Protein AF-A0A6A6JF93-F1 (afdb_monomer)

Foldseek 3Di:
DDDDDDDDDDDDDDPPPPDQQAFDDAQDLAQECPRNLHRLRQLLLLLQQADDAPPDQADLLLHFHDQLSCQQRWDYDPYPDTPPTGSHLLNLQVDVFVAHHACLLLLAPLFDDPDPPFPDDNVRSLVSSQSSLVLLLVLLVQLLVLLQQCADPQLHGPCQLQACVVPHADRHDPPPDDSVPHRSLSRNSNSLSSSLNNLLSLLFFKLACAADDDPAFLLTAGHPNDPDAQLSNLSLAADRCSVSDDSRIGGAQAQARNQFASAFAARDPPHHNHHGQHRHNHSLSRGFHSFDARSHNRDTDGTTPSRVRNVPPCSNVRSSVNSSVVSSVSSVSSLVSSCVVSNLQSSLLSSSSSRDNRSNPQVFWAWEWEKEQDPPPPIWIKTFQPPPLVVVVCLVVLHWDPADPVPDPDPRGHIHIDDGSCVVCVRADDDVPFDDPRDPDDIPLVVVLCVLPVPCPPPHLQRYEYEYEYQDLAPVLLVCLVSLLVSLVRQYAYAYEHAHHGPPPDDDPDDPVRVVVSLVSVQSSCVSNVSSLYWYKYFQHPVCPSVSSSFCSQSPVGSSRNSLDLETEDDARMKTKDKAAQPHFWRKYKYKDFPFKKKKKKKFFSDAQWKKWKWKAFSHNSHTPDTDIRGGPDMDIDIDDDDPVCPPVRMTMMMMTIHTDDDDSHDRMGMMMMHMHIDGDPPPPDDDPPDDDDDDDDDDDDDDD

Solvent-accessible surface area (backbone atoms only — not comparable to full-atom values): 37541 Å² total; per-residue (Å²): 136,91,83,82,91,82,85,88,79,84,82,78,81,81,80,79,78,80,74,84,74,61,49,60,70,63,54,16,58,48,34,25,61,89,65,53,34,18,56,19,39,50,29,22,39,42,30,32,42,25,50,48,57,92,95,47,91,68,49,39,62,79,20,24,26,73,68,31,33,35,43,30,23,21,40,80,28,62,85,79,37,77,91,44,63,44,40,23,13,33,25,34,48,73,38,82,43,91,59,48,58,46,41,41,51,42,37,27,52,14,24,44,58,103,45,97,82,44,86,46,50,68,67,60,14,48,50,37,40,44,49,10,44,50,49,34,24,50,29,38,48,49,10,45,61,21,37,57,55,26,28,52,96,71,47,41,72,36,62,85,20,55,65,50,84,87,50,78,71,84,68,75,35,86,93,74,59,57,59,81,82,52,39,14,41,46,30,18,38,32,16,44,14,41,24,45,33,22,54,39,20,35,30,28,24,18,28,49,33,20,70,60,71,82,79,68,41,52,73,39,57,63,36,62,58,45,86,74,78,67,69,64,70,47,58,75,36,75,58,84,45,75,93,63,59,59,89,75,55,25,18,8,20,44,6,24,52,91,28,36,30,70,62,34,28,68,28,42,94,88,39,83,63,29,36,71,14,62,76,40,32,15,26,35,34,34,20,35,30,33,30,46,56,39,41,75,76,47,51,64,80,44,62,16,76,94,15,70,36,20,72,38,89,61,23,29,50,36,17,49,52,47,26,24,55,48,48,46,51,48,55,51,52,51,51,51,48,31,21,68,76,59,35,49,71,42,17,51,51,39,46,35,37,54,19,35,59,54,33,88,65,68,71,46,62,39,35,40,28,47,41,51,75,41,68,84,92,66,65,40,46,34,37,39,30,54,57,54,65,65,51,55,53,38,51,75,72,43,46,81,71,82,64,30,87,83,45,33,105,44,91,66,47,39,27,42,53,52,83,58,40,57,62,73,47,69,79,52,78,79,56,98,76,78,66,81,81,86,64,95,45,68,74,65,56,60,62,43,49,50,62,61,53,77,59,36,90,83,55,56,43,35,37,17,24,35,46,36,43,33,57,77,82,56,73,67,58,46,72,43,33,67,44,40,42,51,31,28,79,58,34,25,10,34,31,40,40,36,43,54,66,62,91,80,70,70,84,68,90,70,54,71,68,58,52,53,56,39,51,53,36,50,52,51,34,43,52,28,24,44,71,22,45,29,46,32,33,43,29,73,39,81,85,24,53,65,48,51,49,54,30,40,51,46,36,24,63,20,47,51,44,22,38,82,60,48,54,32,54,53,51,62,34,32,30,38,54,50,76,43,31,76,88,51,80,53,38,33,34,38,38,73,19,33,79,63,30,32,30,38,41,35,43,33,62,66,33,79,37,20,32,35,37,37,37,32,29,33,44,43,67,68,38,77,78,44,76,47,77,42,44,72,86,46,70,51,73,50,76,48,68,49,52,81,82,35,62,89,72,56,47,30,51,35,38,38,38,46,30,51,45,88,57,91,87,39,38,80,49,36,39,32,38,45,33,31,38,73,45,75,66,74,91,77,87,81,76,80,87,75,86,77,81,95,79,84,85,81,88,78,88,85,84,90,134

Secondary structure (DSSP, 8-state):
------PPPP---------------SS-SSEETTTT-EE-HHHHHHHHHHBPPTT--S--SSSB-HHHHHHHH-EEPSTT-TT-EE-TTTTSTT--SS----HHHHT-S----S-TT-SS-HHHHHHHHHHHHHHHHHHHHHHHHHHGGGB-TTS-B-HHHH--SSS------TTT--TTSS-HHHHHHHHHHHHHHHHHHHHHHBSSS----SSPBTTBPPP----S--GGG-TT--S--TTTS-TT--B-B---TTT-SSS--PPPTTSTT----TTSPBHHHH---S-EE-TTT--EEEPPTT-TTTTSTTHHHHHHHHHHHHHHHHHHHHHHHHHHHH-HHHHHHHHHHHH-SSHHHHS--EEEEEEES-STT--EEEEEPSPHHHHHHHHHHTPPP---TT-SSSTTS--EEES-HHHHHHTS---SS------SS---HHHHHHHHHHTTTTS-GGGEEEEEEE---SGGGGGGHHHHHHHHHTT-EEEEEEPPPPTT-------HHHHHHHHHHHHHHHHHHHHTT--EEEESSGGGHHHHHHHHHHT-SSTTTTTT--EEE--TTEEEEEEE-TTSPPEEEEEEEETTEEEEEEEEE-STT--EEEEEEETTTTEEEEEEEE-TT--EEEEE---GGGTTTSEEEEEEEEEE---TTS-SSEEEEEEEEEEE-------------------------

Radius of gyration: 30.89 Å; Cα contacts (8 Å, |Δi|>4): 1513; chains: 1; bounding box: 71×68×154 Å

Nearest PDB structures (foldseek):
  4y6x-assembly1_A-2  TM=3.312E-01  e=1.546E-01  Tobacco streak virus
  4y6x-assembly3_C-4  TM=3.460E-01  e=3.315E-01  Tobacco streak virus
  4y6t-assembly2_B  TM=3.319E-01  e=2.098E-01  Tobacco streak virus
  4y6t-assembly1_F  TM=3.319E-01  e=3.315E-01  Tobacco streak virus
  4y6x-assembly2_B-3  TM=2.760E-01  e=1.261E-01  Tobacco streak virus

Structure (mmCIF, N/CA/C/O backbone):
data_AF-A0A6A6JF93-F1
#
_entry.id   AF-A0A6A6JF93-F1
#
loop_
_atom_site.group_PDB
_atom_site.id
_atom_site.type_symbol
_atom_site.label_atom_id
_atom_site.label_alt_id
_atom_site.label_comp_id
_atom_site.label_asym_id
_atom_site.label_entity_id
_atom_site.label_seq_id
_atom_site.pdbx_PDB_ins_code
_atom_site.Cartn_x
_atom_site.Cartn_y
_atom_site.Cartn_z
_atom_site.occupancy
_atom_site.B_iso_or_equiv
_atom_site.auth_seq_id
_atom_site.auth_comp_id
_atom_site.auth_asym_id
_atom_site.auth_atom_id
_atom_site.pdbx_PDB_model_num
ATOM 1 N N . MET A 1 1 ? -4.396 -6.041 -95.841 1.00 38.00 1 MET A N 1
ATOM 2 C CA . MET A 1 1 ? -4.503 -5.165 -94.655 1.00 38.00 1 MET A CA 1
ATOM 3 C C . MET A 1 1 ? -3.822 -5.871 -93.496 1.00 38.00 1 MET A C 1
ATOM 5 O O . MET A 1 1 ? -4.121 -7.031 -93.252 1.00 38.00 1 MET A O 1
ATOM 9 N N . ARG A 1 2 ? -2.808 -5.225 -92.912 1.00 38.09 2 ARG A N 1
ATOM 10 C CA . ARG A 1 2 ? -1.950 -5.751 -91.841 1.00 38.09 2 ARG A CA 1
ATOM 11 C C . ARG A 1 2 ? -2.703 -5.720 -90.507 1.00 38.09 2 ARG A C 1
ATOM 13 O O . ARG A 1 2 ? -3.278 -4.687 -90.190 1.00 38.09 2 ARG A O 1
ATOM 20 N N . ALA A 1 3 ? -2.610 -6.783 -89.713 1.00 30.94 3 ALA A N 1
ATOM 21 C CA . ALA A 1 3 ? -2.835 -6.728 -88.271 1.00 30.94 3 ALA A CA 1
ATOM 22 C C . ALA A 1 3 ? -1.778 -7.600 -87.582 1.00 30.94 3 ALA A C 1
ATOM 24 O O . ALA A 1 3 ? -1.445 -8.687 -88.053 1.00 30.94 3 ALA A O 1
ATOM 25 N N . ALA A 1 4 ? -1.165 -7.018 -86.560 1.00 32.56 4 ALA A N 1
ATOM 26 C CA . ALA A 1 4 ? 0.153 -7.337 -86.039 1.00 32.56 4 ALA A CA 1
ATOM 27 C C . ALA A 1 4 ? 0.133 -8.397 -84.927 1.00 32.56 4 ALA A C 1
ATOM 29 O O . ALA A 1 4 ? -0.852 -8.557 -84.213 1.00 32.56 4 ALA A O 1
ATOM 30 N N . ARG A 1 5 ? 1.277 -9.075 -84.767 1.00 35.22 5 ARG A N 1
ATOM 31 C CA . ARG A 1 5 ? 1.641 -9.869 -83.586 1.00 35.22 5 ARG A CA 1
ATOM 32 C C . ARG A 1 5 ? 1.968 -8.935 -82.414 1.00 35.22 5 ARG A C 1
ATOM 34 O O . ARG A 1 5 ? 2.716 -7.980 -82.606 1.00 35.22 5 ARG A O 1
ATOM 41 N N . ILE A 1 6 ? 1.499 -9.277 -81.215 1.00 34.25 6 ILE A N 1
ATOM 42 C CA . ILE A 1 6 ? 2.004 -8.774 -79.927 1.00 34.25 6 ILE A CA 1
ATOM 43 C C . ILE A 1 6 ? 2.545 -9.992 -79.153 1.00 34.25 6 ILE A C 1
ATOM 45 O O . ILE A 1 6 ? 1.849 -11.010 -79.118 1.00 34.25 6 ILE A O 1
ATOM 49 N N . PRO A 1 7 ? 3.766 -9.951 -78.583 1.00 34.50 7 PRO A N 1
ATOM 50 C CA . PRO A 1 7 ? 4.313 -11.041 -77.787 1.00 34.50 7 PRO A CA 1
ATOM 51 C C . PRO A 1 7 ? 3.901 -10.949 -76.311 1.00 34.50 7 PRO A C 1
ATOM 53 O O . PRO A 1 7 ? 3.733 -9.871 -75.746 1.00 34.50 7 PRO A O 1
ATOM 56 N N . THR A 1 8 ? 3.782 -12.125 -75.705 1.00 34.34 8 THR A N 1
ATOM 57 C CA . THR A 1 8 ? 3.578 -12.406 -74.281 1.00 34.34 8 THR A CA 1
ATOM 58 C C . THR A 1 8 ? 4.715 -11.846 -73.419 1.00 34.34 8 THR A C 1
ATOM 60 O O . THR A 1 8 ? 5.870 -12.225 -73.616 1.00 34.34 8 THR A O 1
ATOM 63 N N . GLN A 1 9 ? 4.394 -10.992 -72.443 1.00 34.03 9 GLN A N 1
ATOM 64 C CA . GLN A 1 9 ? 5.295 -10.632 -71.344 1.00 34.03 9 GLN A CA 1
ATOM 65 C C . GLN A 1 9 ? 5.083 -11.585 -70.162 1.00 34.03 9 GLN A C 1
ATOM 67 O O . GLN A 1 9 ? 3.959 -11.776 -69.698 1.00 34.03 9 GLN A O 1
ATOM 72 N N . SER A 1 10 ? 6.181 -12.179 -69.691 1.00 32.88 10 SER A N 1
ATOM 73 C CA . SER A 1 10 ? 6.270 -12.890 -68.416 1.00 32.88 10 SER A CA 1
ATOM 74 C C . SER A 1 10 ? 6.019 -11.928 -67.256 1.00 32.88 10 SER A C 1
ATOM 76 O O . SER A 1 10 ? 6.720 -10.927 -67.125 1.00 32.88 10 SER A O 1
ATOM 78 N N . TYR A 1 11 ? 5.072 -12.266 -66.383 1.00 31.25 11 TYR A N 1
ATOM 79 C CA . TYR A 1 11 ? 4.968 -11.665 -65.058 1.00 31.25 11 TYR A CA 1
ATOM 80 C C . TYR A 1 11 ? 6.002 -12.324 -64.140 1.00 31.25 11 TYR A C 1
ATOM 82 O O . TYR A 1 11 ? 5.835 -13.466 -63.715 1.00 31.25 11 TYR A O 1
ATOM 90 N N . SER A 1 12 ? 7.083 -11.602 -63.849 1.00 32.28 12 SER A N 1
ATOM 91 C CA . SER A 1 12 ? 7.937 -11.883 -62.697 1.00 32.28 12 SER A CA 1
ATOM 92 C C . SER A 1 12 ? 7.143 -11.563 -61.432 1.00 32.28 12 SER A C 1
ATOM 94 O O . SER A 1 12 ? 6.773 -10.412 -61.205 1.00 32.28 12 SER A O 1
ATOM 96 N N . GLY A 1 13 ? 6.842 -12.590 -60.636 1.00 30.92 13 GLY A N 1
ATOM 97 C CA . GLY A 1 13 ? 6.197 -12.440 -59.337 1.00 30.92 13 GLY A CA 1
ATOM 98 C C . GLY A 1 13 ? 7.100 -11.676 -58.373 1.00 30.92 13 GLY A C 1
ATOM 99 O O . GLY A 1 13 ? 8.187 -12.140 -58.036 1.00 30.92 13 GLY A O 1
ATOM 100 N N . LEU A 1 14 ? 6.637 -10.508 -57.931 1.00 31.12 14 LEU A N 1
ATOM 101 C CA . LEU A 1 14 ? 7.189 -9.810 -56.780 1.00 31.12 14 LEU A CA 1
ATOM 102 C C . LEU A 1 14 ? 6.625 -10.502 -55.529 1.00 31.12 14 LEU A C 1
ATOM 104 O O . LEU A 1 14 ? 5.471 -10.294 -55.160 1.00 31.12 14 LEU A O 1
ATOM 108 N N . PHE A 1 15 ? 7.415 -11.378 -54.913 1.00 32.22 15 PHE A N 1
ATOM 109 C CA . PHE A 1 15 ? 7.147 -11.869 -53.563 1.00 32.22 15 PHE A CA 1
ATOM 110 C C . PHE A 1 15 ? 7.394 -10.698 -52.602 1.00 32.22 15 PHE A C 1
ATOM 112 O O . PHE A 1 15 ? 8.544 -10.377 -52.301 1.00 32.22 15 PHE A O 1
ATOM 119 N N . LEU A 1 16 ? 6.327 -10.025 -52.159 1.00 29.72 16 LEU A N 1
ATOM 120 C CA . LEU A 1 16 ? 6.401 -9.150 -50.992 1.00 29.72 16 LEU A CA 1
ATOM 121 C C . LEU A 1 16 ? 6.654 -10.041 -49.772 1.00 29.72 16 LEU A C 1
ATOM 123 O O . LEU A 1 16 ? 5.763 -10.747 -49.306 1.00 29.72 16 LEU A O 1
ATOM 127 N N . TRP A 1 17 ? 7.885 -10.012 -49.275 1.00 27.42 17 TRP A N 1
ATOM 128 C CA . TRP A 1 17 ? 8.182 -10.425 -47.914 1.00 27.42 17 TRP A CA 1
ATOM 129 C C . TRP A 1 17 ? 7.566 -9.387 -46.974 1.00 27.42 17 TRP A C 1
ATOM 131 O O . TRP A 1 17 ? 8.091 -8.286 -46.827 1.00 27.42 17 TRP A O 1
ATOM 141 N N . LEU A 1 18 ? 6.428 -9.727 -46.372 1.00 28.25 18 LEU A N 1
ATOM 142 C CA . LEU A 1 18 ? 5.965 -9.081 -45.149 1.00 28.25 18 LEU A CA 1
ATOM 143 C C . LEU A 1 18 ? 6.931 -9.511 -44.041 1.00 28.25 18 LEU A C 1
ATOM 145 O O . LEU A 1 18 ? 6.848 -10.624 -43.529 1.00 28.25 18 LEU A O 1
ATOM 149 N N . LEU A 1 19 ? 7.907 -8.655 -43.749 1.00 28.91 19 LEU A N 1
ATOM 150 C CA . LEU A 1 19 ? 8.691 -8.738 -42.525 1.00 28.91 19 LEU A CA 1
ATOM 151 C C . LEU A 1 19 ? 7.744 -8.424 -41.365 1.00 28.91 19 LEU A C 1
ATOM 153 O O . LEU A 1 19 ? 7.232 -7.310 -41.274 1.00 28.91 19 LEU A O 1
ATOM 157 N N . SER A 1 20 ? 7.488 -9.415 -40.514 1.00 28.58 20 SER A N 1
ATOM 158 C CA . SER A 1 20 ? 6.844 -9.215 -39.219 1.00 28.58 20 SER A CA 1
ATOM 159 C C . SER A 1 20 ? 7.746 -8.311 -38.378 1.00 28.58 20 SER A C 1
ATOM 161 O O . SER A 1 20 ? 8.849 -8.706 -38.006 1.00 28.58 20 SER A O 1
ATOM 163 N N . LEU A 1 21 ? 7.305 -7.077 -38.155 1.00 32.31 21 LEU A N 1
ATOM 164 C CA . LEU A 1 21 ? 7.932 -6.128 -37.243 1.00 32.31 21 LEU A CA 1
ATOM 165 C C . LEU A 1 21 ? 7.320 -6.369 -35.861 1.00 32.31 21 LEU A C 1
ATOM 167 O O . LEU A 1 21 ? 6.142 -6.084 -35.661 1.00 32.31 21 LEU A O 1
ATOM 171 N N . SER A 1 22 ? 8.103 -6.918 -34.939 1.00 34.28 22 SER A N 1
ATOM 172 C CA . SER A 1 22 ? 7.765 -6.967 -33.516 1.00 34.28 22 SER A CA 1
ATOM 173 C C . SER A 1 22 ? 8.617 -5.901 -32.833 1.00 34.28 22 SER A C 1
ATOM 175 O O . SER A 1 22 ? 9.839 -6.030 -32.818 1.00 34.28 22 SER A O 1
ATOM 177 N N . GLY A 1 23 ? 7.984 -4.819 -32.377 1.00 38.25 23 GLY A N 1
ATOM 178 C CA . GLY A 1 23 ? 8.624 -3.831 -31.508 1.00 38.25 23 GLY A CA 1
ATOM 179 C C . GLY A 1 23 ? 8.651 -4.351 -30.074 1.00 38.25 23 GLY A C 1
ATOM 180 O O . GLY A 1 23 ? 7.731 -5.062 -29.667 1.00 38.25 23 GLY A O 1
ATOM 181 N N . THR A 1 24 ? 9.711 -4.037 -29.339 1.00 42.09 24 THR A N 1
ATOM 182 C CA . THR A 1 24 ? 9.807 -4.278 -27.899 1.00 42.09 24 THR A CA 1
ATOM 183 C C . THR A 1 24 ? 9.327 -3.024 -27.177 1.00 42.09 24 THR A C 1
ATOM 185 O O . THR A 1 24 ? 9.911 -1.951 -27.286 1.00 42.09 24 THR A O 1
ATOM 188 N N . SER A 1 25 ? 8.198 -3.161 -26.501 1.00 45.81 25 SER A N 1
ATOM 189 C CA . SER A 1 25 ? 7.670 -2.244 -25.488 1.00 45.81 25 SER A CA 1
ATOM 190 C C . SER A 1 25 ? 7.663 -3.009 -24.163 1.00 45.81 25 SER A C 1
ATOM 192 O O . SER A 1 25 ? 7.783 -4.236 -24.217 1.00 45.81 25 SER A O 1
ATOM 194 N N . GLY A 1 26 ? 7.581 -2.306 -23.028 1.00 46.00 26 GLY A N 1
ATOM 195 C CA . GLY A 1 26 ? 7.696 -2.879 -21.683 1.00 46.00 26 GLY A CA 1
ATOM 196 C C . GLY A 1 26 ? 6.659 -3.941 -21.321 1.00 46.00 26 GLY A C 1
ATOM 197 O O . GLY A 1 26 ? 6.093 -4.588 -22.218 1.00 46.00 26 GLY A O 1
ATOM 198 N N . PHE A 1 27 ? 6.358 -4.133 -20.026 1.00 52.56 27 PHE A N 1
ATOM 199 C CA . PHE A 1 27 ? 5.221 -4.989 -19.684 1.00 52.56 27 PHE A CA 1
ATOM 200 C C . PHE A 1 27 ? 4.029 -4.507 -20.509 1.00 52.56 27 PHE A C 1
ATOM 202 O O . PHE A 1 27 ? 3.719 -3.327 -20.593 1.00 52.56 27 PHE A O 1
ATOM 209 N N . GLY A 1 28 ? 3.417 -5.409 -21.264 1.00 58.34 28 GLY A N 1
ATOM 210 C CA . GLY A 1 28 ? 2.527 -4.964 -22.310 1.00 58.34 28 GLY A CA 1
ATOM 211 C C . GLY A 1 28 ? 1.248 -4.387 -21.744 1.00 58.34 28 GLY A C 1
ATOM 212 O O . GLY A 1 28 ? 0.674 -4.917 -20.792 1.00 58.34 28 GLY A O 1
ATOM 213 N N . THR A 1 29 ? 0.748 -3.337 -22.380 1.00 61.03 29 THR A N 1
ATOM 214 C CA . THR A 1 29 ? -0.631 -2.864 -22.207 1.00 61.03 29 THR A CA 1
ATOM 215 C C . THR A 1 29 ? -1.572 -3.419 -23.268 1.00 61.03 29 THR A C 1
ATOM 217 O O . THR A 1 29 ? -2.788 -3.379 -23.085 1.00 61.03 29 THR A O 1
ATOM 220 N N . ILE A 1 30 ? -1.039 -3.995 -24.351 1.00 60.03 30 ILE A N 1
ATOM 221 C CA . ILE A 1 30 ? -1.811 -4.483 -25.496 1.00 60.03 30 ILE A CA 1
ATOM 222 C C . ILE A 1 30 ? -1.882 -6.017 -25.482 1.00 60.03 30 ILE A C 1
ATOM 224 O O . ILE A 1 30 ? -0.871 -6.701 -25.359 1.00 60.03 30 ILE A O 1
ATOM 228 N N . ASN A 1 31 ? -3.080 -6.582 -25.669 1.00 61.06 31 ASN A N 1
ATOM 229 C CA . ASN A 1 31 ? -3.274 -8.031 -25.795 1.00 61.06 31 ASN A CA 1
ATOM 230 C C . ASN A 1 31 ? -3.144 -8.448 -27.267 1.00 61.06 31 ASN A C 1
ATOM 232 O O . ASN A 1 31 ? -4.151 -8.716 -27.930 1.00 61.06 31 ASN A O 1
ATOM 236 N N . GLU A 1 32 ? -1.917 -8.466 -27.794 1.00 62.84 32 GLU A N 1
ATOM 237 C CA . GLU A 1 32 ? -1.650 -8.931 -29.160 1.00 62.84 32 GLU A CA 1
ATOM 238 C C . GLU A 1 32 ? -0.523 -9.964 -29.264 1.00 62.84 32 GLU A C 1
ATOM 240 O O . GLU A 1 32 ? 0.564 -9.696 -29.800 1.00 62.84 32 GLU A O 1
ATOM 245 N N . PRO A 1 33 ? -0.785 -11.198 -28.809 1.00 57.59 33 PRO A N 1
ATOM 246 C CA . PRO A 1 33 ? 0.240 -12.228 -28.757 1.00 57.59 33 PRO A CA 1
ATOM 247 C C . PRO A 1 33 ? 0.688 -12.708 -30.138 1.00 57.59 33 PRO A C 1
ATOM 249 O O . PRO A 1 33 ? 1.774 -13.268 -30.277 1.00 57.59 33 PRO A O 1
ATOM 252 N N . ASN A 1 34 ? -0.133 -12.493 -31.170 1.00 51.00 34 ASN A N 1
ATOM 253 C CA . ASN A 1 34 ? 0.137 -12.994 -32.514 1.00 51.00 34 ASN A CA 1
ATOM 254 C C . ASN A 1 34 ? 0.927 -11.999 -33.375 1.00 51.00 34 ASN A C 1
ATOM 256 O O . ASN A 1 34 ? 1.530 -12.415 -34.367 1.00 51.00 34 ASN A O 1
ATOM 260 N N . ILE A 1 35 ? 0.923 -10.708 -33.022 1.00 53.53 35 ILE A N 1
ATOM 261 C CA . ILE A 1 35 ? 1.533 -9.641 -33.832 1.00 53.53 35 ILE A CA 1
ATOM 262 C C . ILE A 1 35 ? 2.742 -9.020 -33.125 1.00 53.53 35 ILE A C 1
ATOM 264 O O . ILE A 1 35 ? 3.830 -8.982 -33.702 1.00 53.53 35 ILE A O 1
ATOM 268 N N . ILE A 1 36 ? 2.568 -8.560 -31.883 1.00 58.28 36 ILE A N 1
ATOM 269 C CA . ILE A 1 36 ? 3.622 -7.872 -31.114 1.00 58.28 36 ILE A CA 1
ATOM 270 C C . ILE A 1 36 ? 4.100 -8.671 -29.895 1.00 58.28 36 ILE A C 1
ATOM 272 O O . ILE A 1 36 ? 5.098 -8.305 -29.294 1.00 58.28 36 ILE A O 1
ATOM 276 N N . GLY A 1 37 ? 3.447 -9.791 -29.568 1.00 53.88 37 GLY A N 1
ATOM 277 C CA . GLY A 1 37 ? 3.871 -10.711 -28.507 1.00 53.88 37 GLY A CA 1
ATOM 278 C C . GLY A 1 37 ? 3.414 -10.322 -27.100 1.00 53.88 37 GLY A C 1
ATOM 279 O O . GLY A 1 37 ? 3.567 -11.132 -26.194 1.00 53.88 37 GLY A O 1
ATOM 280 N N . GLN A 1 38 ? 2.815 -9.143 -26.924 1.00 68.50 38 GLN A N 1
ATOM 281 C CA . GLN A 1 38 ? 2.346 -8.660 -25.627 1.00 68.50 38 GLN A CA 1
ATOM 282 C C . GLN A 1 38 ? 1.067 -9.363 -25.161 1.00 68.50 38 GLN A C 1
ATOM 284 O O . GLN A 1 38 ? 0.189 -9.704 -25.964 1.00 68.50 38 GLN A O 1
ATOM 289 N N . HIS A 1 39 ? 0.951 -9.546 -23.843 1.00 76.12 39 HIS A N 1
ATOM 290 C CA . HIS A 1 39 ? -0.147 -10.273 -23.205 1.00 76.12 39 HIS A CA 1
ATOM 291 C C . HIS A 1 39 ? -0.895 -9.451 -22.140 1.00 76.12 39 HIS A C 1
ATOM 293 O O . HIS A 1 39 ? -1.570 -10.044 -21.292 1.00 76.12 39 HIS A O 1
ATOM 299 N N . CYS A 1 40 ? -0.829 -8.116 -22.179 1.00 83.75 40 CYS A N 1
ATOM 300 C CA . CYS A 1 40 ? -1.370 -7.232 -21.134 1.00 83.75 40 CYS A CA 1
ATOM 301 C C . CYS A 1 40 ? -0.776 -7.521 -19.739 1.00 83.75 40 CYS A C 1
ATOM 303 O O . CYS A 1 40 ? -1.501 -7.703 -18.756 1.00 83.75 40 CYS A O 1
ATOM 305 N N . GLU A 1 41 ? 0.544 -7.633 -19.641 1.00 89.62 41 GLU A N 1
ATOM 306 C CA . GLU A 1 41 ? 1.267 -7.952 -18.414 1.00 89.62 41 GLU A CA 1
ATOM 307 C C . GLU A 1 41 ? 0.952 -6.966 -17.282 1.00 89.62 41 GLU A C 1
ATOM 309 O O . GLU A 1 41 ? 0.660 -7.424 -16.175 1.00 89.62 41 GLU A O 1
ATOM 314 N N . HIS A 1 42 ? 0.889 -5.654 -17.555 1.00 93.06 42 HIS A N 1
ATOM 315 C CA . HIS A 1 42 ? 0.513 -4.655 -16.545 1.00 93.06 42 HIS A CA 1
ATOM 316 C C . HIS A 1 42 ? -0.877 -4.907 -15.963 1.00 93.06 42 HIS A C 1
ATOM 318 O O . HIS A 1 42 ? -1.064 -4.887 -14.744 1.00 93.06 42 HIS A O 1
ATOM 324 N N . GLU A 1 43 ? -1.863 -5.203 -16.813 1.00 93.19 43 GLU A N 1
ATOM 325 C CA . GLU A 1 43 ? -3.207 -5.552 -16.353 1.00 93.19 43 GLU A CA 1
ATOM 326 C C . GLU A 1 43 ? -3.159 -6.799 -15.466 1.00 93.19 43 GLU A C 1
ATOM 328 O O . GLU A 1 43 ? -3.738 -6.818 -14.380 1.00 93.19 43 GLU A O 1
ATOM 333 N N . ARG A 1 44 ? -2.466 -7.851 -15.911 1.00 94.38 44 ARG A N 1
ATOM 334 C CA . ARG A 1 44 ? -2.424 -9.144 -15.214 1.00 94.38 44 ARG A CA 1
ATOM 335 C C . ARG A 1 44 ? -1.709 -9.046 -13.871 1.00 94.38 44 ARG A C 1
ATOM 337 O O . ARG A 1 44 ? -2.209 -9.601 -12.896 1.00 94.38 44 ARG A O 1
ATOM 344 N N . ILE A 1 45 ? -0.592 -8.322 -13.802 1.00 96.81 45 ILE A N 1
ATOM 345 C CA . ILE A 1 45 ? 0.139 -8.040 -12.559 1.00 96.81 45 ILE A CA 1
ATOM 346 C C . ILE A 1 45 ? -0.741 -7.231 -11.611 1.00 96.81 45 ILE A C 1
ATOM 348 O O . ILE A 1 45 ? -0.895 -7.602 -10.448 1.00 96.81 45 ILE A O 1
ATOM 352 N N . THR A 1 46 ? -1.379 -6.173 -12.113 1.00 97.62 46 THR A N 1
ATOM 353 C CA . THR A 1 46 ? -2.249 -5.299 -11.317 1.00 97.62 46 THR A CA 1
ATOM 354 C C . THR A 1 46 ? -3.464 -6.058 -10.779 1.00 97.62 46 THR A C 1
ATOM 356 O O . THR A 1 46 ? -3.805 -5.937 -9.602 1.00 97.62 46 THR A O 1
ATOM 359 N N . ARG A 1 47 ? -4.092 -6.919 -11.587 1.00 96.50 47 ARG A N 1
ATOM 360 C CA . ARG A 1 47 ? -5.182 -7.797 -11.136 1.00 96.50 47 ARG A CA 1
ATOM 361 C C . ARG A 1 47 ? -4.702 -8.831 -10.124 1.00 96.50 47 ARG A C 1
ATOM 363 O O . ARG A 1 47 ? -5.342 -8.982 -9.090 1.00 96.50 47 ARG A O 1
ATOM 370 N N . ALA A 1 48 ? -3.558 -9.475 -10.346 1.00 96.69 48 ALA A N 1
ATOM 371 C CA . ALA A 1 48 ? -3.008 -10.427 -9.382 1.00 96.69 48 ALA A CA 1
ATOM 372 C C . ALA A 1 48 ? -2.634 -9.741 -8.053 1.00 96.69 48 ALA A C 1
ATOM 374 O O . ALA A 1 48 ? -2.741 -10.339 -6.978 1.00 96.69 48 ALA A O 1
ATOM 375 N N . ALA A 1 49 ? -2.218 -8.474 -8.103 1.00 97.06 49 ALA A N 1
ATOM 376 C CA . ALA A 1 49 ? -1.919 -7.675 -6.925 1.00 97.06 49 ALA A CA 1
ATOM 377 C C . ALA A 1 49 ? -3.184 -7.290 -6.145 1.00 97.06 49 ALA A C 1
ATOM 379 O O . ALA A 1 49 ? -3.171 -7.409 -4.916 1.00 97.06 49 ALA A O 1
ATOM 380 N N . PHE A 1 50 ? -4.251 -6.875 -6.839 1.00 97.12 50 PHE A N 1
ATOM 381 C CA . PHE A 1 50 ? -5.352 -6.118 -6.236 1.00 97.12 50 PHE A CA 1
ATOM 382 C C . PHE A 1 50 ? -6.754 -6.701 -6.404 1.00 97.12 50 PHE A C 1
ATOM 384 O O . PHE A 1 50 ? -7.683 -6.153 -5.818 1.00 97.12 50 PHE A O 1
ATOM 391 N N . ALA A 1 51 ? -6.964 -7.777 -7.160 1.00 95.31 51 ALA A N 1
ATOM 392 C CA . ALA A 1 51 ? -8.285 -8.392 -7.249 1.00 95.31 51 ALA A CA 1
ATOM 393 C C . ALA A 1 51 ? -8.735 -8.923 -5.887 1.00 95.31 51 ALA A C 1
ATOM 395 O O . ALA A 1 51 ? -7.953 -9.500 -5.123 1.00 95.31 51 ALA A O 1
ATOM 396 N N . CYS A 1 52 ? -10.018 -8.744 -5.572 1.00 93.00 52 CYS A N 1
ATOM 397 C CA . CYS A 1 52 ? -10.561 -9.343 -4.364 1.00 93.00 52 CYS A CA 1
ATOM 398 C C . CYS A 1 52 ? -10.520 -10.879 -4.461 1.00 93.00 52 CYS A C 1
ATOM 400 O O . CYS A 1 52 ? -10.805 -11.432 -5.528 1.00 93.00 52 CYS A O 1
ATOM 402 N N . PRO A 1 53 ? -10.157 -11.589 -3.371 1.00 89.44 53 PRO A N 1
ATOM 403 C CA . PRO A 1 53 ? -10.048 -13.042 -3.402 1.00 89.44 53 PRO A CA 1
ATOM 404 C C . PRO A 1 53 ? -11.347 -13.719 -3.863 1.00 89.44 53 PRO A C 1
ATOM 406 O O . PRO A 1 53 ? -12.435 -13.209 -3.579 1.00 89.44 53 PRO A O 1
ATOM 409 N N . PRO A 1 54 ? -11.277 -14.905 -4.496 1.00 85.81 54 PRO A N 1
ATOM 410 C CA . PRO A 1 54 ? -12.468 -15.636 -4.913 1.00 85.81 54 PRO A CA 1
ATOM 411 C C . PRO A 1 54 ? -13.477 -15.810 -3.769 1.00 85.81 54 PRO A C 1
ATOM 413 O O . PRO A 1 54 ? -13.127 -16.233 -2.668 1.00 85.81 54 PRO A O 1
ATOM 416 N N . GLY A 1 55 ? -14.743 -15.483 -4.035 1.00 84.38 55 GLY A N 1
ATOM 417 C CA . GLY A 1 55 ? -15.820 -15.532 -3.040 1.00 84.38 55 GLY A CA 1
ATOM 418 C C . GLY A 1 55 ? -15.925 -14.298 -2.136 1.00 84.38 55 GLY A C 1
ATOM 419 O O . GLY A 1 55 ? -16.867 -14.216 -1.350 1.00 84.38 55 GLY A O 1
ATOM 420 N N . ILE A 1 56 ? -15.019 -13.324 -2.263 1.00 84.06 56 ILE A N 1
ATOM 421 C CA . ILE A 1 56 ? -15.090 -12.027 -1.584 1.00 84.06 56 ILE A CA 1
ATOM 422 C C . ILE A 1 56 ? -15.557 -10.974 -2.588 1.00 84.06 56 ILE A C 1
ATOM 424 O O . ILE A 1 56 ? -14.803 -10.541 -3.450 1.00 84.06 56 ILE A O 1
ATOM 428 N N . SER A 1 57 ? -16.818 -10.555 -2.475 1.00 79.00 57 SER A N 1
ATOM 429 C CA . SER A 1 57 ? -17.424 -9.547 -3.360 1.00 79.00 57 SER A CA 1
ATOM 430 C C . SER A 1 57 ? -17.379 -8.124 -2.798 1.00 79.00 57 SER A C 1
ATOM 432 O O . SER A 1 57 ? -17.965 -7.220 -3.379 1.00 79.00 57 SER A O 1
ATOM 434 N N . VAL A 1 58 ? -16.792 -7.952 -1.615 1.00 85.69 58 VAL A N 1
ATOM 435 C CA . VAL A 1 58 ? -16.808 -6.717 -0.830 1.00 85.69 58 VAL A CA 1
ATOM 436 C C . VAL A 1 58 ? -15.376 -6.457 -0.402 1.00 85.69 58 VAL A C 1
ATOM 438 O O . VAL A 1 58 ? -14.822 -7.242 0.369 1.00 85.69 58 VAL A O 1
ATOM 441 N N . SER A 1 59 ? -14.780 -5.377 -0.899 1.00 89.94 59 SER A N 1
ATOM 442 C CA . SER A 1 59 ? -13.383 -5.069 -0.592 1.00 89.94 59 SER A CA 1
ATOM 443 C C . SER A 1 59 ? -13.185 -4.712 0.882 1.00 89.94 59 SER A C 1
ATOM 445 O O . SER A 1 59 ? -13.896 -3.881 1.430 1.00 89.94 59 SER A O 1
ATOM 447 N N . ASP A 1 60 ? -12.170 -5.261 1.537 1.00 82.62 60 ASP A N 1
ATOM 448 C CA . ASP A 1 60 ? -11.784 -4.808 2.876 1.00 82.62 60 ASP A CA 1
ATOM 449 C C . ASP A 1 60 ? -10.918 -3.538 2.852 1.00 82.62 60 ASP A C 1
ATOM 451 O O . ASP A 1 60 ? -10.472 -3.134 3.910 1.00 82.62 60 ASP A O 1
ATOM 455 N N . GLY A 1 61 ? -10.691 -2.918 1.686 1.00 87.88 61 GLY A N 1
ATOM 456 C CA . GLY A 1 61 ? -9.797 -1.773 1.479 1.00 87.88 61 GLY A CA 1
ATOM 457 C C . GLY A 1 61 ? -8.398 -2.135 0.964 1.00 87.88 61 GLY A C 1
ATOM 458 O O . GLY A 1 61 ? -7.639 -1.243 0.583 1.00 87.88 61 GLY A O 1
ATOM 459 N N . ARG A 1 62 ? -8.053 -3.428 0.877 1.00 88.31 62 ARG A N 1
ATOM 460 C CA . ARG A 1 62 ? -6.766 -3.899 0.318 1.00 88.31 62 ARG A CA 1
ATOM 461 C C . ARG A 1 62 ? -6.862 -4.389 -1.126 1.00 88.31 62 ARG A C 1
ATOM 463 O O . ARG A 1 62 ? -5.864 -4.380 -1.836 1.00 88.31 62 ARG A O 1
ATOM 470 N N . CYS A 1 63 ? -8.048 -4.818 -1.545 1.00 93.69 63 CYS A N 1
ATOM 471 C CA . CYS A 1 63 ? -8.350 -5.202 -2.922 1.00 93.69 63 CYS A CA 1
ATOM 472 C C . CYS A 1 63 ? -9.294 -4.191 -3.576 1.00 93.69 63 CYS A C 1
ATOM 474 O O . CYS A 1 63 ? -9.954 -3.432 -2.877 1.00 93.69 63 CYS A O 1
ATOM 476 N N . PHE A 1 64 ? -9.397 -4.189 -4.896 1.00 96.00 64 PHE A N 1
ATOM 477 C CA . PHE A 1 64 ? -10.347 -3.381 -5.648 1.00 96.00 64 PHE A CA 1
ATOM 478 C C . PHE A 1 64 ? -11.502 -4.274 -6.104 1.00 96.00 64 PHE A C 1
ATOM 480 O O . PHE A 1 64 ? -11.288 -5.392 -6.578 1.00 96.00 64 PHE A O 1
ATOM 487 N N . GLU A 1 65 ? -12.730 -3.785 -5.940 1.00 95.50 65 GLU A N 1
ATOM 488 C CA . GLU A 1 65 ? -13.909 -4.407 -6.542 1.00 95.50 65 GLU A CA 1
ATOM 489 C C . GLU A 1 65 ? -13.846 -4.283 -8.070 1.00 95.50 65 GLU A C 1
ATOM 491 O O . GLU A 1 65 ? -13.092 -3.475 -8.609 1.00 95.50 65 GLU A O 1
ATOM 496 N N . GLU A 1 66 ? -14.594 -5.128 -8.773 1.00 92.88 66 GLU A N 1
ATOM 497 C CA . GLU A 1 66 ? -14.390 -5.406 -10.197 1.00 92.88 66 GLU A CA 1
ATOM 498 C C . GLU A 1 66 ? -14.396 -4.145 -11.078 1.00 92.88 66 GLU A C 1
ATOM 500 O O . GLU A 1 66 ? -13.493 -3.965 -11.897 1.00 92.88 66 GLU A O 1
ATOM 505 N N . LEU A 1 67 ? -15.373 -3.242 -10.921 1.00 93.44 67 LEU A N 1
ATOM 506 C CA . LEU A 1 67 ? -15.434 -2.034 -11.755 1.00 93.44 67 LEU A CA 1
ATOM 507 C C . LEU A 1 67 ? -14.302 -1.064 -11.430 1.00 93.44 67 LEU A C 1
ATOM 509 O O . LEU A 1 67 ? -13.752 -0.449 -12.341 1.00 93.44 67 LEU A O 1
ATOM 513 N N . SER A 1 68 ? -13.948 -0.934 -10.154 1.00 96.44 68 SER A N 1
ATOM 514 C CA . SER A 1 68 ? -12.848 -0.090 -9.685 1.00 96.44 68 SER A CA 1
ATOM 515 C C . SER A 1 68 ? -11.495 -0.642 -10.143 1.00 96.44 68 SER A C 1
ATOM 517 O O . SER A 1 68 ? -10.650 0.113 -10.625 1.00 96.44 68 SER A O 1
ATOM 519 N N . LEU A 1 69 ? -11.322 -1.965 -10.095 1.00 96.31 69 LEU A N 1
ATOM 520 C CA . LEU A 1 69 ? -10.151 -2.667 -10.608 1.00 96.31 69 LEU A CA 1
ATOM 521 C C . LEU A 1 69 ? -10.025 -2.501 -12.123 1.00 96.31 69 LEU A C 1
ATOM 523 O O . LEU A 1 69 ? -8.916 -2.333 -12.611 1.00 96.31 69 LEU A O 1
ATOM 527 N N . HIS A 1 70 ? -11.133 -2.482 -12.868 1.00 93.19 70 HIS A N 1
ATOM 528 C CA . HIS A 1 70 ? -11.113 -2.199 -14.307 1.00 93.19 70 HIS A CA 1
ATOM 529 C C . HIS A 1 70 ? -10.596 -0.811 -14.650 1.00 93.19 70 HIS A C 1
ATOM 531 O O . HIS A 1 70 ? -9.930 -0.655 -15.672 1.00 93.19 70 HIS A O 1
ATOM 537 N N . GLN A 1 71 ? -10.870 0.184 -13.806 1.00 94.31 71 GLN A N 1
ATOM 538 C CA . GLN A 1 71 ? -10.305 1.513 -14.016 1.00 94.31 71 GLN A CA 1
ATOM 539 C C . GLN A 1 71 ? -8.794 1.495 -13.769 1.00 94.31 71 GLN A C 1
ATOM 541 O O . GLN A 1 71 ? -8.046 2.090 -14.532 1.00 94.31 71 GLN A O 1
ATOM 546 N N . LEU A 1 72 ? -8.329 0.776 -12.746 1.00 96.38 72 LEU A N 1
ATOM 547 C CA . LEU A 1 72 ? -6.906 0.708 -12.423 1.00 96.38 72 LEU A CA 1
ATOM 548 C C . LEU A 1 72 ? -6.110 -0.146 -13.424 1.00 96.38 72 LEU A C 1
ATOM 550 O O . LEU A 1 72 ? -5.168 0.342 -14.037 1.00 96.38 72 LEU A O 1
ATOM 554 N N . ALA A 1 73 ? -6.497 -1.411 -13.585 1.00 94.50 73 ALA A N 1
ATOM 555 C CA . ALA A 1 73 ? -5.763 -2.426 -14.338 1.00 94.50 73 ALA A CA 1
ATOM 556 C C . ALA A 1 73 ? -6.069 -2.425 -15.839 1.00 94.50 73 ALA A C 1
ATOM 558 O O . ALA A 1 73 ? -5.276 -2.933 -16.622 1.00 94.50 73 ALA A O 1
ATOM 559 N N . GLY A 1 74 ? -7.233 -1.909 -16.236 1.00 89.62 74 GLY A N 1
ATOM 560 C CA . GLY A 1 74 ? -7.732 -2.056 -17.594 1.00 89.62 74 GLY A CA 1
ATOM 561 C C . GLY A 1 74 ? -8.515 -3.350 -17.821 1.00 89.62 74 GLY A C 1
ATOM 562 O O . GLY A 1 74 ? -8.904 -4.058 -16.890 1.00 89.62 74 GLY A O 1
ATOM 563 N N . ARG A 1 75 ? -8.817 -3.617 -19.091 1.00 85.19 75 ARG A N 1
ATOM 564 C CA . ARG A 1 75 ? -9.555 -4.776 -19.594 1.00 85.19 75 ARG A CA 1
ATOM 565 C C . ARG A 1 75 ? -8.944 -5.197 -20.916 1.00 85.19 75 ARG A C 1
ATOM 567 O O . ARG A 1 75 ? -9.104 -4.484 -21.906 1.00 85.19 75 ARG A O 1
ATOM 574 N N . SER A 1 76 ? -8.337 -6.371 -20.939 1.00 74.12 76 SER A N 1
ATOM 575 C CA . SER A 1 76 ? -7.872 -7.006 -22.163 1.00 74.12 76 SER A CA 1
ATOM 576 C C . SER A 1 76 ? -9.064 -7.264 -23.078 1.00 74.12 76 SER A C 1
ATOM 578 O O . SER A 1 76 ? -10.061 -7.873 -22.675 1.00 74.12 76 SER A O 1
ATOM 580 N N . GLY A 1 77 ? -8.958 -6.831 -24.331 1.00 66.25 77 GLY A N 1
ATOM 581 C CA . GLY A 1 77 ? -9.838 -7.300 -25.391 1.00 66.25 77 GLY A CA 1
ATOM 582 C C . GLY A 1 77 ? -9.669 -8.799 -25.664 1.00 66.25 77 GLY A C 1
ATOM 583 O O . GLY A 1 77 ? -8.717 -9.420 -25.173 1.00 66.25 77 GLY A O 1
ATOM 584 N N . PRO A 1 78 ? -10.570 -9.411 -26.454 1.00 66.50 78 PRO A N 1
ATOM 585 C CA . PRO A 1 78 ? -10.383 -10.782 -26.911 1.00 66.50 78 PRO A CA 1
ATOM 586 C C . PRO A 1 78 ? -9.048 -10.918 -27.657 1.00 66.50 78 PRO A C 1
ATOM 588 O O . PRO A 1 78 ? -8.618 -9.995 -28.347 1.00 66.50 78 PRO A O 1
ATOM 591 N N . GLU A 1 79 ? -8.405 -12.079 -27.538 1.00 61.44 79 GLU A N 1
ATOM 592 C CA . GLU A 1 79 ? -7.142 -12.365 -28.226 1.00 61.44 79 GLU A CA 1
ATOM 593 C C . GLU A 1 79 ? -7.248 -12.094 -29.739 1.00 61.44 79 GLU A C 1
ATOM 595 O O . GLU A 1 79 ? -8.203 -12.533 -30.386 1.00 61.44 79 GLU A O 1
ATOM 600 N N . GLY A 1 80 ? -6.272 -11.371 -30.302 1.00 56.09 80 GLY A N 1
ATOM 601 C CA . GLY A 1 80 ? -6.228 -11.021 -31.729 1.00 56.09 80 GLY A CA 1
ATOM 602 C C . GLY A 1 80 ? -7.084 -9.813 -32.131 1.00 56.09 80 GLY A C 1
ATOM 603 O O . GLY A 1 80 ? -7.289 -9.577 -33.323 1.00 56.09 80 GLY A O 1
ATOM 604 N N . TYR A 1 81 ? -7.616 -9.058 -31.162 1.00 54.25 81 TYR A N 1
ATOM 605 C CA . TYR A 1 81 ? -8.384 -7.834 -31.402 1.00 54.25 81 TYR A CA 1
ATOM 606 C C . TYR A 1 81 ? -7.683 -6.612 -30.793 1.00 54.25 81 TYR A C 1
ATOM 608 O O . TYR A 1 81 ? -8.079 -6.098 -29.742 1.00 54.25 81 TYR A O 1
ATOM 616 N N . VAL A 1 82 ? -6.649 -6.123 -31.487 1.00 55.31 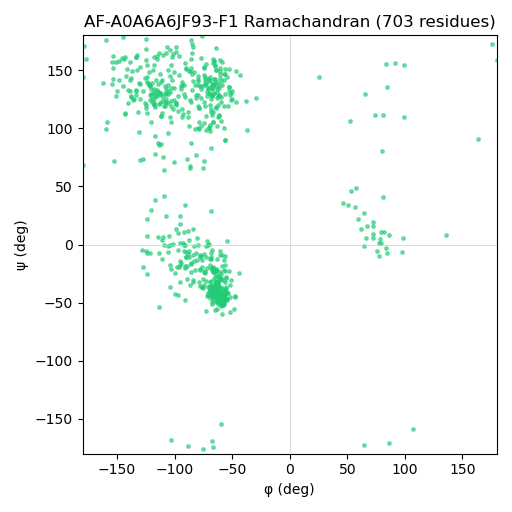82 VAL A N 1
ATOM 617 C CA . VAL A 1 82 ? -5.890 -4.913 -31.111 1.00 55.31 82 VAL A CA 1
ATOM 618 C C . VAL A 1 82 ? -6.826 -3.727 -30.899 1.00 55.31 82 VAL A C 1
ATOM 620 O O . VAL A 1 82 ? -7.721 -3.483 -31.711 1.00 55.31 82 VAL A O 1
ATOM 623 N N . GLY A 1 83 ? -6.607 -2.968 -29.826 1.00 54.75 83 GLY A N 1
ATOM 624 C CA . GLY A 1 83 ? -7.387 -1.764 -29.528 1.00 54.75 83 GLY A CA 1
ATOM 625 C C . GLY A 1 83 ? -8.815 -2.038 -29.051 1.00 54.75 83 GLY A C 1
ATOM 626 O O . GLY A 1 83 ? -9.609 -1.106 -28.932 1.00 54.75 83 GLY A O 1
ATOM 627 N N . THR A 1 84 ? -9.164 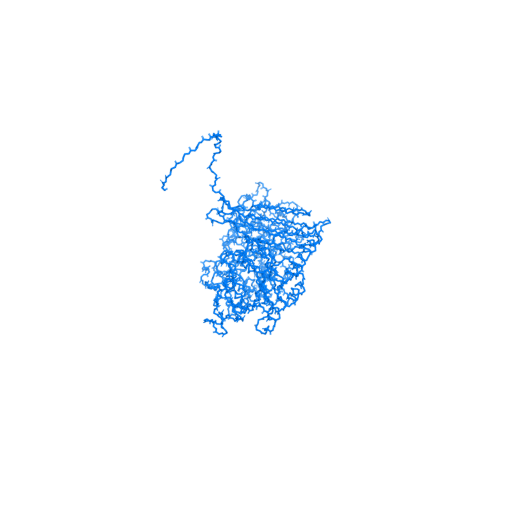-3.298 -28.773 1.00 58.03 84 THR A N 1
ATOM 628 C CA . THR A 1 84 ? -10.380 -3.623 -28.025 1.00 58.03 84 THR A CA 1
ATOM 629 C C . THR A 1 84 ? -10.043 -3.768 -26.546 1.00 58.03 84 THR A C 1
ATOM 631 O O . THR A 1 84 ? -9.027 -4.362 -26.195 1.00 58.03 84 THR A O 1
ATOM 634 N N . GLY A 1 85 ? -10.881 -3.198 -25.679 1.00 72.81 85 GLY A N 1
ATOM 635 C CA . GLY A 1 85 ? -10.614 -3.129 -24.243 1.00 72.81 85 GLY A CA 1
ATOM 636 C C . GLY A 1 85 ? -10.248 -1.724 -23.763 1.00 72.81 85 GLY A C 1
ATOM 637 O O . GLY A 1 85 ? -10.606 -0.731 -24.395 1.00 72.81 85 GLY A O 1
ATOM 638 N N . SER A 1 86 ? -9.582 -1.645 -22.615 1.00 79.31 86 SER A N 1
ATOM 639 C CA . SER A 1 86 ? -9.085 -0.397 -22.023 1.00 79.31 86 SER A CA 1
ATOM 640 C C . SER A 1 86 ? -7.756 -0.658 -21.330 1.00 79.31 86 SER A C 1
ATOM 642 O O . SER A 1 86 ? -7.678 -1.614 -20.571 1.00 79.31 86 SER A O 1
ATOM 644 N N . ASN A 1 87 ? -6.760 0.208 -21.490 1.00 80.06 87 ASN A N 1
ATOM 645 C CA . ASN A 1 87 ? -5.450 0.033 -20.845 1.00 80.06 87 ASN A CA 1
ATOM 646 C C . ASN A 1 87 ? -5.474 0.312 -19.326 1.00 80.06 87 ASN A C 1
ATOM 648 O O . ASN A 1 87 ? -4.516 0.015 -18.620 1.00 80.06 87 ASN A O 1
ATOM 652 N N . GLY A 1 88 ? -6.577 0.874 -18.816 1.00 89.25 88 GLY A N 1
ATOM 653 C CA . GLY A 1 88 ? -6.675 1.318 -17.427 1.00 89.25 88 GLY A CA 1
ATOM 654 C C . GLY A 1 88 ? -5.709 2.460 -17.120 1.00 89.25 88 GLY A C 1
ATOM 655 O O . GLY A 1 88 ? -5.070 3.013 -18.014 1.00 89.25 88 GLY A O 1
ATOM 656 N N . ALA A 1 89 ? -5.620 2.821 -15.847 1.00 92.19 89 ALA A N 1
ATOM 657 C CA . ALA A 1 89 ? -4.670 3.814 -15.371 1.00 92.19 89 ALA A CA 1
ATOM 658 C C . ALA A 1 89 ? -3.227 3.296 -15.409 1.00 92.19 89 ALA A C 1
ATOM 660 O O . ALA A 1 89 ? -2.322 4.054 -15.742 1.00 92.19 89 ALA A O 1
ATOM 661 N N . VAL A 1 90 ? -3.012 2.008 -15.111 1.00 94.00 90 VAL A N 1
ATOM 662 C CA . VAL A 1 90 ? -1.671 1.400 -15.145 1.00 94.00 90 VAL A CA 1
ATOM 663 C C . VAL A 1 90 ? -1.081 1.371 -16.548 1.00 94.00 90 VAL A C 1
ATOM 665 O O . VAL A 1 90 ? 0.126 1.427 -16.705 1.00 94.00 90 VAL A O 1
ATOM 668 N N . GLY A 1 91 ? -1.919 1.313 -17.581 1.00 88.81 91 GLY A N 1
ATOM 669 C CA . GLY A 1 91 ? -1.458 1.357 -18.958 1.00 88.81 91 GLY A CA 1
ATOM 670 C C . GLY A 1 91 ? -1.512 2.731 -19.610 1.00 88.81 91 GLY A C 1
ATOM 671 O O . GLY A 1 91 ? -1.385 2.821 -20.828 1.00 88.81 91 GLY A O 1
ATOM 672 N N . ALA A 1 92 ? -1.768 3.788 -18.835 1.00 86.00 92 ALA A N 1
ATOM 673 C CA . ALA A 1 92 ? -1.850 5.151 -19.345 1.00 86.00 92 ALA A CA 1
ATOM 674 C C . ALA A 1 92 ? -0.521 5.719 -19.872 1.00 86.00 92 ALA A C 1
ATOM 676 O O . ALA A 1 92 ? -0.584 6.436 -20.874 1.00 86.00 92 ALA A O 1
ATOM 677 N N . PRO A 1 93 ? 0.649 5.404 -19.282 1.00 87.12 93 PRO A N 1
ATOM 678 C CA . PRO A 1 93 ? 1.932 5.876 -19.811 1.00 87.12 93 PRO A CA 1
ATOM 679 C C . PRO A 1 93 ? 2.244 5.375 -21.231 1.00 87.12 93 PRO A C 1
ATOM 681 O O . PRO A 1 93 ? 2.786 6.126 -22.036 1.00 87.12 93 PRO A O 1
ATOM 684 N N . ASP A 1 94 ? 1.788 4.169 -21.584 1.00 81.00 94 ASP A N 1
ATOM 685 C CA . ASP A 1 94 ? 1.978 3.559 -22.912 1.00 81.00 94 ASP A CA 1
ATOM 686 C C . ASP A 1 94 ? 1.037 4.092 -24.005 1.00 81.00 94 ASP A C 1
ATOM 688 O O . ASP A 1 94 ? 1.165 3.734 -25.183 1.00 81.00 94 ASP A O 1
ATOM 692 N N . MET A 1 95 ? 0.009 4.869 -23.648 1.00 74.06 95 MET A N 1
ATOM 693 C CA . MET A 1 95 ? -1.030 5.224 -24.614 1.00 74.06 95 MET A CA 1
ATOM 694 C C . MET A 1 95 ? -0.520 6.223 -25.655 1.00 74.06 95 MET A C 1
ATOM 696 O O . MET A 1 95 ? -0.054 7.316 -25.346 1.00 74.06 95 MET A O 1
ATOM 700 N N . LEU A 1 96 ? -0.716 5.872 -26.928 1.00 65.50 96 LEU A N 1
ATOM 701 C CA . LEU A 1 96 ? -0.487 6.750 -28.075 1.00 65.50 96 LEU A CA 1
ATOM 702 C C . LEU A 1 96 ? -1.612 7.799 -28.189 1.00 65.50 96 LEU A C 1
ATOM 704 O O . LEU A 1 96 ? -2.454 7.695 -29.082 1.00 65.50 96 LEU A O 1
ATOM 708 N N . ASP A 1 97 ? -1.658 8.786 -27.286 1.00 59.50 97 ASP A N 1
ATOM 709 C CA . ASP A 1 97 ? -2.546 9.957 -27.421 1.00 59.50 97 ASP A CA 1
ATOM 710 C C . ASP A 1 97 ? -2.102 11.187 -26.575 1.00 59.50 97 ASP A C 1
ATOM 712 O O . ASP A 1 97 ? -2.405 11.248 -25.378 1.00 59.50 97 ASP A O 1
ATOM 716 N N . PRO A 1 98 ? -1.417 12.203 -27.154 1.00 58.41 98 PRO A N 1
ATOM 717 C CA . PRO A 1 98 ? -0.842 12.240 -28.502 1.00 58.41 98 PRO A CA 1
ATOM 718 C C . PRO A 1 98 ? 0.530 11.548 -28.592 1.00 58.41 98 PRO A C 1
ATOM 720 O O . PRO A 1 98 ? 0.928 11.152 -29.6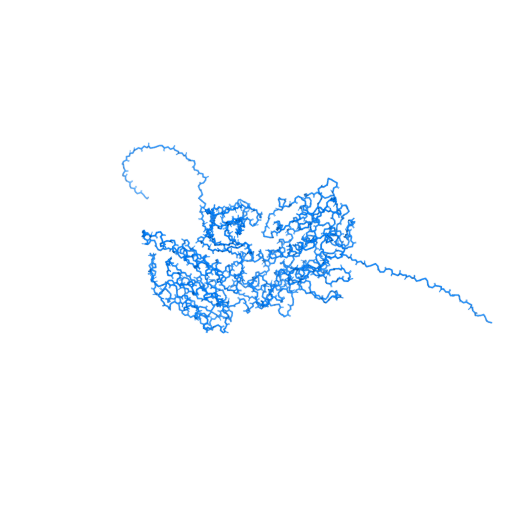88 1.00 58.41 98 PRO A O 1
ATOM 723 N N . VAL A 1 99 ? 1.241 11.397 -27.467 1.00 68.94 99 VAL A N 1
ATOM 724 C CA . VAL A 1 99 ? 2.535 10.705 -27.343 1.00 68.94 99 VAL A CA 1
ATOM 725 C C . VAL A 1 99 ? 2.592 9.926 -26.019 1.00 68.94 99 VAL A C 1
ATOM 727 O O . VAL A 1 99 ? 2.027 10.417 -25.039 1.00 68.94 99 VAL A O 1
ATOM 730 N N . PRO A 1 100 ? 3.250 8.750 -25.977 1.00 75.62 100 PRO A N 1
ATOM 731 C CA . PRO A 1 100 ? 3.532 8.039 -24.730 1.00 75.62 100 PRO A CA 1
ATOM 732 C C . PRO A 1 100 ? 4.401 8.883 -23.795 1.00 75.62 100 PRO A C 1
ATOM 734 O O . PRO A 1 100 ? 5.092 9.804 -24.249 1.00 75.62 100 PRO A O 1
ATOM 737 N N . GLU A 1 101 ? 4.374 8.559 -22.504 1.00 83.12 101 GLU A N 1
ATOM 738 C CA . GLU A 1 101 ? 5.300 9.165 -21.544 1.00 83.12 101 GLU A CA 1
ATOM 739 C C . GLU A 1 101 ? 6.749 8.742 -21.836 1.00 83.12 101 GLU A C 1
ATOM 741 O O . GLU A 1 101 ? 7.013 7.783 -22.564 1.00 83.12 101 GLU A O 1
ATOM 746 N N . GLY A 1 102 ? 7.707 9.537 -21.356 1.00 83.31 102 GLY A N 1
ATOM 747 C CA . GLY A 1 102 ? 9.117 9.307 -21.627 1.00 83.31 102 GLY A CA 1
ATOM 748 C C . GLY A 1 102 ? 9.710 8.154 -20.806 1.00 83.31 102 GLY A C 1
ATOM 749 O O . GLY A 1 102 ? 9.030 7.543 -19.979 1.00 83.31 102 GLY A O 1
ATOM 750 N N . PRO A 1 103 ? 11.010 7.859 -20.993 1.00 87.06 103 PRO A N 1
ATOM 751 C CA . PRO A 1 103 ? 11.715 6.781 -20.291 1.00 87.06 103 PRO A CA 1
ATOM 752 C C . PRO A 1 103 ? 11.664 6.898 -18.759 1.00 87.06 103 PRO A C 1
ATOM 754 O O . PRO A 1 103 ? 11.805 5.893 -18.063 1.00 87.06 103 PRO A O 1
ATOM 757 N N . GLU A 1 104 ? 11.431 8.096 -18.220 1.00 90.62 104 GLU A N 1
ATOM 758 C CA . GLU A 1 104 ? 11.199 8.333 -16.796 1.00 90.62 104 GLU A CA 1
ATOM 759 C C . GLU A 1 104 ? 9.958 7.610 -16.249 1.00 90.62 104 GLU A C 1
ATOM 761 O O . GLU A 1 104 ? 9.950 7.234 -15.081 1.00 90.62 104 GLU A O 1
ATOM 766 N N . ALA A 1 105 ? 8.936 7.352 -17.071 1.00 90.81 105 ALA A N 1
ATOM 767 C CA . ALA A 1 105 ? 7.760 6.586 -16.661 1.00 90.81 105 ALA A CA 1
ATOM 768 C C . ALA A 1 105 ? 8.021 5.069 -16.634 1.00 90.81 105 ALA A C 1
ATOM 770 O O . ALA A 1 105 ? 7.331 4.351 -15.916 1.00 90.81 105 ALA A O 1
ATOM 771 N N . HIS A 1 106 ? 9.046 4.602 -17.356 1.00 92.44 106 HIS A N 1
ATOM 772 C CA . HIS A 1 106 ? 9.415 3.187 -17.523 1.00 92.44 106 HIS A CA 1
ATOM 773 C C . HIS A 1 106 ? 10.673 2.793 -16.730 1.00 92.44 106 HIS A C 1
ATOM 775 O O . HIS A 1 106 ? 11.104 1.639 -16.755 1.00 92.44 106 HIS A O 1
ATOM 781 N N . CYS A 1 107 ? 11.286 3.749 -16.016 1.00 95.44 107 CYS A N 1
ATOM 782 C CA . CYS A 1 107 ? 12.564 3.566 -15.321 1.00 95.44 107 CYS A CA 1
ATOM 783 C C . CYS A 1 107 ? 13.719 3.110 -16.235 1.00 95.44 107 CYS A C 1
ATOM 785 O O . CYS A 1 107 ? 14.649 2.420 -15.802 1.00 95.44 107 CYS A O 1
ATOM 787 N N . ASP A 1 108 ? 13.696 3.542 -17.492 1.00 92.44 108 ASP A N 1
ATOM 788 C CA . ASP A 1 108 ? 14.718 3.223 -18.486 1.00 92.44 108 ASP A CA 1
ATOM 789 C C . ASP A 1 108 ? 15.917 4.185 -18.435 1.00 92.44 108 ASP A C 1
ATOM 791 O O . ASP A 1 108 ? 15.961 5.145 -17.669 1.00 92.44 108 ASP A O 1
ATOM 795 N N . ASN A 1 109 ? 16.927 3.911 -19.264 1.00 93.56 109 ASN A N 1
ATOM 796 C CA . ASN A 1 109 ? 18.147 4.704 -19.470 1.00 93.56 109 ASN A CA 1
ATOM 797 C C . ASN A 1 109 ? 19.116 4.793 -18.277 1.00 93.56 109 ASN A C 1
ATOM 799 O O . ASN A 1 109 ? 20.157 5.452 -18.379 1.00 93.56 109 ASN A O 1
ATOM 803 N N . ALA A 1 110 ? 18.864 4.066 -17.188 1.00 96.56 110 ALA A N 1
ATOM 804 C CA . ALA A 1 110 ? 19.785 3.912 -16.062 1.00 96.56 110 ALA A CA 1
ATOM 805 C C . ALA A 1 110 ? 20.716 2.688 -16.213 1.00 96.56 110 ALA A C 1
ATOM 807 O O . ALA A 1 110 ? 21.100 2.050 -15.223 1.00 96.56 110 ALA A O 1
ATOM 808 N N . ASP A 1 111 ? 21.110 2.350 -17.446 1.00 96.50 111 ASP A N 1
ATOM 809 C CA . ASP A 1 111 ? 22.041 1.256 -17.715 1.00 96.50 111 ASP A CA 1
ATOM 810 C C . ASP A 1 111 ? 23.442 1.536 -17.182 1.00 96.50 111 ASP A C 1
ATOM 812 O O . ASP A 1 111 ? 24.009 2.619 -17.316 1.00 96.50 111 ASP A O 1
ATOM 816 N N . PHE A 1 112 ? 24.041 0.511 -16.601 1.00 97.69 112 PHE A N 1
ATOM 817 C CA . PHE A 1 112 ? 25.401 0.561 -16.109 1.00 97.69 112 PHE A CA 1
ATOM 818 C C . PHE A 1 112 ? 26.061 -0.807 -16.224 1.00 97.69 112 PHE A C 1
ATOM 820 O O . PHE A 1 112 ? 25.450 -1.847 -15.963 1.00 97.69 112 PHE A O 1
ATOM 827 N N . LEU A 1 113 ? 27.340 -0.787 -16.579 1.00 97.44 113 LEU A N 1
ATOM 828 C CA . LEU A 1 113 ? 28.231 -1.929 -16.508 1.00 97.44 113 LEU A CA 1
ATOM 829 C C . LEU A 1 113 ? 29.536 -1.461 -15.870 1.00 97.44 113 LEU A C 1
ATOM 831 O O . LEU A 1 113 ? 30.084 -0.438 -16.275 1.00 97.44 113 LEU A O 1
ATOM 835 N N . ASP A 1 114 ? 30.037 -2.223 -14.898 1.00 96.38 114 ASP A N 1
ATOM 836 C CA . ASP A 1 114 ? 31.323 -1.960 -14.244 1.00 96.38 114 ASP A CA 1
ATOM 837 C C . ASP A 1 114 ? 32.494 -2.351 -15.161 1.00 96.38 114 ASP A C 1
ATOM 839 O O . ASP A 1 114 ? 33.219 -3.321 -14.939 1.00 96.38 114 ASP A O 1
ATOM 843 N N . ASP A 1 115 ? 32.614 -1.620 -16.265 1.00 94.69 115 ASP A N 1
ATOM 844 C CA . ASP A 1 115 ? 33.677 -1.730 -17.250 1.00 94.69 115 ASP A CA 1
ATOM 845 C C . ASP A 1 115 ? 34.143 -0.306 -17.605 1.00 94.69 115 ASP A C 1
ATOM 847 O O . ASP A 1 115 ? 33.324 0.518 -18.017 1.00 94.69 115 ASP A O 1
ATOM 851 N N . PRO A 1 116 ? 35.446 0.020 -17.487 1.00 93.19 116 PRO A N 1
ATOM 852 C CA . PRO A 1 116 ? 35.963 1.353 -17.809 1.00 93.19 116 PRO A CA 1
ATOM 853 C C . PRO A 1 116 ? 35.723 1.811 -19.255 1.00 93.19 116 PRO A C 1
ATOM 855 O O . PRO A 1 116 ? 35.870 2.995 -19.551 1.00 93.19 116 PRO A O 1
ATOM 858 N N . SER A 1 117 ? 35.431 0.883 -20.169 1.00 93.94 117 SER A N 1
ATOM 859 C CA . SER A 1 117 ? 35.095 1.165 -21.566 1.00 93.94 117 SER A CA 1
ATOM 860 C C . SER A 1 117 ? 33.598 1.369 -21.808 1.00 93.94 117 SER A C 1
ATOM 862 O O . SER A 1 117 ? 33.213 1.722 -22.926 1.00 93.94 117 SER A O 1
ATOM 864 N N . TYR A 1 118 ? 32.758 1.154 -20.791 1.00 96.12 118 TYR A N 1
ATOM 865 C CA . TYR A 1 118 ? 31.318 1.297 -20.921 1.00 96.12 118 TYR A CA 1
ATOM 866 C C . TYR A 1 118 ? 30.917 2.774 -21.112 1.00 96.12 118 TYR A C 1
ATOM 868 O O . TYR A 1 118 ? 31.450 3.636 -20.410 1.00 96.12 118 TYR A O 1
ATOM 876 N N . PRO A 1 119 ? 29.996 3.103 -22.045 1.00 94.25 119 PRO A N 1
ATOM 877 C CA . PRO A 1 119 ? 29.716 4.496 -22.409 1.00 94.25 119 PRO A CA 1
ATOM 878 C C . PRO A 1 119 ? 29.075 5.359 -21.316 1.00 94.25 119 PRO A C 1
ATOM 880 O O . PRO A 1 119 ? 29.192 6.579 -21.390 1.00 94.25 119 PRO A O 1
ATOM 883 N N . GLN A 1 120 ? 28.387 4.751 -20.345 1.00 95.12 120 GLN A N 1
ATOM 884 C CA . GLN A 1 120 ? 27.666 5.458 -19.284 1.00 95.12 120 GLN A CA 1
ATOM 885 C C . GLN A 1 120 ? 28.301 5.194 -17.914 1.00 95.12 120 GLN A C 1
ATOM 887 O O . GLN A 1 120 ? 28.513 4.051 -17.511 1.00 95.12 120 GLN A O 1
ATOM 892 N N . THR A 1 121 ? 28.588 6.253 -17.164 1.00 97.00 121 THR A N 1
ATOM 893 C CA . THR A 1 121 ? 29.134 6.142 -15.807 1.00 97.00 121 THR A CA 1
ATOM 894 C C . THR A 1 121 ? 28.057 5.766 -14.788 1.00 97.00 121 THR A C 1
ATOM 896 O O . THR A 1 121 ? 26.864 6.000 -14.992 1.00 97.00 121 THR A O 1
ATOM 899 N N . ARG A 1 122 ? 28.472 5.245 -13.622 1.00 97.25 122 ARG A N 1
ATOM 900 C CA . ARG A 1 122 ? 27.545 4.953 -12.514 1.00 97.25 122 ARG A CA 1
ATOM 901 C C . ARG A 1 122 ? 26.743 6.186 -12.096 1.00 97.25 122 ARG A C 1
ATOM 903 O O . ARG A 1 122 ? 25.550 6.068 -11.847 1.00 97.25 122 ARG A O 1
ATOM 910 N N . MET A 1 123 ? 27.400 7.343 -12.033 1.00 97.44 123 MET A N 1
ATOM 911 C CA . MET A 1 123 ? 26.795 8.613 -11.628 1.00 97.44 123 MET A CA 1
ATOM 912 C C . MET A 1 123 ? 25.708 9.066 -12.610 1.00 97.44 123 MET A C 1
ATOM 914 O O . MET A 1 123 ? 24.625 9.440 -12.175 1.00 97.44 123 MET A O 1
ATOM 918 N N . GLU A 1 124 ? 25.965 8.991 -13.919 1.00 97.50 124 GLU A N 1
ATOM 919 C CA . GLU A 1 124 ? 24.968 9.324 -14.949 1.00 97.50 124 GLU A CA 1
ATOM 920 C C . GLU A 1 124 ? 23.767 8.380 -14.885 1.00 97.50 124 GLU A C 1
ATOM 922 O O . GLU A 1 124 ? 22.626 8.831 -14.891 1.00 97.50 124 GLU A O 1
ATOM 927 N N . ALA A 1 125 ? 24.016 7.079 -14.738 1.00 97.94 125 ALA A N 1
ATOM 928 C CA . ALA A 1 125 ? 22.952 6.095 -14.614 1.00 97.94 125 ALA A CA 1
ATOM 929 C C . ALA A 1 125 ? 22.110 6.296 -13.338 1.00 97.94 125 ALA A C 1
ATOM 931 O O . ALA A 1 125 ? 20.892 6.159 -13.370 1.00 97.94 125 ALA A O 1
ATOM 932 N N . THR A 1 126 ? 22.735 6.650 -12.210 1.00 98.38 126 THR A N 1
ATOM 933 C CA . THR A 1 126 ? 22.019 7.002 -10.972 1.00 98.38 126 THR A CA 1
ATOM 934 C C . THR A 1 126 ? 21.172 8.264 -11.147 1.00 98.38 126 THR A C 1
ATOM 936 O O . THR A 1 126 ? 20.047 8.295 -10.660 1.00 98.38 126 THR A O 1
ATOM 939 N N . ALA A 1 127 ? 21.666 9.273 -11.873 1.00 97.88 127 ALA A N 1
ATOM 940 C CA . ALA A 1 127 ? 20.894 10.479 -12.172 1.00 97.88 127 ALA A CA 1
ATOM 941 C C . ALA A 1 127 ? 19.649 10.170 -13.026 1.00 97.88 127 ALA A C 1
ATOM 943 O O . ALA A 1 127 ? 18.565 10.637 -12.700 1.00 97.88 127 ALA A O 1
ATOM 944 N N . GLN A 1 128 ? 19.767 9.310 -14.045 1.00 96.81 128 GLN A N 1
ATOM 945 C CA . GLN A 1 128 ? 18.611 8.865 -14.842 1.00 96.81 128 GLN A CA 1
ATOM 946 C C . GLN A 1 128 ? 17.585 8.095 -13.996 1.00 96.81 128 GLN A C 1
ATOM 948 O O . GLN A 1 128 ? 16.380 8.312 -14.104 1.00 96.81 128 GLN A O 1
ATOM 953 N N . LEU A 1 129 ? 18.050 7.230 -13.088 1.00 98.12 129 LEU A N 1
ATOM 954 C CA . LEU A 1 129 ? 17.151 6.531 -12.169 1.00 98.12 129 LEU A CA 1
ATOM 955 C C . LEU A 1 129 ? 16.460 7.498 -11.193 1.00 98.12 129 LEU A C 1
ATOM 957 O O . LEU A 1 129 ? 15.298 7.293 -10.850 1.00 98.12 129 LEU A O 1
ATOM 961 N N . GLN A 1 130 ? 17.147 8.561 -10.763 1.00 98.12 130 GLN A N 1
ATOM 962 C CA . GLN A 1 130 ? 16.567 9.612 -9.927 1.00 98.12 130 GLN A CA 1
ATOM 963 C C . GLN A 1 130 ? 15.443 10.361 -10.652 1.00 98.12 130 GLN A C 1
ATOM 965 O O . GLN A 1 130 ? 14.434 10.676 -10.016 1.00 98.12 130 GLN A O 1
ATOM 970 N N . ASP A 1 131 ? 15.583 10.602 -11.958 1.00 97.25 131 ASP A N 1
ATOM 971 C CA . ASP A 1 131 ? 14.533 11.208 -12.781 1.00 97.25 131 ASP A CA 1
ATOM 972 C C . ASP A 1 131 ? 13.286 10.311 -12.835 1.00 97.25 131 ASP A C 1
ATOM 974 O O . ASP A 1 131 ? 12.185 10.802 -12.582 1.00 97.25 131 ASP A O 1
ATOM 978 N N . CYS A 1 132 ? 13.451 8.991 -13.018 1.00 97.56 132 CYS A N 1
ATOM 979 C CA . CYS A 1 132 ? 12.332 8.045 -12.895 1.00 97.56 132 CYS A CA 1
ATOM 980 C C . CYS A 1 132 ? 11.675 8.120 -11.511 1.00 97.56 132 CYS A C 1
ATOM 982 O O . CYS A 1 132 ? 10.467 8.307 -11.387 1.00 97.56 132 CYS A O 1
ATOM 984 N N . VAL A 1 133 ? 12.466 8.013 -10.439 1.00 98.31 133 VAL A N 1
ATOM 985 C CA . VAL A 1 133 ? 11.943 8.038 -9.065 1.00 98.31 133 VAL A CA 1
ATOM 986 C C . VAL A 1 133 ? 11.158 9.325 -8.795 1.00 98.31 133 VAL A C 1
ATOM 988 O O . VAL A 1 133 ? 10.088 9.272 -8.190 1.00 98.31 133 VAL A O 1
ATOM 991 N N . ASN A 1 134 ? 11.653 10.475 -9.257 1.00 97.88 134 ASN A N 1
ATOM 992 C CA . ASN A 1 134 ? 10.966 11.757 -9.109 1.00 97.88 134 ASN A CA 1
ATOM 993 C C . ASN A 1 134 ? 9.653 11.801 -9.894 1.00 97.88 134 ASN A C 1
ATOM 995 O O . ASN A 1 134 ? 8.645 12.232 -9.338 1.00 97.88 134 ASN A O 1
ATOM 999 N N . HIS A 1 135 ? 9.648 11.302 -11.130 1.00 96.19 135 HIS A N 1
ATOM 1000 C CA . HIS A 1 135 ? 8.436 11.193 -11.936 1.00 96.19 135 HIS A CA 1
ATOM 1001 C C . HIS A 1 135 ? 7.373 10.327 -11.240 1.00 96.19 135 HIS A C 1
ATOM 1003 O O . HIS A 1 135 ? 6.222 10.733 -11.087 1.00 96.19 135 HIS A O 1
ATOM 1009 N N . LEU A 1 136 ? 7.757 9.152 -10.731 1.00 97.88 136 LEU A N 1
ATOM 1010 C CA . LEU A 1 136 ? 6.823 8.267 -10.031 1.00 97.88 136 LEU A CA 1
ATOM 1011 C C . LEU A 1 136 ? 6.321 8.879 -8.714 1.00 97.88 136 LEU A C 1
ATOM 1013 O O . LEU A 1 136 ? 5.139 8.738 -8.394 1.00 97.88 136 LEU A O 1
ATOM 1017 N N . ARG A 1 137 ? 7.179 9.588 -7.964 1.00 97.88 137 ARG A N 1
ATOM 1018 C CA . ARG A 1 137 ? 6.783 10.357 -6.766 1.00 97.88 137 ARG A CA 1
ATOM 1019 C C . ARG A 1 137 ? 5.747 11.428 -7.107 1.00 97.88 137 ARG A C 1
ATOM 1021 O O . ARG A 1 137 ? 4.758 11.556 -6.390 1.00 97.88 137 ARG A O 1
ATOM 1028 N N . GLU A 1 138 ? 5.939 12.157 -8.203 1.00 96.06 138 GLU A N 1
ATOM 1029 C CA . GLU A 1 138 ? 4.983 13.157 -8.687 1.00 96.06 138 GLU A CA 1
ATOM 1030 C C . GLU A 1 138 ? 3.624 12.515 -8.995 1.00 96.06 138 GLU A C 1
ATOM 1032 O O . GLU A 1 138 ? 2.625 12.908 -8.397 1.00 96.06 138 GLU A O 1
ATOM 1037 N N . ARG A 1 139 ? 3.583 11.455 -9.815 1.00 95.25 139 ARG A N 1
ATOM 1038 C CA . ARG A 1 139 ? 2.334 10.735 -10.142 1.00 95.25 139 ARG A CA 1
ATOM 1039 C C . ARG A 1 139 ? 1.629 10.172 -8.911 1.00 95.25 139 ARG A C 1
ATOM 1041 O O . ARG A 1 139 ? 0.404 10.256 -8.786 1.00 95.25 139 ARG A O 1
ATOM 1048 N N . PHE A 1 140 ? 2.398 9.630 -7.972 1.00 97.81 140 PHE A N 1
ATOM 1049 C CA . PHE A 1 140 ? 1.880 9.144 -6.700 1.00 97.81 140 PHE A CA 1
ATOM 1050 C C . PHE A 1 140 ? 1.203 10.271 -5.905 1.00 97.81 140 PHE A C 1
ATOM 1052 O O . PHE A 1 140 ? 0.063 10.111 -5.468 1.00 97.81 140 PHE A O 1
ATOM 1059 N N . LEU A 1 141 ? 1.858 11.427 -5.760 1.00 96.50 141 LEU A N 1
ATOM 1060 C CA . LEU A 1 141 ? 1.313 12.573 -5.029 1.00 96.50 141 LEU A CA 1
ATOM 1061 C C . LEU A 1 141 ? 0.129 13.231 -5.747 1.00 96.50 141 LEU A C 1
ATOM 1063 O O . LEU A 1 141 ? -0.826 13.619 -5.078 1.00 96.50 141 LEU A O 1
ATOM 1067 N N . GLU A 1 142 ? 0.126 13.292 -7.080 1.00 94.12 142 GLU A N 1
ATOM 1068 C CA . GLU A 1 142 ? -1.038 13.730 -7.864 1.00 94.12 142 GLU A CA 1
ATOM 1069 C C . GLU A 1 142 ? -2.270 12.871 -7.555 1.00 94.12 142 GLU A C 1
ATOM 1071 O O . GLU A 1 142 ? -3.379 13.389 -7.394 1.00 94.12 142 GLU A O 1
ATOM 1076 N N . GLY A 1 143 ? -2.079 11.552 -7.431 1.00 95.56 143 GLY A N 1
ATOM 1077 C CA . GLY A 1 143 ? -3.143 10.629 -7.055 1.00 95.56 143 GLY A CA 1
ATOM 1078 C C . GLY A 1 143 ? -3.685 10.899 -5.646 1.00 95.56 143 GLY A C 1
ATOM 1079 O O . GLY A 1 143 ? -4.902 10.881 -5.435 1.00 95.56 143 GLY A O 1
ATOM 1080 N N . VAL A 1 144 ? -2.794 11.183 -4.689 1.00 97.50 144 VAL A N 1
ATOM 1081 C CA . VAL A 1 144 ? -3.171 11.562 -3.317 1.00 97.50 144 VAL A CA 1
ATOM 1082 C C . VAL A 1 144 ? -3.937 12.884 -3.327 1.00 97.50 144 VAL A C 1
ATOM 1084 O O . VAL A 1 144 ? -5.035 12.947 -2.778 1.00 97.50 144 VAL A O 1
ATOM 1087 N N . GLU A 1 145 ? -3.421 13.914 -4.001 1.00 95.75 145 GLU A N 1
ATOM 1088 C CA . GLU A 1 145 ? -4.052 15.235 -4.082 1.00 95.75 145 GLU A CA 1
ATOM 1089 C C . GLU A 1 145 ? -5.457 15.161 -4.696 1.00 95.75 145 GLU A C 1
ATOM 1091 O O . GLU A 1 145 ? -6.420 15.750 -4.187 1.00 95.75 145 GLU A O 1
ATOM 1096 N N . ALA A 1 146 ? -5.600 14.384 -5.769 1.00 94.12 146 ALA A N 1
ATOM 1097 C CA . ALA A 1 146 ? -6.869 14.166 -6.443 1.00 94.12 146 ALA A CA 1
ATOM 1098 C C . ALA A 1 146 ? -7.931 13.532 -5.531 1.00 94.12 146 ALA A C 1
ATOM 1100 O O . ALA A 1 146 ? -9.123 13.811 -5.696 1.00 94.12 146 ALA A O 1
ATOM 1101 N N . ALA A 1 147 ? -7.529 12.729 -4.539 1.00 96.06 147 ALA A N 1
ATOM 1102 C CA . ALA A 1 147 ? -8.456 12.109 -3.602 1.00 96.06 147 ALA A CA 1
ATOM 1103 C C . ALA A 1 147 ? -9.203 13.139 -2.738 1.00 96.06 147 ALA A C 1
ATOM 1105 O O . ALA A 1 147 ? -10.311 12.845 -2.291 1.00 96.06 147 ALA A O 1
ATOM 1106 N N . ASN A 1 148 ? -8.674 14.361 -2.561 1.00 94.94 148 ASN A N 1
ATOM 1107 C CA . ASN A 1 148 ? -9.284 15.423 -1.750 1.00 94.94 148 ASN A CA 1
ATOM 1108 C C . ASN A 1 148 ? -10.777 15.618 -2.049 1.00 94.94 148 ASN A C 1
ATOM 1110 O O . ASN A 1 148 ? -11.591 15.736 -1.144 1.00 94.94 148 ASN A O 1
ATOM 1114 N N . LYS A 1 149 ? -11.155 15.628 -3.327 1.00 92.69 149 LYS A N 1
ATOM 1115 C CA . LYS A 1 149 ? -12.526 15.919 -3.767 1.00 92.69 149 LYS A CA 1
ATOM 1116 C C . LYS A 1 149 ? -13.437 14.683 -3.820 1.00 92.69 149 LYS A C 1
ATOM 1118 O O . LYS A 1 149 ? -14.597 14.797 -4.197 1.00 92.69 149 LYS A O 1
ATOM 1123 N N . ILE A 1 150 ? -12.963 13.508 -3.397 1.00 95.19 150 ILE A N 1
ATOM 1124 C CA . ILE A 1 150 ? -13.833 12.343 -3.164 1.00 95.19 150 ILE A CA 1
ATOM 1125 C C . ILE A 1 150 ? -14.849 12.645 -2.059 1.00 95.19 150 ILE A C 1
ATOM 1127 O O . ILE A 1 150 ? -15.990 12.181 -2.128 1.00 95.19 150 ILE A O 1
ATOM 1131 N N . THR A 1 151 ? -14.446 13.428 -1.054 1.00 92.19 151 THR A N 1
ATOM 1132 C CA . THR A 1 151 ? -15.333 13.886 0.014 1.00 92.19 151 THR A CA 1
ATOM 1133 C C . THR A 1 151 ? -15.332 15.402 0.143 1.00 92.19 151 THR A C 1
ATOM 1135 O O . THR A 1 151 ? -14.358 16.067 -0.206 1.00 92.19 151 THR A O 1
ATOM 1138 N N . ASP A 1 152 ? -16.384 15.947 0.740 1.00 87.25 152 ASP A N 1
ATOM 1139 C CA . ASP A 1 152 ? -16.373 17.317 1.247 1.00 87.25 152 ASP A CA 1
ATOM 1140 C C . ASP A 1 152 ? -15.576 17.451 2.563 1.00 87.25 152 ASP A C 1
ATOM 1142 O O . ASP A 1 152 ? -14.932 16.498 3.029 1.00 87.25 152 ASP A O 1
ATOM 1146 N N . GLU A 1 153 ? -15.596 18.658 3.134 1.00 85.38 153 GLU A N 1
ATOM 1147 C CA . GLU A 1 153 ? -14.910 19.022 4.381 1.00 85.38 153 GLU A CA 1
ATOM 1148 C C . GLU A 1 153 ? -15.481 18.286 5.605 1.00 85.38 153 GLU A C 1
ATOM 1150 O O . GLU A 1 153 ? -14.773 18.057 6.585 1.00 85.38 153 GLU A O 1
ATOM 1155 N N . GLU A 1 154 ? -16.737 17.838 5.541 1.00 80.06 154 GLU A N 1
ATOM 1156 C CA . GLU A 1 154 ? -17.382 17.026 6.574 1.00 80.06 154 GLU A CA 1
ATOM 1157 C C . GLU A 1 154 ? -17.170 15.515 6.385 1.00 80.06 154 GLU A C 1
ATOM 1159 O O . GLU A 1 154 ? -17.801 14.713 7.074 1.00 80.06 154 GLU A O 1
ATOM 1164 N N . SER A 1 155 ? -16.259 15.108 5.494 1.00 84.44 155 SER A N 1
ATOM 1165 C CA . SER A 1 155 ? -15.970 13.701 5.171 1.00 84.44 155 SER A CA 1
ATOM 1166 C C . SER A 1 155 ? -17.142 12.949 4.529 1.00 84.44 155 SER A C 1
ATOM 1168 O O . SER A 1 155 ? -17.230 11.721 4.628 1.00 84.44 155 SER A O 1
ATOM 1170 N N . ARG A 1 156 ? -18.040 13.655 3.830 1.00 84.69 156 ARG A N 1
ATOM 1171 C CA . ARG A 1 156 ? -19.134 13.039 3.068 1.00 84.69 156 ARG A CA 1
ATOM 1172 C C . ARG A 1 156 ? -18.740 12.852 1.608 1.00 84.69 156 ARG A C 1
ATOM 1174 O O . ARG A 1 156 ? -18.229 13.770 0.981 1.00 84.69 156 ARG A O 1
ATOM 1181 N N . ILE A 1 157 ? -19.007 11.673 1.054 1.00 88.44 157 ILE A N 1
ATOM 1182 C CA . ILE A 1 157 ? -18.760 11.316 -0.342 1.00 88.44 157 ILE A CA 1
ATOM 1183 C C . ILE A 1 157 ? -19.540 12.245 -1.274 1.00 88.44 157 ILE A C 1
ATOM 1185 O O . ILE A 1 157 ? -20.768 12.343 -1.206 1.00 88.44 157 ILE A O 1
ATOM 1189 N N . ILE A 1 158 ? -18.826 12.851 -2.219 1.00 91.56 158 ILE A N 1
ATOM 1190 C CA . ILE A 1 158 ? -19.418 13.614 -3.314 1.00 91.56 158 ILE A CA 1
ATOM 1191 C C . ILE A 1 158 ? -19.721 12.624 -4.444 1.00 91.56 158 ILE A C 1
ATOM 1193 O O . ILE A 1 158 ? -18.833 12.187 -5.169 1.00 91.56 158 ILE A O 1
ATOM 1197 N N . ILE A 1 159 ? -20.991 12.233 -4.593 1.00 90.44 159 ILE A N 1
ATOM 1198 C CA . ILE A 1 159 ? -21.408 11.129 -5.484 1.00 90.44 159 ILE A CA 1
ATOM 1199 C C . ILE A 1 159 ? -20.918 11.321 -6.929 1.00 90.44 159 ILE A C 1
ATOM 1201 O O . ILE A 1 159 ? -20.435 10.372 -7.545 1.00 90.44 159 ILE A O 1
ATOM 1205 N N . SER A 1 160 ? -20.997 12.544 -7.460 1.00 91.06 160 SER A N 1
ATOM 1206 C CA . SER A 1 160 ? -20.555 12.861 -8.825 1.00 91.06 160 SER A CA 1
ATOM 1207 C C . SER A 1 160 ? -19.057 12.651 -9.051 1.00 91.06 160 SER A C 1
ATOM 1209 O O . SER A 1 160 ? -18.644 12.467 -10.189 1.00 91.06 160 SER A O 1
ATOM 1211 N N . GLU A 1 161 ? -18.254 12.650 -7.987 1.00 93.88 161 GLU A N 1
ATOM 1212 C CA . GLU A 1 161 ? -16.797 12.491 -8.030 1.00 93.88 161 GLU A CA 1
ATOM 1213 C C . GLU A 1 161 ? -16.348 11.026 -7.937 1.00 93.88 161 GLU A C 1
ATOM 1215 O O . GLU A 1 161 ? -15.175 10.722 -8.166 1.00 93.88 161 GLU A O 1
ATOM 1220 N N . VAL A 1 162 ? -17.266 10.106 -7.616 1.00 94.19 162 VAL A N 1
ATOM 1221 C CA . VAL A 1 162 ? -16.944 8.692 -7.360 1.00 94.19 162 VAL A CA 1
ATOM 1222 C C . VAL A 1 162 ? -17.759 7.695 -8.174 1.00 94.19 162 VAL A C 1
ATOM 1224 O O . VAL A 1 162 ? -17.349 6.540 -8.285 1.00 94.19 162 VAL A O 1
ATOM 1227 N N . ASP A 1 163 ? -18.909 8.092 -8.724 1.00 91.75 163 ASP A N 1
ATOM 1228 C CA . ASP A 1 163 ? -19.729 7.190 -9.531 1.00 91.75 163 ASP A CA 1
ATOM 1229 C C . ASP A 1 163 ? -19.010 6.852 -10.837 1.00 91.75 163 ASP A C 1
ATOM 1231 O O . ASP A 1 163 ? -18.868 7.711 -11.700 1.00 91.75 163 ASP A O 1
ATOM 1235 N N . ILE A 1 164 ? -18.593 5.594 -10.977 1.00 91.44 164 ILE A N 1
ATOM 1236 C CA . ILE A 1 164 ? -17.990 5.004 -12.183 1.00 91.44 164 ILE A CA 1
ATOM 1237 C C . ILE A 1 164 ? -18.913 3.973 -12.848 1.00 91.44 164 ILE A C 1
ATOM 1239 O O . ILE A 1 164 ? -18.533 3.343 -13.827 1.00 91.44 164 ILE A O 1
ATOM 1243 N N . SER A 1 165 ? -20.134 3.791 -12.334 1.00 88.88 165 SER A N 1
ATOM 1244 C CA . SER A 1 165 ? -21.076 2.786 -12.845 1.00 88.88 165 SER A CA 1
ATOM 1245 C C . SER A 1 165 ? -21.713 3.186 -14.179 1.00 88.88 165 SER A C 1
ATOM 1247 O O . SER A 1 165 ? -22.172 2.334 -14.940 1.00 88.88 165 SER A O 1
ATOM 1249 N N . THR A 1 166 ? -21.748 4.488 -14.461 1.00 84.12 166 THR A N 1
ATOM 1250 C CA . THR A 1 166 ? -22.398 5.075 -15.639 1.00 84.12 166 THR A CA 1
ATOM 1251 C C . THR A 1 166 ? -21.434 5.320 -16.797 1.00 84.12 166 THR A C 1
ATOM 1253 O O . THR A 1 166 ? -21.829 5.226 -17.959 1.00 84.12 166 THR A O 1
ATOM 1256 N N . LEU A 1 167 ? -20.176 5.635 -16.493 1.00 85.56 167 LEU A N 1
ATOM 1257 C CA . LEU A 1 167 ? -19.137 5.939 -17.470 1.00 85.56 167 LEU A CA 1
ATOM 1258 C C . LEU A 1 167 ? -17.776 5.533 -16.908 1.00 85.56 167 LEU A C 1
ATOM 1260 O O . LEU A 1 167 ? -17.449 5.919 -15.784 1.00 85.56 167 LEU A O 1
ATOM 1264 N N . ASP A 1 168 ? -16.976 4.827 -17.705 1.00 86.25 168 ASP A N 1
ATOM 1265 C CA . ASP A 1 168 ? -15.592 4.494 -17.359 1.00 86.25 168 ASP A CA 1
ATOM 1266 C C . ASP A 1 168 ? -14.718 5.753 -17.259 1.00 86.25 168 ASP A C 1
ATOM 1268 O O . ASP A 1 168 ? -15.001 6.801 -17.849 1.00 86.25 168 ASP A O 1
ATOM 1272 N N . CYS A 1 169 ? -13.648 5.660 -16.481 1.00 87.69 169 CYS A N 1
ATOM 1273 C CA . CYS A 1 169 ? -12.605 6.668 -16.442 1.00 87.69 169 CYS A CA 1
ATOM 1274 C C . CYS A 1 169 ? -11.894 6.755 -17.800 1.00 87.69 169 CYS A C 1
ATOM 1276 O O . CYS A 1 169 ? -11.808 5.783 -18.552 1.00 87.69 169 CYS A O 1
ATOM 1278 N N . ARG A 1 170 ? -11.396 7.950 -18.123 1.00 82.44 170 ARG A N 1
ATOM 1279 C CA . ARG A 1 170 ? -10.585 8.200 -19.316 1.00 82.44 170 ARG A CA 1
ATOM 1280 C C . ARG A 1 170 ? -9.221 8.680 -18.859 1.00 82.44 170 ARG A C 1
ATOM 1282 O O . ARG A 1 170 ? -9.153 9.681 -18.152 1.00 82.44 170 ARG A O 1
ATOM 1289 N N . PHE A 1 171 ? -8.191 7.955 -19.264 1.00 81.12 171 PHE A N 1
ATOM 1290 C CA . PHE A 1 171 ? -6.800 8.223 -18.929 1.00 81.12 171 PHE A CA 1
ATOM 1291 C C . PHE A 1 171 ? -6.086 8.521 -20.249 1.00 81.12 171 PHE A C 1
ATOM 1293 O O . PHE A 1 171 ? -5.768 7.608 -21.000 1.00 81.12 171 PHE A O 1
ATOM 1300 N N . SER A 1 172 ? -5.997 9.794 -20.620 1.00 64.31 172 SER A N 1
ATOM 1301 C CA . SER A 1 172 ? -5.483 10.256 -21.918 1.00 64.31 172 SER A CA 1
ATOM 1302 C C . SER A 1 172 ? -5.118 11.742 -21.804 1.00 64.31 172 SER A C 1
ATOM 1304 O O . SER A 1 172 ? -5.930 12.477 -21.241 1.00 64.31 172 SER A O 1
ATOM 1306 N N . PHE A 1 173 ? -3.996 12.183 -22.396 1.00 59.59 173 PHE A N 1
ATOM 1307 C CA . PHE A 1 173 ? -3.416 13.551 -22.374 1.00 59.59 173 PHE A CA 1
ATOM 1308 C C . PHE A 1 173 ? -2.604 13.976 -21.123 1.00 59.59 173 PHE A C 1
ATOM 1310 O O . PHE A 1 173 ? -3.087 14.806 -20.348 1.00 59.59 173 PHE A O 1
ATOM 1317 N N . PRO A 1 174 ? -1.319 13.586 -20.992 1.00 54.00 174 PRO A N 1
ATOM 1318 C CA . PRO A 1 174 ? -0.444 14.044 -19.899 1.00 54.00 174 PRO A CA 1
ATOM 1319 C C . PRO A 1 174 ? -0.391 15.577 -19.719 1.00 54.00 174 PRO A C 1
ATOM 1321 O O . PRO A 1 174 ? -0.340 16.077 -18.602 1.00 54.00 174 PRO A O 1
ATOM 1324 N N . GLU A 1 175 ? -0.464 16.343 -20.813 1.00 48.25 175 GLU A N 1
ATOM 1325 C CA . GLU A 1 175 ? -0.288 17.809 -20.828 1.00 48.25 175 GLU A CA 1
ATOM 1326 C C . GLU A 1 175 ? -1.571 18.609 -20.515 1.00 48.25 175 GLU A C 1
ATOM 1328 O O . GLU A 1 175 ? -1.507 19.803 -20.217 1.00 48.25 175 GLU A O 1
ATOM 1333 N N . LEU A 1 176 ? -2.752 17.979 -20.599 1.00 47.16 176 LEU A N 1
ATOM 1334 C CA . LEU A 1 176 ? -4.056 18.610 -20.313 1.00 47.16 176 LEU A CA 1
ATOM 1335 C C . LEU A 1 176 ? -4.709 18.071 -19.031 1.00 47.16 176 LEU A C 1
ATOM 1337 O O . LEU A 1 176 ? -5.675 18.658 -18.532 1.00 47.16 176 LEU A O 1
ATOM 1341 N N . GLN A 1 177 ? -4.188 16.975 -18.483 1.00 53.34 177 GLN A N 1
ATOM 1342 C CA . GLN A 1 177 ? -4.719 16.298 -17.307 1.00 53.34 177 GLN A CA 1
ATOM 1343 C C . GLN A 1 177 ? -4.168 16.895 -16.011 1.00 53.34 177 GLN A C 1
ATOM 1345 O O . GLN A 1 177 ? -3.515 16.236 -15.214 1.00 53.34 177 GLN A O 1
ATOM 1350 N N . SER A 1 178 ? -4.535 18.149 -15.742 1.00 49.78 178 SER A N 1
ATOM 1351 C CA . SER A 1 178 ? -4.708 18.520 -14.336 1.00 49.78 178 SER A CA 1
ATOM 1352 C C . SER A 1 178 ? -5.910 17.736 -13.801 1.00 49.78 178 SER A C 1
ATOM 1354 O O . SER A 1 178 ? -6.956 17.660 -14.457 1.00 49.78 178 SER A O 1
ATOM 1356 N N . HIS A 1 179 ? -5.796 17.178 -12.597 1.00 53.03 179 HIS A N 1
ATOM 1357 C CA . HIS A 1 179 ? -6.840 16.450 -11.854 1.00 53.03 179 HIS A CA 1
ATOM 1358 C C . HIS A 1 179 ? -8.163 17.242 -11.669 1.00 53.03 179 HIS A C 1
ATOM 1360 O O . HIS A 1 179 ? -9.100 16.770 -11.027 1.00 53.03 179 HIS A O 1
ATOM 1366 N N . HIS A 1 180 ? -8.267 18.450 -12.229 1.00 52.97 180 HIS A N 1
ATOM 1367 C CA . HIS A 1 180 ? -9.410 19.352 -12.191 1.00 52.97 180 HIS A CA 1
ATOM 1368 C C . HIS A 1 180 ? -10.557 19.002 -13.151 1.00 52.97 180 HIS A C 1
ATOM 1370 O O . HIS A 1 180 ? -11.672 19.461 -12.905 1.00 52.97 180 HIS A O 1
ATOM 1376 N N . PHE A 1 181 ? -10.316 18.244 -14.229 1.00 58.69 181 PHE A N 1
ATOM 1377 C CA . PHE A 1 181 ? -11.324 18.022 -15.285 1.00 58.69 181 PHE A CA 1
ATOM 1378 C C . PHE A 1 181 ? -11.973 16.633 -15.286 1.00 58.69 181 PHE A C 1
ATOM 1380 O O . PHE A 1 181 ? -12.915 16.401 -16.045 1.00 58.69 181 PHE A O 1
ATOM 1387 N N . SER A 1 182 ? -11.493 15.718 -14.445 1.00 77.56 182 SER A N 1
ATOM 1388 C CA . SER A 1 182 ? -12.053 14.375 -14.287 1.00 77.56 182 SER A CA 1
ATOM 1389 C C . SER A 1 182 ? -12.652 14.204 -12.894 1.00 77.56 182 SER A C 1
ATOM 1391 O O . SER A 1 182 ? -12.390 14.992 -11.986 1.00 77.56 182 SER A O 1
ATOM 1393 N N . ARG A 1 183 ? -13.468 13.160 -12.732 1.00 91.25 183 ARG A N 1
ATOM 1394 C CA . ARG A 1 183 ? -13.988 12.757 -11.422 1.00 91.25 183 ARG A CA 1
ATOM 1395 C C . ARG A 1 183 ? -12.818 12.388 -10.516 1.00 91.25 183 ARG A C 1
ATOM 1397 O O . ARG A 1 183 ? -11.926 11.651 -10.932 1.00 91.25 183 ARG A O 1
ATOM 1404 N N . SER A 1 184 ? -12.867 12.819 -9.269 1.00 93.62 184 SER A N 1
ATOM 1405 C CA . SER A 1 184 ? -11.772 12.683 -8.302 1.00 93.62 184 SER A CA 1
ATOM 1406 C C . SER A 1 184 ? -11.325 11.240 -8.083 1.00 93.62 184 SER A C 1
ATOM 1408 O O . SER A 1 184 ? -10.128 10.974 -8.028 1.00 93.62 184 SER A O 1
ATOM 1410 N N . LYS A 1 185 ? -12.261 10.279 -8.060 1.00 95.81 185 LYS A N 1
ATOM 1411 C CA . LYS A 1 185 ? -11.918 8.850 -8.021 1.00 95.81 185 LYS A CA 1
ATOM 1412 C C . LYS A 1 185 ? -11.087 8.419 -9.234 1.00 95.81 185 LYS A C 1
ATOM 1414 O O . LYS A 1 185 ? -10.137 7.664 -9.072 1.00 95.81 185 LYS A O 1
ATOM 1419 N N . CYS A 1 186 ? -11.432 8.885 -10.435 1.00 94.31 186 CYS A N 1
ATOM 1420 C CA . CYS A 1 186 ? -10.671 8.571 -11.642 1.00 94.31 186 CYS A CA 1
ATOM 1421 C C . CYS A 1 186 ? -9.278 9.199 -11.593 1.00 94.31 186 CYS A C 1
ATOM 1423 O O . CYS A 1 186 ? -8.309 8.491 -11.816 1.00 94.31 186 CYS A O 1
ATOM 1425 N N . SER A 1 187 ? -9.172 10.485 -11.253 1.00 93.19 187 SER A N 1
ATOM 1426 C CA . SER A 1 187 ? -7.883 11.185 -11.152 1.00 93.19 187 SER A CA 1
ATOM 1427 C C . SER A 1 187 ? -6.953 10.546 -10.109 1.00 93.19 187 SER A C 1
ATOM 1429 O O . SER A 1 187 ? -5.763 10.380 -10.352 1.00 93.19 187 SER A O 1
ATOM 1431 N N . ALA A 1 188 ? -7.499 10.120 -8.966 1.00 96.12 188 ALA A N 1
ATOM 1432 C CA . ALA A 1 188 ? -6.730 9.426 -7.937 1.00 96.12 188 ALA A CA 1
ATOM 1433 C C . ALA A 1 188 ? -6.246 8.039 -8.398 1.00 96.12 188 ALA A C 1
ATOM 1435 O O . ALA A 1 188 ? -5.088 7.682 -8.185 1.00 96.12 188 ALA A O 1
ATOM 1436 N N . ILE A 1 189 ? -7.115 7.274 -9.074 1.00 96.44 189 ILE A N 1
ATOM 1437 C CA . ILE A 1 189 ? -6.753 5.995 -9.704 1.00 96.44 189 ILE A CA 1
ATOM 1438 C C . ILE A 1 189 ? -5.706 6.200 -10.808 1.00 96.44 189 ILE A C 1
ATOM 1440 O O . ILE A 1 189 ? -4.825 5.360 -10.952 1.00 96.44 189 ILE A O 1
ATOM 1444 N N . GLU A 1 190 ? -5.774 7.302 -11.557 1.00 93.19 190 GLU A N 1
ATOM 1445 C CA . GLU A 1 190 ? -4.816 7.644 -12.609 1.00 93.19 190 GLU A CA 1
ATOM 1446 C C . GLU A 1 190 ? -3.408 7.859 -12.061 1.00 93.19 190 GLU A C 1
ATOM 1448 O O . GLU A 1 190 ? -2.491 7.162 -12.488 1.00 93.19 190 GLU A O 1
ATOM 1453 N N . GLY A 1 191 ? -3.242 8.764 -11.090 1.00 94.19 191 GLY A N 1
ATOM 1454 C CA . GLY A 1 191 ? -1.935 9.023 -10.479 1.00 94.19 191 GLY A CA 1
ATOM 1455 C C . GLY A 1 191 ? -1.334 7.761 -9.853 1.00 94.19 191 GLY A C 1
ATOM 1456 O O . GLY A 1 191 ? -0.171 7.431 -10.086 1.00 94.19 191 GLY A O 1
ATOM 1457 N N . PHE A 1 192 ? -2.161 6.974 -9.153 1.00 98.06 192 PHE A N 1
ATOM 1458 C CA . PHE A 1 192 ? -1.734 5.688 -8.603 1.00 98.06 192 PHE A CA 1
ATOM 1459 C C . PHE A 1 192 ? -1.343 4.674 -9.693 1.00 98.06 192 PHE A C 1
ATOM 1461 O O . PHE A 1 192 ? -0.317 4.008 -9.573 1.00 98.06 192 PHE A O 1
ATOM 1468 N N . GLY A 1 193 ? -2.124 4.562 -10.770 1.00 96.69 193 GLY A N 1
ATOM 1469 C CA . GLY A 1 193 ? -1.844 3.659 -11.887 1.00 96.69 193 GLY A CA 1
ATOM 1470 C C . GLY A 1 193 ? -0.571 4.025 -12.649 1.00 96.69 193 GLY A C 1
ATOM 1471 O O . GLY A 1 193 ? 0.245 3.143 -12.902 1.00 96.69 193 GLY A O 1
ATOM 1472 N N . ARG A 1 194 ? -0.346 5.311 -12.940 1.00 94.75 194 ARG A N 1
ATOM 1473 C CA . ARG A 1 194 ? 0.888 5.785 -13.591 1.00 94.75 194 ARG A CA 1
ATOM 1474 C C . ARG A 1 194 ? 2.125 5.520 -12.728 1.00 94.75 194 ARG A C 1
ATOM 1476 O O . ARG A 1 194 ? 3.146 5.090 -13.245 1.00 94.75 194 ARG A O 1
ATOM 1483 N N . ALA A 1 195 ? 2.023 5.674 -11.406 1.00 97.50 195 ALA A N 1
ATOM 1484 C CA . ALA A 1 195 ? 3.104 5.285 -10.500 1.00 97.50 195 ALA A CA 1
ATOM 1485 C C . ALA A 1 195 ? 3.346 3.760 -10.492 1.00 97.50 195 ALA A C 1
ATOM 1487 O O . ALA A 1 195 ? 4.492 3.313 -10.488 1.00 97.50 195 ALA A O 1
ATOM 1488 N N . LEU A 1 196 ? 2.283 2.943 -10.515 1.00 98.12 196 LEU A N 1
ATOM 1489 C CA . LEU A 1 196 ? 2.402 1.482 -10.603 1.00 98.12 196 LEU A CA 1
ATOM 1490 C C . LEU A 1 196 ? 3.075 1.021 -11.893 1.00 98.12 196 LEU A C 1
ATOM 1492 O O . LEU A 1 196 ? 3.827 0.053 -11.849 1.00 98.12 196 LEU A O 1
ATOM 1496 N N . HIS A 1 197 ? 2.802 1.694 -13.008 1.00 96.75 197 HIS A N 1
ATOM 1497 C CA . HIS A 1 197 ? 3.390 1.386 -14.305 1.00 96.75 197 HIS A CA 1
ATOM 1498 C C . HIS A 1 197 ? 4.921 1.317 -14.214 1.00 96.75 197 HIS A C 1
ATOM 1500 O O . HIS A 1 197 ? 5.494 0.246 -14.404 1.00 96.75 197 HIS A O 1
ATOM 1506 N N . GLY A 1 198 ? 5.567 2.402 -13.773 1.00 96.38 198 GLY A N 1
ATOM 1507 C CA . GLY A 1 198 ? 7.026 2.447 -13.652 1.00 96.38 198 GLY A CA 1
ATOM 1508 C C . GLY A 1 198 ? 7.604 1.500 -12.603 1.00 96.38 198 GLY A C 1
ATOM 1509 O O . GLY A 1 198 ? 8.700 0.975 -12.787 1.00 96.38 198 GLY A O 1
ATOM 1510 N N . ILE A 1 199 ? 6.866 1.198 -11.526 1.00 97.88 199 ILE A N 1
ATOM 1511 C CA . ILE A 1 199 ? 7.274 0.147 -10.577 1.00 97.88 199 ILE A CA 1
ATOM 1512 C C . ILE A 1 199 ? 7.283 -1.224 -11.252 1.00 97.88 199 ILE A C 1
ATOM 1514 O O . ILE A 1 199 ? 8.209 -2.005 -11.047 1.00 97.88 199 ILE A O 1
ATOM 1518 N N . GLN A 1 200 ? 6.255 -1.544 -12.037 1.00 97.88 200 GLN A N 1
ATOM 1519 C CA . GLN A 1 200 ? 6.162 -2.828 -12.726 1.00 97.88 200 GLN A CA 1
ATOM 1520 C C . GLN A 1 200 ? 7.249 -2.936 -13.805 1.00 97.88 200 GLN A C 1
ATOM 1522 O O . GLN A 1 200 ? 7.963 -3.942 -13.839 1.00 97.88 200 GLN A O 1
ATOM 1527 N N . ASP A 1 201 ? 7.460 -1.872 -14.578 1.00 95.88 201 ASP A N 1
ATOM 1528 C CA . ASP A 1 201 ? 8.505 -1.796 -15.600 1.00 95.88 201 ASP A CA 1
ATOM 1529 C C . ASP A 1 201 ? 9.917 -1.843 -15.025 1.00 95.88 201 ASP A C 1
ATOM 1531 O O . ASP A 1 201 ? 10.783 -2.515 -15.581 1.00 95.88 201 ASP A O 1
ATOM 1535 N N . PHE A 1 202 ? 10.158 -1.270 -13.842 1.00 98.00 202 PHE A N 1
ATOM 1536 C CA . PHE A 1 202 ? 11.442 -1.431 -13.163 1.00 98.00 202 PHE A CA 1
ATOM 1537 C C . PHE A 1 202 ? 11.813 -2.914 -12.999 1.00 98.00 202 PHE A C 1
ATOM 1539 O O . PHE A 1 202 ? 12.961 -3.297 -13.227 1.00 98.00 202 PHE A O 1
ATOM 1546 N N . TYR A 1 203 ? 10.869 -3.790 -12.644 1.00 97.69 203 TYR A N 1
ATOM 1547 C CA . TYR A 1 203 ? 11.151 -5.227 -12.541 1.00 97.69 203 TYR A CA 1
ATOM 1548 C C . TYR A 1 203 ? 11.322 -5.904 -13.906 1.00 97.69 203 TYR A C 1
ATOM 1550 O O . TYR A 1 203 ? 12.092 -6.866 -14.006 1.00 97.69 203 TYR A O 1
ATOM 1558 N N . ALA A 1 204 ? 10.638 -5.422 -14.941 1.00 93.88 204 ALA A N 1
ATOM 1559 C CA . ALA A 1 204 ? 10.754 -5.934 -16.300 1.00 93.88 204 ALA A CA 1
ATOM 1560 C C . ALA A 1 204 ? 12.088 -5.549 -16.960 1.00 93.88 204 ALA A C 1
ATOM 1562 O O . ALA A 1 204 ? 12.750 -6.412 -17.540 1.00 93.88 204 ALA A O 1
ATOM 1563 N N . HIS A 1 205 ? 12.518 -4.292 -16.821 1.00 93.50 205 HIS A N 1
ATOM 1564 C CA . HIS A 1 205 ? 13.628 -3.689 -17.570 1.00 93.50 205 HIS A CA 1
ATOM 1565 C C . HIS A 1 205 ? 14.915 -3.539 -16.759 1.00 93.50 205 HIS A C 1
ATOM 1567 O O . HIS A 1 205 ? 15.918 -3.062 -17.288 1.00 93.50 205 HIS A O 1
ATOM 1573 N N . SER A 1 206 ? 14.931 -3.949 -15.487 1.00 97.44 206 SER A N 1
ATOM 1574 C CA . SER A 1 206 ? 16.148 -3.959 -14.670 1.00 97.44 206 SER A CA 1
ATOM 1575 C C . SER A 1 206 ? 16.686 -5.356 -14.410 1.00 97.44 206 SER A C 1
ATOM 1577 O O . SER A 1 206 ? 15.993 -6.365 -14.540 1.00 97.44 206 SER A O 1
ATOM 1579 N N . ASN A 1 207 ? 17.930 -5.417 -13.952 1.00 97.62 207 ASN A N 1
ATOM 1580 C CA . ASN A 1 207 ? 18.545 -6.638 -13.447 1.00 97.62 207 ASN A CA 1
ATOM 1581 C C . ASN A 1 207 ? 18.222 -6.943 -11.965 1.00 97.62 207 ASN A C 1
ATOM 1583 O O . ASN A 1 207 ? 18.884 -7.791 -11.362 1.00 97.62 207 ASN A O 1
ATOM 1587 N N . TRP A 1 208 ? 17.234 -6.268 -11.353 1.00 98.25 208 TRP A N 1
ATOM 1588 C CA . TRP A 1 208 ? 16.968 -6.354 -9.909 1.00 98.25 208 TRP A CA 1
ATOM 1589 C C . TRP A 1 208 ? 16.659 -7.777 -9.436 1.00 98.25 208 TRP A C 1
ATOM 1591 O O . TRP A 1 208 ? 17.370 -8.330 -8.602 1.00 98.25 208 TRP A O 1
ATOM 1601 N N . ALA A 1 209 ? 15.602 -8.387 -9.974 1.00 97.06 209 ALA A N 1
ATOM 1602 C CA . ALA A 1 209 ? 15.116 -9.693 -9.520 1.00 97.06 209 ALA A CA 1
ATOM 1603 C C . ALA A 1 209 ? 15.725 -10.876 -10.296 1.00 97.06 209 ALA A C 1
ATOM 1605 O O . ALA A 1 209 ? 15.466 -12.048 -9.996 1.00 97.06 209 ALA A O 1
ATOM 1606 N N . ASP A 1 210 ? 16.499 -10.587 -11.336 1.00 94.94 210 ASP A N 1
ATOM 1607 C CA . ASP A 1 210 ? 16.916 -11.574 -12.317 1.00 94.94 210 ASP A CA 1
ATOM 1608 C C . ASP A 1 210 ? 18.337 -12.104 -12.068 1.00 94.94 210 ASP A C 1
ATOM 1610 O O . ASP A 1 210 ? 19.061 -11.646 -11.183 1.00 94.94 210 ASP A O 1
ATOM 1614 N N . ARG A 1 211 ? 18.705 -13.151 -12.808 1.00 95.94 211 ARG A N 1
ATOM 1615 C CA . ARG A 1 211 ? 20.011 -13.814 -12.747 1.00 95.94 211 ARG A CA 1
ATOM 1616 C C . ARG A 1 211 ? 20.653 -13.822 -14.124 1.00 95.94 211 ARG A C 1
ATOM 1618 O O . ARG A 1 211 ? 19.955 -13.859 -15.140 1.00 95.94 211 ARG A O 1
ATOM 1625 N N . SER A 1 212 ? 21.976 -13.889 -14.140 1.00 95.44 212 SER A N 1
ATOM 1626 C CA . SER A 1 212 ? 22.765 -14.227 -15.320 1.00 95.44 212 SER A CA 1
ATOM 1627 C C . SER A 1 212 ? 24.107 -14.817 -14.926 1.00 95.44 212 SER A C 1
ATOM 1629 O O . SER A 1 212 ? 24.606 -14.580 -13.828 1.00 95.44 212 SER A O 1
ATOM 1631 N N . GLU A 1 213 ? 24.692 -15.575 -15.848 1.00 93.50 213 GLU A N 1
ATOM 1632 C CA . GLU A 1 213 ? 26.008 -16.183 -15.674 1.00 93.50 213 GLU A CA 1
ATOM 1633 C C . GLU A 1 213 ? 27.063 -15.451 -16.521 1.00 93.50 213 GLU A C 1
ATOM 1635 O O . GLU A 1 213 ? 26.727 -14.928 -17.591 1.00 93.50 213 GLU A O 1
ATOM 1640 N N . PRO A 1 214 ? 28.338 -15.423 -16.090 1.00 93.69 214 PRO A N 1
ATOM 1641 C CA . PRO A 1 214 ? 29.437 -14.876 -16.882 1.00 93.69 214 PRO A CA 1
ATOM 1642 C C . PRO A 1 214 ? 29.613 -15.581 -18.248 1.00 93.69 214 PRO A C 1
ATOM 1644 O O . PRO A 1 214 ? 29.281 -16.760 -18.383 1.00 93.69 214 PRO A O 1
ATOM 1647 N N . PRO A 1 215 ? 30.227 -14.921 -19.252 1.00 94.44 215 PRO A N 1
ATOM 1648 C CA . PRO A 1 215 ? 30.866 -13.608 -19.176 1.00 94.44 215 PRO A CA 1
ATOM 1649 C C . PRO A 1 215 ? 29.857 -12.454 -19.205 1.00 94.44 215 PRO A C 1
ATOM 1651 O O . PRO A 1 215 ? 28.921 -12.446 -20.009 1.00 94.44 215 PRO A O 1
ATOM 1654 N N . PHE A 1 216 ? 30.079 -11.464 -18.338 1.00 94.75 216 PHE A N 1
ATOM 1655 C CA . PHE A 1 216 ? 29.267 -10.252 -18.303 1.00 94.75 216 PHE A CA 1
ATOM 1656 C C . PHE A 1 216 ? 29.698 -9.276 -19.395 1.00 94.75 216 PHE A C 1
ATOM 1658 O O . PHE A 1 216 ? 30.888 -9.101 -19.655 1.00 94.75 216 PHE A O 1
ATOM 1665 N N . SER A 1 217 ? 28.717 -8.675 -20.059 1.00 93.44 217 SER A N 1
ATOM 1666 C CA . SER A 1 217 ? 28.914 -7.712 -21.146 1.00 93.44 217 SER A CA 1
ATOM 1667 C C . SER A 1 217 ? 27.660 -6.857 -21.325 1.00 93.44 217 SER A C 1
ATOM 1669 O O . SER A 1 217 ? 26.635 -7.140 -20.709 1.00 93.44 217 SER A O 1
ATOM 1671 N N . ALA A 1 218 ? 27.698 -5.871 -22.223 1.00 91.62 218 ALA A N 1
ATOM 1672 C CA . ALA A 1 218 ? 26.513 -5.083 -22.564 1.00 91.62 218 ALA A CA 1
ATOM 1673 C C . ALA A 1 218 ? 25.329 -5.942 -23.065 1.00 91.62 218 ALA A C 1
ATOM 1675 O O . ALA A 1 218 ? 24.183 -5.601 -22.813 1.00 91.62 218 ALA A O 1
ATOM 1676 N N . ALA A 1 219 ? 25.596 -7.084 -23.712 1.00 90.00 219 ALA A N 1
ATOM 1677 C CA . ALA A 1 219 ? 24.564 -8.012 -24.192 1.00 90.00 219 ALA A CA 1
ATOM 1678 C C . ALA A 1 219 ? 24.136 -9.065 -23.146 1.00 90.00 219 ALA A C 1
ATOM 1680 O O . ALA A 1 219 ? 23.219 -9.845 -23.386 1.00 90.00 219 ALA A O 1
ATOM 1681 N N . ASN A 1 220 ? 24.830 -9.139 -22.007 1.00 92.56 220 ASN A N 1
ATOM 1682 C CA . ASN A 1 220 ? 24.522 -10.047 -20.902 1.00 92.56 220 ASN A CA 1
ATOM 1683 C C . ASN A 1 220 ? 25.016 -9.426 -19.583 1.00 92.56 220 ASN A C 1
ATOM 1685 O O . ASN A 1 220 ? 26.047 -9.852 -19.049 1.00 92.56 220 ASN A O 1
ATOM 1689 N N . PRO A 1 221 ? 24.350 -8.376 -19.077 1.00 94.69 221 PRO A N 1
ATOM 1690 C CA . PRO A 1 221 ? 24.740 -7.744 -17.822 1.00 94.69 221 PRO A CA 1
ATOM 1691 C C . PRO A 1 221 ? 24.534 -8.699 -16.634 1.00 94.69 221 PRO A C 1
ATOM 1693 O O . PRO A 1 221 ? 23.729 -9.641 -16.733 1.00 94.69 221 PRO A O 1
ATOM 1696 N N . PRO A 1 222 ? 25.235 -8.483 -15.503 1.00 96.12 222 PRO A N 1
ATOM 1697 C CA . PRO A 1 222 ? 25.039 -9.272 -14.287 1.00 96.12 222 PRO A CA 1
ATOM 1698 C C . PRO A 1 222 ? 23.601 -9.135 -13.768 1.00 96.12 222 PRO A C 1
ATOM 1700 O O . PRO A 1 222 ? 23.016 -8.063 -13.869 1.00 96.12 222 PRO A O 1
ATOM 1703 N N . GLY A 1 223 ? 23.025 -10.212 -13.234 1.00 97.06 223 GLY A N 1
ATOM 1704 C CA . GLY A 1 223 ? 21.779 -10.182 -12.457 1.00 97.06 223 GLY A CA 1
ATOM 1705 C C . GLY A 1 223 ? 22.051 -9.922 -10.976 1.00 97.06 223 GLY A C 1
ATOM 1706 O O . GLY A 1 223 ? 23.112 -10.308 -10.482 1.00 97.06 223 GLY A O 1
ATOM 1707 N N . LEU A 1 224 ? 21.123 -9.276 -10.265 1.00 97.62 224 LEU A N 1
ATOM 1708 C CA . LEU A 1 224 ? 21.267 -9.014 -8.826 1.00 97.62 224 LEU A CA 1
ATOM 1709 C C . LEU A 1 224 ? 20.579 -10.055 -7.932 1.00 97.62 224 LEU A C 1
ATOM 1711 O O . LEU A 1 224 ? 20.899 -10.123 -6.747 1.00 97.62 224 LEU A O 1
ATOM 1715 N N . GLU A 1 225 ? 19.650 -10.850 -8.472 1.00 96.62 225 GLU A N 1
ATOM 1716 C CA . GLU A 1 225 ? 18.893 -11.877 -7.741 1.00 96.62 225 GLU A CA 1
ATOM 1717 C C . GLU A 1 225 ? 18.238 -11.369 -6.438 1.00 96.62 225 GLU A C 1
ATOM 1719 O O . GLU A 1 225 ? 18.130 -12.083 -5.437 1.00 96.62 225 GLU A O 1
ATOM 1724 N N . ARG A 1 226 ? 17.797 -10.110 -6.419 1.00 97.00 226 ARG A N 1
ATOM 1725 C CA . ARG A 1 226 ? 17.187 -9.506 -5.234 1.00 97.00 226 ARG A CA 1
ATOM 1726 C C . ARG A 1 226 ? 15.734 -9.929 -5.075 1.00 97.00 226 ARG A C 1
ATOM 1728 O O . ARG A 1 226 ? 14.985 -10.068 -6.038 1.00 97.00 226 ARG A O 1
ATOM 1735 N N . THR A 1 227 ? 15.335 -10.130 -3.823 1.00 94.19 227 THR A N 1
ATOM 1736 C CA . THR A 1 227 ? 13.965 -10.522 -3.428 1.00 94.19 227 THR A CA 1
ATOM 1737 C C . THR A 1 227 ? 13.314 -9.512 -2.478 1.00 94.19 227 THR A C 1
ATOM 1739 O O . THR A 1 227 ? 12.122 -9.607 -2.149 1.00 94.19 227 THR A O 1
ATOM 1742 N N . ASP A 1 228 ? 14.104 -8.539 -2.034 1.00 92.62 228 ASP A N 1
ATOM 1743 C CA . ASP A 1 228 ? 13.677 -7.376 -1.283 1.00 92.62 228 ASP A CA 1
ATOM 1744 C C . ASP A 1 228 ? 13.203 -6.253 -2.217 1.00 92.62 228 ASP A C 1
ATOM 1746 O O . ASP A 1 228 ? 13.286 -6.346 -3.448 1.00 92.62 228 ASP A O 1
ATOM 1750 N N . TYR A 1 229 ? 12.643 -5.209 -1.612 1.00 93.69 229 TYR A N 1
ATOM 1751 C CA . TYR A 1 229 ? 12.147 -4.049 -2.340 1.00 93.69 229 TYR A CA 1
ATOM 1752 C C . TYR A 1 229 ? 13.304 -3.114 -2.714 1.00 93.69 229 TYR A C 1
ATOM 1754 O O . TYR A 1 229 ? 14.192 -2.899 -1.882 1.00 93.69 229 TYR A O 1
ATOM 1762 N N . PRO A 1 230 ? 13.295 -2.514 -3.916 1.00 95.12 230 PRO A N 1
ATOM 1763 C CA . PRO A 1 230 ? 14.166 -1.389 -4.229 1.00 95.12 230 PRO A CA 1
ATOM 1764 C C . PRO A 1 230 ? 13.800 -0.224 -3.314 1.00 95.12 230 PRO A C 1
ATOM 1766 O O . PRO A 1 230 ? 12.789 0.445 -3.514 1.00 95.12 230 PRO A O 1
ATOM 1769 N N . ILE A 1 231 ? 14.603 -0.004 -2.268 1.00 92.06 231 ILE A N 1
ATOM 1770 C CA . ILE A 1 231 ? 14.281 0.986 -1.233 1.00 92.06 231 ILE A CA 1
ATOM 1771 C C . ILE A 1 231 ? 14.034 2.368 -1.849 1.00 92.06 231 ILE A C 1
ATOM 1773 O O . ILE A 1 231 ? 13.079 3.029 -1.455 1.00 92.06 231 ILE A O 1
ATOM 1777 N N . PHE A 1 232 ? 14.797 2.755 -2.874 1.00 95.44 232 PHE A N 1
ATOM 1778 C CA . PHE A 1 232 ? 14.671 4.036 -3.575 1.00 95.44 232 PHE A CA 1
ATOM 1779 C C . PHE A 1 232 ? 13.328 4.235 -4.300 1.00 95.44 232 PHE A C 1
ATOM 1781 O O . PHE A 1 232 ? 13.002 5.363 -4.655 1.00 95.44 232 PHE A O 1
ATOM 1788 N N . LEU A 1 233 ? 12.524 3.178 -4.461 1.00 96.69 233 LEU A N 1
ATOM 1789 C CA . LEU A 1 233 ? 11.143 3.231 -4.948 1.00 96.69 233 LEU A CA 1
ATOM 1790 C C . LEU A 1 233 ? 10.108 3.261 -3.806 1.00 96.69 233 LEU A C 1
ATOM 1792 O O . LEU A 1 233 ? 8.964 2.838 -3.976 1.00 96.69 233 LEU A O 1
ATOM 1796 N N . ASP A 1 234 ? 10.464 3.715 -2.601 1.00 95.69 234 ASP A N 1
ATOM 1797 C CA . ASP A 1 234 ? 9.458 4.262 -1.686 1.00 95.69 234 ASP A CA 1
ATOM 1798 C C . ASP A 1 234 ? 9.082 5.681 -2.133 1.00 95.69 234 ASP A C 1
ATOM 1800 O O . ASP A 1 234 ? 9.810 6.644 -1.893 1.00 95.69 234 ASP A O 1
ATOM 1804 N N . LEU A 1 235 ? 7.930 5.805 -2.793 1.00 97.44 235 LEU A N 1
ATOM 1805 C CA . LEU A 1 235 ? 7.470 7.060 -3.399 1.00 97.44 235 LEU A CA 1
ATOM 1806 C C . LEU A 1 235 ? 7.000 8.115 -2.382 1.00 97.44 235 LEU A C 1
ATOM 1808 O O . LEU A 1 235 ? 6.646 9.222 -2.765 1.00 97.44 235 LEU A O 1
ATOM 1812 N N . ARG A 1 236 ? 7.022 7.790 -1.086 1.00 95.25 236 ARG A N 1
ATOM 1813 C CA . ARG A 1 236 ? 6.807 8.750 0.011 1.00 95.25 236 ARG A CA 1
ATOM 1814 C C . ARG A 1 236 ? 8.091 9.464 0.428 1.00 95.25 236 ARG A C 1
ATOM 1816 O O . ARG A 1 236 ? 8.055 10.434 1.185 1.00 95.25 236 ARG A O 1
ATOM 1823 N N . ALA A 1 237 ? 9.233 8.923 0.014 1.00 93.81 237 ALA A N 1
ATOM 1824 C CA . ALA A 1 237 ? 10.524 9.523 0.273 1.00 93.81 237 ALA A CA 1
ATOM 1825 C C . ALA A 1 237 ? 10.733 10.766 -0.598 1.00 93.81 237 ALA A C 1
ATOM 1827 O O . ALA A 1 237 ? 10.158 10.898 -1.674 1.00 93.81 237 ALA A O 1
ATOM 1828 N N . GLU A 1 238 ? 11.589 11.666 -0.139 1.00 91.19 238 GLU A N 1
ATOM 1829 C CA . GLU A 1 238 ? 11.851 12.973 -0.755 1.00 91.19 238 GLU A CA 1
ATOM 1830 C C . GLU A 1 238 ? 13.341 13.212 -0.979 1.00 91.19 238 GLU A C 1
ATOM 1832 O O . GLU A 1 238 ? 13.745 14.225 -1.545 1.00 91.19 238 GLU A O 1
ATOM 1837 N N . ASN A 1 239 ? 14.172 12.280 -0.520 1.00 90.50 239 ASN A N 1
ATOM 1838 C CA . ASN A 1 239 ? 15.610 12.372 -0.628 1.00 90.50 239 ASN A CA 1
ATOM 1839 C C . ASN A 1 239 ? 16.135 11.859 -1.973 1.00 90.50 239 ASN A C 1
ATOM 1841 O O . ASN A 1 239 ? 15.448 11.151 -2.721 1.00 90.50 239 ASN A O 1
ATOM 1845 N N . ASP A 1 240 ? 17.393 12.212 -2.225 1.00 93.62 240 ASP A N 1
ATOM 1846 C CA . ASP A 1 240 ? 18.193 11.692 -3.325 1.00 93.62 240 ASP A CA 1
ATOM 1847 C C . ASP A 1 240 ? 18.544 10.206 -3.109 1.00 93.62 240 ASP A C 1
ATOM 1849 O O . ASP A 1 240 ? 18.756 9.747 -1.979 1.00 93.62 240 ASP A O 1
ATOM 1853 N N . ILE A 1 241 ? 18.585 9.444 -4.199 1.00 96.06 241 ILE A N 1
ATOM 1854 C CA . ILE A 1 241 ? 18.752 7.988 -4.181 1.00 96.06 241 ILE A CA 1
ATOM 1855 C C . ILE A 1 241 ? 20.211 7.532 -4.285 1.00 96.06 241 ILE A C 1
ATOM 1857 O O . ILE A 1 241 ? 20.456 6.329 -4.268 1.00 96.06 241 ILE A O 1
ATOM 1861 N N . THR A 1 242 ? 21.183 8.440 -4.395 1.00 94.38 242 THR A N 1
ATOM 1862 C CA . THR A 1 242 ? 22.578 8.120 -4.749 1.00 94.38 242 THR A CA 1
ATOM 1863 C C . THR A 1 242 ? 23.189 7.024 -3.878 1.00 94.38 242 THR A C 1
ATOM 1865 O O . THR A 1 242 ? 23.769 6.078 -4.406 1.00 94.38 242 THR A O 1
ATOM 1868 N N . GLU A 1 243 ? 22.996 7.091 -2.560 1.00 92.19 243 GLU A N 1
ATOM 1869 C CA . GLU A 1 243 ? 23.532 6.105 -1.606 1.00 92.19 243 GLU A CA 1
ATOM 1870 C C . GLU A 1 243 ? 22.680 4.822 -1.502 1.00 92.19 243 GLU A C 1
ATOM 1872 O O . GLU A 1 243 ? 23.058 3.858 -0.840 1.00 92.19 243 GLU A O 1
ATOM 1877 N N . GLN A 1 244 ? 21.512 4.797 -2.148 1.00 94.12 244 GLN A N 1
ATOM 1878 C CA . GLN A 1 244 ? 20.539 3.702 -2.089 1.00 94.12 244 GLN A CA 1
ATOM 1879 C C . GLN A 1 244 ? 20.651 2.743 -3.281 1.00 94.12 244 GLN A C 1
ATOM 1881 O O . GLN A 1 244 ? 20.149 1.617 -3.221 1.00 94.12 244 GLN A O 1
ATOM 1886 N N . VAL A 1 245 ? 21.275 3.183 -4.375 1.00 96.69 245 VAL A N 1
ATOM 1887 C CA . VAL A 1 245 ? 21.384 2.422 -5.623 1.00 96.69 245 VAL A CA 1
ATOM 1888 C C . VAL A 1 245 ? 22.503 1.379 -5.511 1.00 96.69 245 VAL A C 1
ATOM 1890 O O . VAL A 1 245 ? 23.670 1.746 -5.353 1.00 96.69 245 VAL A O 1
ATOM 1893 N N . PRO A 1 246 ? 22.211 0.066 -5.634 1.00 97.06 246 PRO A N 1
ATOM 1894 C CA . PRO A 1 246 ? 23.261 -0.945 -5.672 1.00 97.06 246 PRO A CA 1
ATOM 1895 C C . PRO A 1 246 ? 24.226 -0.689 -6.829 1.00 97.06 246 PRO A C 1
ATOM 1897 O O . PRO A 1 246 ? 23.793 -0.445 -7.953 1.00 97.06 246 PRO A O 1
ATOM 1900 N N . HIS A 1 247 ? 25.530 -0.829 -6.576 1.00 96.12 247 HIS A N 1
ATOM 1901 C CA . HIS A 1 247 ? 26.577 -0.523 -7.559 1.00 96.12 247 HIS A CA 1
ATOM 1902 C C . HIS A 1 247 ? 26.307 -1.135 -8.944 1.00 96.12 247 HIS A C 1
ATOM 1904 O O . HIS A 1 247 ? 26.402 -0.445 -9.955 1.00 96.12 247 HIS A O 1
ATOM 1910 N N . ASN A 1 248 ? 25.910 -2.411 -8.985 1.00 96.62 248 ASN A N 1
ATOM 1911 C CA . ASN A 1 248 ? 25.685 -3.168 -10.220 1.00 96.62 248 ASN A CA 1
ATOM 1912 C C . ASN A 1 248 ? 24.234 -3.122 -10.735 1.00 96.62 248 ASN A C 1
ATOM 1914 O O . ASN A 1 248 ? 23.898 -3.901 -11.624 1.00 96.62 248 ASN A O 1
ATOM 1918 N N . LEU A 1 249 ? 23.360 -2.266 -10.188 1.00 98.25 249 LEU A N 1
ATOM 1919 C CA . LEU A 1 249 ? 22.006 -2.085 -10.719 1.00 98.25 249 LEU A CA 1
ATOM 1920 C C . LEU A 1 249 ? 22.067 -1.533 -12.142 1.00 98.25 249 LEU A C 1
ATOM 1922 O O . LEU A 1 249 ? 22.788 -0.581 -12.412 1.00 98.25 249 LEU A O 1
ATOM 1926 N N . SER A 1 250 ? 21.295 -2.098 -13.051 1.00 98.06 250 SER A N 1
ATOM 1927 C CA . SER A 1 250 ? 21.214 -1.623 -14.425 1.00 98.06 250 SER A CA 1
ATOM 1928 C C . SER A 1 250 ? 19.769 -1.716 -14.882 1.00 98.06 250 SER A C 1
ATOM 1930 O O . SER A 1 250 ? 19.133 -2.748 -14.647 1.00 98.06 250 SER A O 1
ATOM 1932 N N . THR A 1 251 ? 19.260 -0.649 -15.495 1.00 96.56 251 THR A N 1
ATOM 1933 C CA . THR A 1 251 ? 18.029 -0.682 -16.302 1.00 96.56 251 THR A CA 1
ATOM 1934 C C . THR A 1 251 ? 18.392 -0.575 -17.779 1.00 96.56 251 THR A C 1
ATOM 1936 O O . THR A 1 251 ? 19.563 -0.410 -18.106 1.00 96.56 251 THR A O 1
ATOM 1939 N N . GLY A 1 252 ? 17.456 -0.781 -18.696 1.00 91.81 252 GLY A N 1
ATOM 1940 C CA . GLY A 1 252 ? 17.781 -0.821 -20.117 1.00 91.81 252 GLY A CA 1
ATOM 1941 C C . GLY A 1 252 ? 17.837 0.557 -20.770 1.00 91.81 252 GLY A C 1
ATOM 1942 O O . GLY A 1 252 ? 16.996 1.406 -20.508 1.00 91.81 252 GLY A O 1
ATOM 1943 N N . CYS A 1 253 ? 18.792 0.778 -21.673 1.00 91.81 253 CYS A N 1
ATOM 1944 C CA . CYS A 1 253 ? 18.781 1.937 -22.563 1.00 91.81 253 CYS A CA 1
ATOM 1945 C C . CYS A 1 253 ? 17.643 1.807 -23.586 1.00 91.81 253 CYS A C 1
ATOM 1947 O O . CYS A 1 253 ? 17.627 0.854 -24.374 1.00 91.81 253 CYS A O 1
ATOM 1949 N N . PHE A 1 254 ? 16.719 2.766 -23.596 1.00 86.88 254 PHE A N 1
ATOM 1950 C CA . PHE A 1 254 ? 15.589 2.799 -24.512 1.00 86.88 254 PHE A CA 1
ATOM 1951 C C . PHE A 1 254 ? 16.005 3.388 -25.861 1.00 86.88 254 PHE A C 1
ATOM 1953 O O . PHE A 1 254 ? 16.099 4.601 -26.073 1.00 86.88 254 PHE A O 1
ATOM 1960 N N . GLY A 1 255 ? 16.251 2.481 -26.805 1.00 73.75 255 GLY A N 1
ATOM 1961 C CA . GLY A 1 255 ? 16.588 2.829 -28.177 1.00 73.75 255 GLY A CA 1
ATOM 1962 C C . GLY A 1 255 ? 15.390 3.312 -28.984 1.00 73.75 255 GLY A C 1
ATOM 1963 O O . GLY A 1 255 ? 15.603 3.783 -30.091 1.00 73.75 255 GLY A O 1
ATOM 1964 N N . GLY A 1 256 ? 14.156 3.233 -28.478 1.00 69.62 256 GLY A N 1
ATOM 1965 C CA . GLY A 1 256 ? 12.931 3.495 -29.239 1.00 69.62 256 GLY A CA 1
ATOM 1966 C C . GLY A 1 256 ? 12.336 2.237 -29.893 1.00 69.62 256 GLY A C 1
ATOM 1967 O O . GLY A 1 256 ? 13.048 1.267 -30.134 1.00 69.62 256 GLY A O 1
ATOM 1968 N N . ILE A 1 257 ? 11.031 2.230 -30.176 1.00 65.06 257 ILE A N 1
ATOM 1969 C CA . ILE A 1 257 ? 10.242 1.038 -30.556 1.00 65.06 257 ILE A CA 1
ATOM 1970 C C . ILE A 1 257 ? 10.820 0.295 -31.777 1.00 65.06 257 ILE A C 1
ATOM 1972 O O . ILE A 1 257 ? 10.771 -0.936 -31.838 1.00 65.06 257 ILE A O 1
ATOM 1976 N N . PHE A 1 258 ? 11.371 1.010 -32.764 1.00 59.44 258 PHE A N 1
ATOM 1977 C CA . PHE A 1 258 ? 11.957 0.395 -33.968 1.00 59.44 258 PHE A CA 1
ATOM 1978 C C . PHE A 1 258 ? 13.451 0.063 -33.855 1.00 59.44 258 PHE A C 1
ATOM 1980 O O . PHE A 1 258 ? 14.015 -0.591 -34.744 1.00 59.44 258 PHE A O 1
ATOM 1987 N N . THR A 1 259 ? 14.109 0.545 -32.809 1.00 63.56 259 THR A N 1
ATOM 1988 C CA . THR A 1 259 ? 15.571 0.519 -32.652 1.00 63.56 259 THR A CA 1
ATOM 1989 C C . THR A 1 259 ? 16.026 -0.169 -31.374 1.00 63.56 259 THR A C 1
ATOM 1991 O O . THR A 1 259 ? 17.220 -0.446 -31.231 1.00 63.56 259 THR A O 1
ATOM 1994 N N . ASP A 1 260 ? 15.081 -0.524 -30.511 1.00 65.81 260 ASP A N 1
ATOM 1995 C CA . ASP A 1 260 ? 15.284 -1.332 -29.332 1.00 65.81 260 ASP A CA 1
ATOM 1996 C C . ASP A 1 260 ? 15.360 -2.826 -29.687 1.00 65.81 260 ASP A C 1
ATOM 1998 O O . ASP A 1 260 ? 14.583 -3.387 -30.458 1.00 65.81 260 ASP A O 1
ATOM 2002 N N . GLY A 1 261 ? 16.418 -3.460 -29.206 1.00 61.31 261 GLY A N 1
ATOM 2003 C CA . GLY A 1 261 ? 16.801 -4.819 -29.556 1.00 61.31 261 GLY A CA 1
ATOM 2004 C C . GLY A 1 261 ? 18.127 -5.181 -28.893 1.00 61.31 261 GLY A C 1
ATOM 2005 O O . GLY A 1 261 ? 18.793 -4.316 -28.327 1.00 61.31 261 GLY A O 1
ATOM 2006 N N . PRO A 1 262 ? 18.582 -6.444 -28.964 1.00 57.91 262 PRO A N 1
ATOM 2007 C CA . PRO A 1 262 ? 19.763 -6.908 -28.220 1.00 57.91 262 PRO A CA 1
ATOM 2008 C C . PRO A 1 262 ? 21.086 -6.297 -28.714 1.00 57.91 262 PRO A C 1
ATOM 2010 O O . PRO A 1 262 ? 22.143 -6.513 -28.128 1.00 57.91 262 PRO A O 1
ATOM 2013 N N . VAL A 1 263 ? 21.046 -5.560 -29.825 1.00 60.22 263 VAL A N 1
ATOM 2014 C CA . VAL A 1 263 ? 22.180 -4.820 -30.373 1.00 60.22 263 VAL A CA 1
ATOM 2015 C C . VAL A 1 263 ? 21.762 -3.362 -30.422 1.00 60.22 263 VAL A C 1
ATOM 2017 O O . VAL A 1 263 ? 20.967 -2.999 -31.286 1.00 60.22 263 VAL A O 1
ATOM 2020 N N . GLY A 1 264 ? 22.291 -2.549 -29.507 1.00 59.69 264 GLY A N 1
ATOM 2021 C CA . GLY A 1 264 ? 22.007 -1.119 -29.459 1.00 59.69 264 GLY A CA 1
ATOM 2022 C C . GLY A 1 264 ? 22.239 -0.451 -30.811 1.00 59.69 264 GLY A C 1
ATOM 2023 O O . GLY A 1 264 ? 23.282 -0.644 -31.445 1.00 59.69 264 GLY A O 1
ATOM 2024 N N . ARG A 1 265 ? 21.237 0.296 -31.270 1.00 63.69 265 ARG A N 1
ATOM 2025 C CA . ARG A 1 265 ? 21.288 1.117 -32.480 1.00 63.69 265 ARG A CA 1
ATOM 2026 C C . ARG A 1 265 ? 21.083 2.576 -32.096 1.00 63.69 265 ARG A C 1
ATOM 2028 O O . ARG A 1 265 ? 20.572 2.871 -31.017 1.00 63.69 265 ARG A O 1
ATOM 2035 N N . ALA A 1 266 ? 21.471 3.471 -33.001 1.00 60.38 266 ALA A N 1
ATOM 2036 C CA . ALA A 1 266 ? 21.121 4.876 -32.876 1.00 60.38 266 ALA A CA 1
ATOM 2037 C C . ALA A 1 266 ? 19.599 5.004 -32.765 1.00 60.38 266 ALA A C 1
ATOM 2039 O O . ALA A 1 266 ? 18.884 4.430 -33.593 1.00 60.38 266 ALA A O 1
ATOM 2040 N N . GLY A 1 267 ? 19.139 5.738 -31.753 1.00 61.41 267 GLY A N 1
ATOM 2041 C CA . GLY A 1 267 ? 17.725 5.976 -31.529 1.00 61.41 267 GLY A CA 1
ATOM 2042 C C . GLY A 1 267 ? 17.057 6.618 -32.739 1.00 61.41 267 GLY A C 1
ATOM 2043 O O . GLY A 1 267 ? 17.681 7.380 -33.490 1.00 61.41 267 GLY A O 1
ATOM 2044 N N . HIS A 1 268 ? 15.792 6.285 -32.967 1.00 63.47 268 HIS A N 1
ATOM 2045 C CA . HIS A 1 268 ? 15.039 6.858 -34.062 1.00 63.47 268 HIS A CA 1
ATOM 2046 C C . HIS A 1 268 ? 14.566 8.274 -33.678 1.00 63.47 268 HIS A C 1
ATOM 2048 O O . HIS A 1 268 ? 13.746 8.427 -32.778 1.00 63.47 268 HIS A O 1
ATOM 2054 N N . PRO A 1 269 ? 14.993 9.342 -34.382 1.00 59.03 269 PRO A N 1
ATOM 2055 C CA . PRO A 1 269 ? 14.748 10.730 -33.966 1.00 59.03 269 PRO A CA 1
ATOM 2056 C C . PRO A 1 269 ? 13.272 11.168 -34.008 1.00 59.03 269 PRO A C 1
ATOM 2058 O O . PRO A 1 269 ? 12.966 12.302 -33.651 1.00 59.03 269 PRO A O 1
ATOM 2061 N N . LEU A 1 270 ? 12.368 10.311 -34.495 1.00 60.47 270 LEU A N 1
ATOM 2062 C CA . LEU A 1 270 ? 10.918 10.547 -34.496 1.00 60.47 270 LEU A CA 1
ATOM 2063 C C . LEU A 1 270 ? 10.185 9.800 -33.370 1.00 60.47 270 LEU A C 1
ATOM 2065 O O . LEU A 1 270 ? 8.963 9.885 -33.305 1.00 60.47 270 LEU A O 1
ATOM 2069 N N . GLU A 1 271 ? 10.900 9.056 -32.526 1.00 64.31 271 GLU A N 1
ATOM 2070 C CA . GLU A 1 271 ? 10.330 8.343 -31.383 1.00 64.31 271 GLU A CA 1
ATOM 2071 C C . GLU A 1 271 ? 10.608 9.137 -30.097 1.00 64.31 271 GLU A C 1
ATOM 2073 O O . GLU A 1 271 ? 11.774 9.338 -29.748 1.00 64.31 271 GLU A O 1
ATOM 2078 N N . PRO A 1 272 ? 9.567 9.631 -29.400 1.00 62.12 272 PRO A N 1
ATOM 2079 C CA . PRO A 1 272 ? 9.732 10.289 -28.107 1.00 62.12 272 PRO A CA 1
ATOM 2080 C C . PRO A 1 272 ? 10.518 9.401 -27.135 1.00 62.12 272 PRO A C 1
ATOM 2082 O O . PRO A 1 272 ? 10.286 8.198 -27.070 1.00 62.12 272 PRO A O 1
ATOM 2085 N N . GLY A 1 273 ? 11.484 9.980 -26.419 1.00 64.94 273 GLY A N 1
ATOM 2086 C CA . GLY A 1 273 ? 12.292 9.254 -25.432 1.00 64.94 273 GLY A CA 1
ATOM 2087 C C . GLY A 1 273 ? 13.413 8.366 -25.990 1.00 64.94 273 GLY A C 1
ATOM 2088 O O . GLY A 1 273 ? 14.259 7.924 -25.217 1.00 64.94 273 GLY A O 1
ATOM 2089 N N . SER A 1 274 ? 13.469 8.134 -27.307 1.00 74.00 274 SER A N 1
ATOM 2090 C CA . SER A 1 274 ? 14.502 7.313 -27.953 1.00 74.00 274 SER A CA 1
ATOM 2091 C C . SER A 1 274 ? 15.882 7.980 -27.911 1.00 74.00 274 SER A C 1
ATOM 2093 O O . SER A 1 274 ? 16.042 9.135 -28.323 1.00 74.00 274 SER A O 1
ATOM 2095 N N . ILE A 1 275 ? 16.901 7.239 -27.460 1.00 81.12 275 ILE A N 1
ATOM 2096 C CA . ILE A 1 275 ? 18.300 7.694 -27.436 1.00 81.12 275 ILE A CA 1
ATOM 2097 C C . ILE A 1 275 ? 19.241 6.735 -28.179 1.00 81.12 275 ILE A C 1
ATOM 2099 O O . ILE A 1 275 ? 18.879 5.622 -28.551 1.00 81.12 275 ILE A O 1
ATOM 2103 N N . ASP A 1 276 ? 20.479 7.170 -28.433 1.00 84.44 276 ASP A N 1
ATOM 2104 C CA . ASP A 1 276 ? 21.513 6.288 -28.982 1.00 84.44 276 ASP A CA 1
ATOM 2105 C C . ASP A 1 276 ? 21.996 5.289 -27.924 1.00 84.44 276 ASP A C 1
ATOM 2107 O O . ASP A 1 276 ? 22.687 5.648 -26.966 1.00 84.44 276 ASP A O 1
ATOM 2111 N N . CYS A 1 277 ? 21.646 4.020 -28.132 1.00 88.44 277 CYS A N 1
ATOM 2112 C CA . CYS A 1 277 ? 22.038 2.917 -27.262 1.00 88.44 277 CYS A CA 1
ATOM 2113 C C . CYS A 1 277 ? 23.250 2.135 -27.786 1.00 88.44 277 CYS A C 1
ATOM 2115 O O . CYS A 1 277 ? 23.539 1.037 -27.306 1.00 88.44 277 CYS A O 1
ATOM 2117 N N . THR A 1 278 ? 23.977 2.653 -28.781 1.00 85.19 278 THR A N 1
ATOM 2118 C CA . THR A 1 278 ? 25.147 1.974 -29.352 1.00 85.19 278 THR A CA 1
ATOM 2119 C C . THR A 1 278 ? 26.197 1.677 -28.274 1.00 85.19 278 THR A C 1
ATOM 2121 O O . THR A 1 278 ? 26.741 2.578 -27.641 1.00 85.19 278 THR A O 1
ATOM 2124 N N . GLY A 1 279 ? 26.509 0.390 -28.079 1.00 87.12 279 GLY A N 1
ATOM 2125 C CA . GLY A 1 279 ? 27.481 -0.066 -27.075 1.00 87.12 279 GLY A CA 1
ATOM 2126 C C . GLY A 1 279 ? 26.960 -0.105 -25.632 1.00 87.12 279 GLY A C 1
ATOM 2127 O O . GLY A 1 279 ? 27.736 -0.411 -24.729 1.00 87.12 279 GLY A O 1
ATOM 2128 N N . ARG A 1 280 ? 25.669 0.170 -25.418 1.00 92.44 280 ARG A N 1
ATOM 2129 C CA . ARG A 1 280 ? 24.993 0.134 -24.116 1.00 92.44 280 ARG A CA 1
ATOM 2130 C C . ARG A 1 280 ? 24.160 -1.140 -23.954 1.00 92.44 280 ARG A C 1
ATOM 2132 O O . ARG A 1 280 ? 23.838 -1.818 -24.930 1.00 92.44 280 ARG A O 1
ATOM 2139 N N . ILE A 1 281 ? 23.832 -1.469 -22.711 1.00 93.62 281 ILE A N 1
ATOM 2140 C CA . ILE A 1 281 ? 22.830 -2.461 -22.328 1.00 93.62 281 ILE A CA 1
ATOM 2141 C C . ILE A 1 281 ? 21.482 -1.887 -22.739 1.00 93.62 281 ILE A C 1
ATOM 2143 O O . ILE A 1 281 ? 21.076 -0.835 -22.254 1.00 93.62 281 ILE A O 1
ATOM 2147 N N . THR A 1 282 ? 20.804 -2.556 -23.657 1.00 90.56 282 THR A N 1
ATOM 2148 C CA . THR A 1 282 ? 19.524 -2.082 -24.190 1.00 90.56 282 THR A CA 1
ATOM 2149 C C . THR A 1 282 ? 18.351 -2.520 -23.323 1.00 90.56 282 THR A C 1
ATOM 2151 O O . THR A 1 282 ? 18.456 -3.510 -22.591 1.00 90.56 282 THR A O 1
ATOM 2154 N N . HIS A 1 283 ? 17.223 -1.822 -23.454 1.00 88.62 283 HIS A N 1
ATOM 2155 C CA . HIS A 1 283 ? 15.919 -2.260 -22.948 1.00 88.62 283 HIS A CA 1
ATOM 2156 C C . HIS A 1 283 ? 15.642 -3.702 -23.347 1.00 88.62 283 HIS A C 1
ATOM 2158 O O . HIS A 1 283 ? 15.583 -4.559 -22.465 1.00 88.62 283 HIS A O 1
ATOM 2164 N N . GLY A 1 284 ? 15.698 -4.029 -24.639 1.00 86.00 284 GLY A N 1
ATOM 2165 C CA . GLY A 1 284 ? 15.520 -5.405 -25.111 1.00 86.00 284 GLY A CA 1
ATOM 2166 C C . GLY A 1 284 ? 16.477 -6.452 -24.504 1.00 86.00 284 GLY A C 1
ATOM 2167 O O . GLY A 1 284 ? 16.152 -7.639 -24.487 1.00 86.00 284 GLY A O 1
ATOM 2168 N N . THR A 1 285 ? 17.651 -6.057 -23.987 1.00 90.31 285 THR A N 1
ATOM 2169 C CA . THR A 1 285 ? 18.594 -6.977 -23.314 1.00 90.31 285 THR A CA 1
ATOM 2170 C C . THR A 1 285 ? 18.150 -7.351 -21.899 1.00 90.31 285 THR A C 1
ATOM 2172 O O . THR A 1 285 ? 18.387 -8.480 -21.464 1.00 90.31 285 THR A O 1
ATOM 2175 N N . LEU A 1 286 ? 17.547 -6.415 -21.165 1.00 92.94 286 LEU A N 1
ATOM 2176 C CA . LEU A 1 286 ? 17.072 -6.634 -19.795 1.00 92.94 286 LEU A CA 1
ATOM 2177 C C . LEU A 1 286 ? 15.589 -6.997 -19.725 1.00 92.94 286 LEU A C 1
ATOM 2179 O O . LEU A 1 286 ? 15.180 -7.593 -18.731 1.00 92.94 286 LEU A O 1
ATOM 2183 N N . ASN A 1 287 ? 14.829 -6.690 -20.772 1.00 89.50 287 ASN A N 1
ATOM 2184 C CA . ASN A 1 287 ? 13.400 -6.922 -20.912 1.00 89.50 287 ASN A CA 1
ATOM 2185 C C . ASN A 1 287 ? 13.001 -8.373 -20.563 1.00 89.50 287 ASN A C 1
ATOM 2187 O O . ASN A 1 287 ? 13.611 -9.341 -21.037 1.00 89.50 287 ASN A O 1
ATOM 2191 N N . LYS A 1 288 ? 11.958 -8.506 -19.731 1.00 91.94 288 LYS A N 1
ATOM 2192 C CA . LYS A 1 288 ? 11.347 -9.776 -19.312 1.00 91.94 288 LYS A CA 1
ATOM 2193 C C . LYS A 1 288 ? 9.855 -9.877 -19.678 1.00 91.94 288 LYS A C 1
ATOM 2195 O O . LYS A 1 288 ? 9.094 -10.553 -18.997 1.00 91.94 288 LYS A O 1
ATOM 2200 N N . ASP A 1 289 ? 9.439 -9.226 -20.749 1.00 81.81 289 ASP A N 1
ATOM 2201 C CA . ASP A 1 289 ? 8.047 -9.064 -21.171 1.00 81.81 289 ASP A CA 1
ATOM 2202 C C . ASP A 1 289 ? 7.572 -10.205 -22.067 1.00 81.81 289 ASP A C 1
ATOM 2204 O O . ASP A 1 289 ? 8.281 -11.194 -22.303 1.00 81.81 289 ASP A O 1
ATOM 2208 N N . ASN A 1 290 ? 6.358 -10.032 -22.596 1.00 82.12 290 ASN A N 1
ATOM 2209 C CA . ASN A 1 290 ? 5.678 -10.896 -23.558 1.00 82.12 290 ASN A CA 1
ATOM 2210 C C . ASN A 1 290 ? 5.306 -12.277 -22.996 1.00 82.12 290 ASN A C 1
ATOM 2212 O O . ASN A 1 290 ? 5.058 -13.222 -23.747 1.00 82.12 290 ASN A O 1
ATOM 2216 N N . GLY A 1 291 ? 5.320 -12.439 -21.674 1.00 86.25 291 GLY A N 1
ATOM 2217 C CA . GLY A 1 291 ? 5.065 -13.712 -21.013 1.00 86.25 291 GLY A CA 1
ATOM 2218 C C . GLY A 1 291 ? 3.618 -13.884 -20.549 1.00 86.25 291 GLY A C 1
ATOM 2219 O O . GLY A 1 291 ? 2.847 -12.942 -20.397 1.00 86.25 291 GLY A O 1
ATOM 2220 N N . ILE A 1 292 ? 3.230 -15.130 -20.275 1.00 89.31 292 ILE A N 1
ATOM 2221 C CA . ILE A 1 292 ? 1.860 -15.457 -19.857 1.00 89.31 292 ILE A CA 1
ATOM 2222 C C . ILE A 1 292 ? 1.764 -15.469 -18.332 1.00 89.31 292 ILE A C 1
ATOM 2224 O O . ILE A 1 292 ? 2.348 -16.342 -17.679 1.00 89.31 292 ILE A O 1
ATOM 2228 N N . ILE A 1 293 ? 0.952 -14.554 -17.800 1.00 92.00 293 ILE A N 1
ATOM 2229 C CA . ILE A 1 293 ? 0.654 -14.390 -16.370 1.00 92.00 293 ILE A CA 1
ATOM 2230 C C . ILE A 1 293 ? -0.816 -14.735 -16.112 1.00 92.00 293 ILE A C 1
ATOM 2232 O O . ILE A 1 293 ? -1.714 -14.245 -16.796 1.00 92.00 293 ILE A O 1
ATOM 2236 N N . ASP A 1 294 ? -1.104 -15.563 -15.120 1.00 92.44 294 ASP A N 1
ATOM 2237 C CA . ASP A 1 294 ? -2.473 -15.756 -14.650 1.00 92.44 294 ASP A CA 1
ATOM 2238 C C . ASP A 1 294 ? -2.931 -14.524 -13.851 1.00 92.44 294 ASP A C 1
ATOM 2240 O O . ASP A 1 294 ? -2.338 -14.181 -12.832 1.00 92.44 294 ASP A O 1
ATOM 2244 N N . ALA A 1 295 ? -3.990 -13.850 -14.304 1.00 91.06 295 ALA A N 1
ATOM 2245 C CA . ALA A 1 295 ? -4.438 -12.578 -13.725 1.00 91.06 295 ALA A CA 1
ATOM 2246 C C . ALA A 1 295 ? -5.013 -12.699 -12.299 1.00 91.06 295 ALA A C 1
ATOM 2248 O O . ALA A 1 295 ? -5.238 -11.683 -11.649 1.00 91.06 295 ALA A O 1
ATOM 2249 N N . VAL A 1 296 ? -5.295 -13.916 -11.820 1.00 89.81 296 VAL A N 1
ATOM 2250 C CA . VAL A 1 296 ? -5.874 -14.156 -10.488 1.00 89.81 296 VAL A CA 1
ATOM 2251 C C . VAL A 1 296 ? -4.783 -14.505 -9.481 1.00 89.81 296 VAL A C 1
ATOM 2253 O O . VAL A 1 296 ? -4.791 -14.035 -8.348 1.00 89.81 296 VAL A O 1
ATOM 2256 N N . THR A 1 297 ? -3.846 -15.355 -9.886 1.00 92.88 297 THR A N 1
ATOM 2257 C CA . THR A 1 297 ? -2.822 -15.935 -9.010 1.00 92.88 297 THR A CA 1
ATOM 2258 C C . THR A 1 297 ? -1.457 -15.279 -9.172 1.00 92.88 297 THR A C 1
ATOM 2260 O O . THR A 1 297 ? -0.618 -15.404 -8.283 1.00 92.88 297 THR A O 1
ATOM 2263 N N . GLY A 1 298 ? -1.207 -14.613 -10.301 1.00 94.25 298 GLY A N 1
ATOM 2264 C CA . GLY A 1 298 ? 0.114 -14.114 -10.676 1.00 94.25 298 GLY A CA 1
ATOM 2265 C C . GLY A 1 298 ? 1.094 -15.210 -11.100 1.00 94.25 298 GLY A C 1
ATOM 2266 O O . GLY A 1 298 ? 2.271 -14.921 -11.311 1.00 94.25 298 GLY A O 1
ATOM 2267 N N . MET A 1 299 ? 0.654 -16.471 -11.206 1.00 95.88 299 MET A N 1
ATOM 2268 C CA . MET A 1 299 ? 1.518 -17.561 -11.659 1.00 95.88 299 MET A CA 1
ATOM 2269 C C . MET A 1 299 ? 1.890 -17.371 -13.128 1.00 95.88 299 MET A C 1
ATOM 2271 O O . MET A 1 299 ? 1.044 -17.038 -13.960 1.00 95.88 299 MET A O 1
ATOM 2275 N N . THR A 1 300 ? 3.153 -17.630 -13.453 1.00 94.25 300 THR A N 1
ATOM 2276 C CA . THR A 1 300 ? 3.644 -17.577 -14.833 1.00 94.25 300 THR A CA 1
ATOM 2277 C C . THR A 1 300 ? 3.637 -18.973 -15.450 1.00 94.25 300 THR A C 1
ATOM 2279 O O . THR A 1 300 ? 3.835 -19.968 -14.755 1.00 94.25 300 THR A O 1
ATOM 2282 N N . SER A 1 301 ? 3.373 -19.071 -16.754 1.00 88.69 301 SER A N 1
ATOM 2283 C CA . SER A 1 301 ? 3.351 -20.370 -17.458 1.00 88.69 301 SER A CA 1
ATOM 2284 C C . SER A 1 301 ? 4.293 -20.443 -18.653 1.00 88.69 301 SER A C 1
ATOM 2286 O O . SER A 1 301 ? 4.739 -21.532 -19.020 1.00 88.69 301 SER A O 1
ATOM 2288 N N . LYS A 1 302 ? 4.617 -19.299 -19.259 1.00 87.50 302 LYS A N 1
ATOM 2289 C CA . LYS A 1 302 ? 5.505 -19.222 -20.414 1.00 87.50 302 LYS A CA 1
ATOM 2290 C C . LYS A 1 302 ? 6.237 -17.872 -20.413 1.00 87.50 302 LYS A C 1
ATOM 2292 O O . LYS A 1 302 ? 5.546 -16.858 -20.311 1.00 87.50 302 LYS A O 1
ATOM 2297 N N . PRO A 1 303 ? 7.579 -17.846 -20.522 1.00 84.88 303 PRO A N 1
ATOM 2298 C CA . PRO A 1 303 ? 8.316 -16.610 -20.775 1.00 84.88 303 PRO A CA 1
ATOM 2299 C C . PRO A 1 303 ? 7.988 -16.073 -22.169 1.00 84.88 303 PRO A C 1
ATOM 2301 O O . PRO A 1 303 ? 7.568 -16.834 -23.051 1.00 84.88 303 PRO A O 1
ATOM 2304 N N . GLY A 1 304 ? 8.170 -14.774 -22.369 1.00 77.00 304 GLY A N 1
ATOM 2305 C CA . GLY A 1 304 ? 7.816 -14.173 -23.640 1.00 77.00 304 GLY A CA 1
ATOM 2306 C C . GLY A 1 304 ? 8.767 -14.478 -24.786 1.00 77.00 304 GLY A C 1
ATOM 2307 O O . GLY A 1 304 ? 9.947 -14.753 -24.571 1.00 77.00 304 GLY A O 1
ATOM 2308 N N . PRO A 1 305 ? 8.265 -14.480 -26.033 1.00 79.88 305 PRO A N 1
ATOM 2309 C CA . PRO A 1 305 ? 9.122 -14.565 -27.202 1.00 79.88 305 PRO A CA 1
ATOM 2310 C C . PRO A 1 305 ? 10.024 -13.330 -27.308 1.00 79.88 305 PRO A C 1
ATOM 2312 O O . PRO A 1 305 ? 9.626 -12.221 -26.961 1.00 79.88 305 PRO A O 1
ATOM 2315 N N . ASN A 1 306 ? 11.212 -13.522 -27.885 1.00 76.25 306 ASN A N 1
ATOM 2316 C CA . ASN A 1 306 ? 12.154 -12.451 -28.231 1.00 76.25 306 ASN A CA 1
ATOM 2317 C C . ASN A 1 306 ? 12.633 -11.593 -27.047 1.00 76.25 306 ASN A C 1
ATOM 2319 O O . ASN A 1 306 ? 13.121 -10.489 -27.270 1.00 76.25 306 ASN A O 1
ATOM 2323 N N . THR A 1 307 ? 12.555 -12.107 -25.818 1.00 81.62 307 THR A N 1
ATOM 2324 C CA . THR A 1 307 ? 13.113 -11.468 -24.622 1.00 81.62 307 THR A CA 1
ATOM 2325 C C . THR A 1 307 ? 14.242 -12.353 -24.075 1.00 81.62 307 THR A C 1
ATOM 2327 O O . THR A 1 307 ? 13.999 -13.224 -23.240 1.00 81.62 307 THR A O 1
ATOM 2330 N N . PRO A 1 308 ? 15.501 -12.194 -24.549 1.00 83.88 308 PRO A N 1
ATOM 2331 C CA . PRO A 1 308 ? 16.606 -13.098 -24.199 1.00 83.88 308 PRO A CA 1
ATOM 2332 C C . PRO A 1 308 ? 16.825 -13.242 -22.690 1.00 83.88 308 PRO A C 1
ATOM 2334 O O . PRO A 1 308 ? 17.283 -14.281 -22.215 1.00 83.88 308 PRO A O 1
ATOM 2337 N N . ARG A 1 309 ? 16.475 -12.211 -21.910 1.00 91.12 309 ARG A N 1
ATOM 2338 C CA . ARG A 1 309 ? 16.562 -12.262 -20.450 1.00 91.12 309 ARG A CA 1
ATOM 2339 C C . ARG A 1 309 ? 15.559 -13.227 -19.826 1.00 91.12 309 ARG A C 1
ATOM 2341 O O . ARG A 1 309 ? 15.877 -13.826 -18.796 1.00 91.12 309 ARG A O 1
ATOM 2348 N N . SER A 1 310 ? 14.391 -13.404 -20.440 1.00 89.81 310 SER A N 1
ATOM 2349 C CA . SER A 1 310 ? 13.357 -14.354 -20.013 1.00 89.81 310 SER A CA 1
ATOM 2350 C C . SER A 1 310 ? 13.712 -15.807 -20.312 1.00 89.81 310 SER A C 1
ATOM 2352 O O . SER A 1 310 ? 13.202 -16.697 -19.631 1.00 89.81 310 SER A O 1
ATOM 2354 N N . ASP A 1 311 ? 14.595 -16.059 -21.285 1.00 88.19 311 ASP A N 1
ATOM 2355 C CA . ASP A 1 311 ? 15.063 -17.413 -21.619 1.00 88.19 311 ASP A CA 1
ATOM 2356 C C . ASP A 1 311 ? 15.894 -18.035 -20.484 1.00 88.19 311 ASP A C 1
ATOM 2358 O O . ASP A 1 311 ? 16.025 -19.259 -20.389 1.00 88.19 311 ASP A O 1
ATOM 2362 N N . ILE A 1 312 ? 16.437 -17.206 -19.586 1.00 92.50 312 ILE A N 1
ATOM 2363 C CA . ILE A 1 312 ? 17.109 -17.670 -18.374 1.00 92.50 312 ILE A CA 1
ATOM 2364 C C . ILE A 1 312 ? 16.045 -18.160 -17.371 1.00 92.50 312 ILE A C 1
ATOM 2366 O O . ILE A 1 312 ? 15.183 -17.378 -16.949 1.00 92.50 312 ILE A O 1
ATOM 2370 N N . PRO A 1 313 ? 16.115 -19.428 -16.917 1.00 92.88 313 PRO A N 1
ATOM 2371 C CA . PRO A 1 313 ? 15.088 -20.018 -16.065 1.00 92.88 313 PRO A CA 1
ATOM 2372 C C . PRO A 1 313 ? 14.714 -19.176 -14.831 1.00 92.88 313 PRO A C 1
ATOM 2374 O O . PRO A 1 313 ? 15.542 -18.820 -13.982 1.00 92.88 313 PRO A O 1
ATOM 2377 N N . GLY A 1 314 ? 13.417 -18.881 -14.722 1.00 93.56 314 GLY A N 1
ATOM 2378 C CA . GLY A 1 314 ? 12.803 -18.179 -13.594 1.00 93.56 314 GLY A CA 1
ATOM 2379 C C . GLY A 1 314 ? 13.000 -16.660 -13.567 1.00 93.56 314 GLY A C 1
ATOM 2380 O O . GLY A 1 314 ? 12.518 -16.033 -12.629 1.00 93.56 314 GLY A O 1
ATOM 2381 N N . ASN A 1 315 ? 13.682 -16.046 -14.543 1.00 95.94 315 ASN A N 1
ATOM 2382 C CA . ASN A 1 315 ? 13.839 -14.584 -14.581 1.00 95.94 315 ASN A CA 1
ATOM 2383 C C . ASN A 1 315 ? 12.490 -13.868 -14.726 1.00 95.94 315 ASN A C 1
ATOM 2385 O O . ASN A 1 315 ? 12.193 -12.979 -13.931 1.00 95.94 315 ASN A O 1
ATOM 2389 N N . PHE A 1 316 ? 11.660 -14.308 -15.675 1.00 95.44 316 PHE A N 1
ATOM 2390 C CA . PHE A 1 316 ? 10.309 -13.775 -15.857 1.00 95.44 316 PHE A CA 1
ATOM 2391 C C . PHE A 1 316 ? 9.454 -13.927 -14.591 1.00 95.44 316 PHE A C 1
ATOM 2393 O O . PHE A 1 316 ? 8.873 -12.963 -14.104 1.00 95.44 316 PHE A O 1
ATOM 2400 N N . GLU A 1 317 ? 9.445 -15.124 -14.000 1.00 96.19 317 GLU A N 1
ATOM 2401 C CA . GLU A 1 317 ? 8.688 -15.403 -12.778 1.00 96.19 317 GLU A CA 1
ATOM 2402 C C . GLU A 1 317 ? 9.111 -14.494 -11.617 1.00 96.19 317 GLU A C 1
ATOM 2404 O O . GLU A 1 317 ? 8.258 -13.904 -10.960 1.00 96.19 317 GLU A O 1
ATOM 2409 N N . ARG A 1 318 ? 10.419 -14.327 -11.382 1.00 96.88 318 ARG A N 1
ATOM 2410 C CA . ARG A 1 318 ? 10.927 -13.452 -10.314 1.00 96.88 318 ARG A CA 1
ATOM 2411 C C . ARG A 1 318 ? 10.563 -11.986 -10.537 1.00 96.88 318 ARG A C 1
ATOM 2413 O O . ARG A 1 318 ? 10.193 -11.325 -9.569 1.00 96.88 318 ARG A O 1
ATOM 2420 N N . ALA A 1 319 ? 10.629 -11.496 -11.776 1.00 96.81 319 ALA A N 1
ATOM 2421 C CA . ALA A 1 319 ? 10.210 -10.137 -12.114 1.00 96.81 319 ALA A CA 1
ATOM 2422 C C . ALA A 1 319 ? 8.716 -9.924 -11.830 1.00 96.81 319 ALA A C 1
ATOM 2424 O O . ALA A 1 319 ? 8.359 -8.993 -11.114 1.00 96.81 319 ALA A O 1
ATOM 2425 N N . VAL A 1 320 ? 7.855 -10.841 -12.286 1.00 97.25 320 VAL A N 1
ATOM 2426 C CA . VAL A 1 320 ? 6.403 -10.788 -12.045 1.00 97.25 320 VAL A CA 1
ATOM 2427 C C . VAL A 1 320 ? 6.076 -10.841 -10.551 1.00 97.25 320 VAL A C 1
ATOM 2429 O O . VAL A 1 320 ? 5.296 -10.028 -10.058 1.00 97.25 320 VAL A O 1
ATOM 2432 N N . GLN A 1 321 ? 6.688 -11.758 -9.796 1.00 97.50 321 GLN A N 1
ATOM 2433 C CA . GLN A 1 321 ? 6.457 -11.858 -8.351 1.00 97.50 321 GLN A CA 1
ATOM 2434 C C . GLN A 1 321 ? 6.957 -10.615 -7.601 1.00 97.50 321 GLN A C 1
ATOM 2436 O O . GLN A 1 321 ? 6.282 -10.149 -6.682 1.00 97.50 321 GLN A O 1
ATOM 2441 N N . GLY A 1 322 ? 8.100 -10.055 -8.013 1.00 97.44 322 GLY A N 1
ATOM 2442 C CA . GLY A 1 322 ? 8.610 -8.778 -7.517 1.00 97.44 322 GLY A CA 1
ATOM 2443 C C . GLY A 1 322 ? 7.620 -7.640 -7.756 1.00 97.44 322 GLY A C 1
ATOM 2444 O O . GLY A 1 322 ? 7.204 -6.993 -6.800 1.00 97.44 322 GLY A O 1
ATOM 2445 N N . ALA A 1 323 ? 7.150 -7.482 -8.994 1.00 98.00 323 ALA A N 1
ATOM 2446 C CA . ALA A 1 323 ? 6.202 -6.444 -9.393 1.00 98.00 323 ALA A CA 1
ATOM 2447 C C . ALA A 1 323 ? 4.848 -6.545 -8.665 1.00 98.00 323 ALA A C 1
ATOM 2449 O O . ALA A 1 323 ? 4.317 -5.532 -8.208 1.00 98.00 323 ALA A O 1
ATOM 2450 N N . ILE A 1 324 ? 4.294 -7.753 -8.490 1.00 98.12 324 ILE A N 1
ATOM 2451 C CA . ILE A 1 324 ? 3.051 -7.974 -7.723 1.00 98.12 324 ILE A CA 1
ATOM 2452 C C . ILE A 1 324 ? 3.249 -7.583 -6.257 1.00 98.12 324 ILE A C 1
ATOM 2454 O O . ILE A 1 324 ? 2.422 -6.878 -5.670 1.00 98.12 324 ILE A O 1
ATOM 2458 N N . LYS A 1 325 ? 4.339 -8.066 -5.651 1.00 96.44 325 LYS A N 1
ATOM 2459 C CA . LYS A 1 325 ? 4.667 -7.800 -4.249 1.00 96.44 325 LYS A CA 1
ATOM 2460 C C . LYS A 1 325 ? 4.867 -6.299 -4.024 1.00 96.44 325 LYS A C 1
ATOM 2462 O O . LYS A 1 325 ? 4.344 -5.758 -3.050 1.00 96.44 325 LYS A O 1
ATOM 2467 N N . ASP A 1 326 ? 5.559 -5.626 -4.938 1.00 97.75 326 ASP A N 1
ATOM 2468 C CA . ASP A 1 326 ? 5.844 -4.199 -4.830 1.00 97.75 326 ASP A CA 1
ATOM 2469 C C . ASP A 1 326 ? 4.625 -3.317 -5.130 1.00 97.75 326 ASP A C 1
ATOM 2471 O O . ASP A 1 326 ? 4.378 -2.341 -4.427 1.00 97.75 326 ASP A O 1
ATOM 2475 N N . SER A 1 327 ? 3.761 -3.728 -6.063 1.00 98.12 327 SER A N 1
ATOM 2476 C CA . SER A 1 327 ? 2.461 -3.080 -6.290 1.00 98.12 327 SER A CA 1
ATOM 2477 C C . SER A 1 327 ? 1.617 -3.073 -5.008 1.00 98.12 327 SER A C 1
ATOM 2479 O O . SER A 1 327 ? 1.083 -2.037 -4.607 1.00 98.12 327 SER A O 1
ATOM 2481 N N . ARG A 1 328 ? 1.545 -4.208 -4.293 1.00 96.25 328 ARG A N 1
ATOM 2482 C CA . ARG A 1 328 ? 0.846 -4.292 -2.996 1.00 96.25 328 ARG A CA 1
ATOM 2483 C C . ARG A 1 328 ? 1.470 -3.378 -1.941 1.00 96.25 328 ARG A C 1
ATOM 2485 O O . ARG A 1 328 ? 0.732 -2.726 -1.200 1.00 96.25 328 ARG A O 1
ATOM 2492 N N . ARG A 1 329 ? 2.807 -3.291 -1.893 1.00 94.94 329 ARG A N 1
ATOM 2493 C CA . ARG A 1 329 ? 3.514 -2.328 -1.032 1.00 94.94 329 ARG A CA 1
ATOM 2494 C C . ARG A 1 329 ? 3.131 -0.891 -1.392 1.00 94.94 329 ARG A C 1
ATOM 2496 O O . ARG A 1 329 ? 2.851 -0.111 -0.486 1.00 94.94 329 ARG A O 1
ATOM 2503 N N . LEU A 1 330 ? 3.058 -0.550 -2.676 1.00 97.12 330 LEU A N 1
ATOM 2504 C CA . LEU A 1 330 ? 2.725 0.804 -3.103 1.00 97.12 330 LEU A CA 1
ATOM 2505 C C . LEU A 1 330 ? 1.279 1.189 -2.771 1.00 97.12 330 LEU A C 1
ATOM 2507 O O . LEU A 1 330 ? 1.049 2.299 -2.299 1.00 97.12 330 LEU A O 1
ATOM 2511 N N . TRP A 1 331 ? 0.309 0.280 -2.931 1.00 97.00 331 TRP A N 1
ATOM 2512 C CA . TRP A 1 331 ? -1.072 0.542 -2.498 1.00 97.00 331 TRP A CA 1
ATOM 2513 C C . TRP A 1 331 ? -1.151 0.845 -1.003 1.00 97.00 331 TRP A C 1
ATOM 2515 O O . TRP A 1 331 ? -1.850 1.764 -0.581 1.00 97.00 331 TRP A O 1
ATOM 2525 N N . ARG A 1 332 ? -0.391 0.107 -0.190 1.00 93.56 332 ARG A N 1
ATOM 2526 C CA . ARG A 1 332 ? -0.270 0.385 1.242 1.00 93.56 332 ARG A CA 1
ATOM 2527 C C . ARG A 1 332 ? 0.248 1.806 1.484 1.00 93.56 332 ARG A C 1
ATOM 2529 O O . ARG A 1 332 ? -0.426 2.580 2.153 1.00 93.56 332 ARG A O 1
ATOM 2536 N N . HIS A 1 333 ? 1.361 2.175 0.852 1.00 95.38 333 HIS A N 1
ATOM 2537 C CA . HIS A 1 333 ? 1.944 3.515 0.975 1.00 95.38 333 HIS A CA 1
ATOM 2538 C C . HIS A 1 333 ? 0.975 4.619 0.523 1.00 95.38 333 HIS A C 1
ATOM 2540 O O . HIS A 1 333 ? 0.919 5.676 1.140 1.00 95.38 333 HIS A O 1
ATOM 2546 N N . PHE A 1 334 ? 0.184 4.374 -0.523 1.00 97.31 334 PHE A N 1
ATOM 2547 C CA . PHE A 1 334 ? -0.801 5.330 -1.030 1.00 97.31 334 PHE A CA 1
ATOM 2548 C C . PHE A 1 334 ? -1.933 5.586 -0.028 1.00 97.31 334 PHE A C 1
ATOM 2550 O O . PHE A 1 334 ? -2.328 6.730 0.197 1.00 97.31 334 PHE A O 1
ATOM 2557 N N . ARG A 1 335 ? -2.424 4.535 0.642 1.00 94.88 335 ARG A N 1
ATOM 2558 C CA . ARG A 1 335 ? -3.404 4.676 1.733 1.00 94.88 335 ARG A CA 1
ATOM 2559 C C . ARG A 1 335 ? -2.813 5.417 2.935 1.00 94.88 335 ARG A C 1
ATOM 2561 O O . ARG A 1 335 ? -3.513 6.242 3.520 1.00 94.88 335 ARG A O 1
ATOM 2568 N N . GLU A 1 336 ? -1.556 5.135 3.285 1.00 92.19 336 GLU A N 1
ATOM 2569 C CA . GLU A 1 336 ? -0.815 5.841 4.342 1.00 92.19 336 GLU A CA 1
ATOM 2570 C C . GLU A 1 336 ? -0.749 7.340 4.057 1.00 92.19 336 GLU A C 1
ATOM 2572 O O . GLU A 1 336 ? -1.130 8.144 4.909 1.00 92.19 336 GLU A O 1
ATOM 2577 N N . GLU A 1 337 ? -0.347 7.711 2.840 1.00 95.38 337 GLU A N 1
ATOM 2578 C CA . GLU A 1 337 ? -0.240 9.111 2.439 1.00 95.38 337 GLU A CA 1
ATOM 2579 C C . GLU A 1 337 ? -1.609 9.801 2.460 1.00 95.38 337 GLU A C 1
ATOM 2581 O O . GLU A 1 337 ? -1.748 10.850 3.075 1.00 95.38 337 GLU A O 1
ATOM 2586 N N . ILE A 1 338 ? -2.667 9.176 1.922 1.00 95.50 338 ILE A N 1
ATOM 2587 C CA . ILE A 1 338 ? -4.037 9.723 1.984 1.00 95.50 338 ILE A CA 1
ATOM 2588 C C . ILE A 1 338 ? -4.482 9.991 3.430 1.00 95.50 338 ILE A C 1
ATOM 2590 O O . ILE A 1 338 ? -5.028 11.057 3.729 1.00 95.50 338 ILE A O 1
ATOM 2594 N N . ARG A 1 339 ? -4.271 9.032 4.343 1.00 91.81 339 ARG A N 1
ATOM 2595 C CA . ARG A 1 339 ? -4.630 9.185 5.765 1.00 91.81 339 ARG A CA 1
ATOM 2596 C C . ARG A 1 339 ? -3.809 10.285 6.427 1.00 91.81 339 ARG A C 1
ATOM 2598 O O . ARG A 1 339 ? -4.361 11.050 7.216 1.00 91.81 339 ARG A O 1
ATOM 2605 N N . ARG A 1 340 ? -2.520 10.381 6.099 1.00 90.75 340 ARG A N 1
ATOM 2606 C CA . ARG A 1 340 ? -1.628 11.426 6.604 1.00 90.75 340 ARG A CA 1
ATOM 2607 C C . ARG A 1 340 ? -2.058 12.811 6.119 1.00 90.75 340 ARG A C 1
ATOM 2609 O O . ARG A 1 340 ? -2.141 13.731 6.925 1.00 90.75 340 ARG A O 1
ATOM 2616 N N . THR A 1 341 ? -2.364 12.957 4.831 1.00 93.50 341 THR A N 1
ATOM 2617 C CA . THR A 1 341 ? -2.721 14.240 4.211 1.00 93.50 341 THR A CA 1
ATOM 26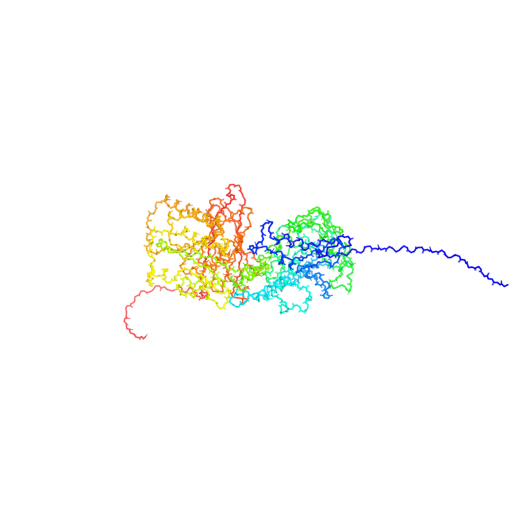18 C C . THR A 1 341 ? -4.096 14.742 4.652 1.00 93.50 341 THR A C 1
ATOM 2620 O O . THR A 1 341 ? -4.256 15.933 4.915 1.00 93.50 341 THR A O 1
ATOM 2623 N N . TYR A 1 342 ? -5.099 13.862 4.740 1.00 93.31 342 TYR A N 1
ATOM 2624 C CA . TYR A 1 342 ? -6.496 14.266 4.970 1.00 93.31 342 TYR A CA 1
ATOM 2625 C C . TYR A 1 342 ? -7.044 13.917 6.355 1.00 93.31 342 TYR A C 1
ATOM 2627 O O . TYR A 1 342 ? -8.193 14.244 6.657 1.00 93.31 342 TYR A O 1
ATOM 2635 N N . GLY A 1 343 ? -6.236 13.282 7.203 1.00 89.81 343 GLY A N 1
ATOM 2636 C CA . GLY A 1 343 ? -6.647 12.754 8.498 1.00 89.81 343 GLY A CA 1
ATOM 2637 C C . GLY A 1 343 ? -7.294 11.372 8.388 1.00 89.81 343 GLY A C 1
ATOM 2638 O O . GLY A 1 343 ? -7.854 10.988 7.360 1.00 89.81 343 GLY A O 1
ATOM 2639 N N . THR A 1 344 ? -7.241 10.614 9.482 1.00 85.94 344 THR A N 1
ATOM 2640 C CA . THR A 1 344 ? -7.606 9.191 9.520 1.00 85.94 344 THR A CA 1
ATOM 2641 C C . THR A 1 344 ? -9.034 8.905 9.057 1.00 85.94 344 THR A C 1
ATOM 2643 O O . THR A 1 344 ? -9.255 8.011 8.242 1.00 85.94 344 THR A O 1
ATOM 2646 N N . GLU A 1 345 ? -10.020 9.650 9.564 1.00 85.56 345 GLU A N 1
ATOM 2647 C CA . GLU A 1 345 ? -11.430 9.424 9.229 1.00 85.56 345 GLU A CA 1
ATOM 2648 C C . GLU A 1 345 ? -11.702 9.701 7.749 1.00 85.56 345 GLU A C 1
ATOM 2650 O O . GLU A 1 345 ? -12.154 8.816 7.022 1.00 85.56 345 GLU A O 1
ATOM 2655 N N . ARG A 1 346 ? -11.378 10.914 7.297 1.00 89.94 346 ARG A N 1
ATOM 2656 C CA . ARG A 1 346 ? -11.605 11.346 5.919 1.00 89.94 346 ARG A CA 1
ATOM 2657 C C . ARG A 1 346 ? -10.815 10.492 4.931 1.00 89.94 346 ARG A C 1
ATOM 2659 O O . ARG A 1 346 ? -11.376 10.010 3.947 1.00 89.94 346 ARG A O 1
ATOM 2666 N N . GLY A 1 347 ? -9.548 10.228 5.241 1.00 92.06 347 GLY A N 1
ATOM 2667 C CA . GLY A 1 347 ? -8.677 9.373 4.447 1.00 92.06 347 GLY A CA 1
ATOM 2668 C C . GLY A 1 347 ? -9.211 7.946 4.313 1.00 92.06 347 GLY A C 1
ATOM 2669 O O . GLY A 1 347 ? -9.223 7.402 3.214 1.00 92.06 347 GLY A O 1
ATOM 2670 N N . ASN A 1 348 ? -9.755 7.347 5.377 1.00 89.88 348 ASN A N 1
ATOM 2671 C CA . ASN A 1 348 ? -10.369 6.017 5.290 1.00 89.88 348 ASN A CA 1
ATOM 2672 C C . ASN A 1 348 ? -11.604 5.979 4.377 1.00 89.88 348 ASN A C 1
ATOM 2674 O O . ASN A 1 348 ? -11.820 4.983 3.682 1.00 89.88 348 ASN A O 1
ATOM 2678 N N . ILE A 1 349 ? -12.404 7.048 4.344 1.00 90.62 349 ILE A N 1
ATOM 2679 C CA . ILE A 1 349 ? -13.538 7.160 3.414 1.00 90.62 349 ILE A CA 1
ATOM 2680 C C . ILE A 1 349 ? -13.052 7.293 1.976 1.00 90.62 349 ILE A C 1
ATOM 2682 O O . ILE A 1 349 ? -13.601 6.633 1.094 1.00 90.62 349 ILE A O 1
ATOM 2686 N N . MET A 1 350 ? -12.002 8.084 1.746 1.00 95.06 350 MET A N 1
ATOM 2687 C CA . MET A 1 350 ? -11.367 8.207 0.434 1.00 95.06 350 MET A CA 1
ATOM 2688 C C . MET A 1 350 ? -10.841 6.854 -0.050 1.00 95.06 350 MET A C 1
ATOM 2690 O O . MET A 1 350 ? -11.212 6.406 -1.132 1.00 95.06 350 MET A O 1
ATOM 2694 N N . VAL A 1 351 ? -10.069 6.155 0.786 1.00 94.62 351 VAL A N 1
ATOM 2695 C CA . VAL A 1 351 ? -9.555 4.807 0.504 1.00 94.62 351 VAL A CA 1
ATOM 2696 C C . VAL A 1 351 ? -10.689 3.831 0.205 1.00 94.62 351 VAL A C 1
ATOM 2698 O O . VAL A 1 351 ? -10.625 3.110 -0.789 1.00 94.62 351 VAL A O 1
ATOM 2701 N N . CYS A 1 352 ? -11.756 3.831 1.011 1.00 93.50 352 CYS A N 1
ATOM 2702 C CA . CYS A 1 352 ? -12.934 3.017 0.733 1.00 93.50 352 CYS A CA 1
ATOM 2703 C C . CYS A 1 352 ? -13.526 3.356 -0.644 1.00 93.50 352 CYS A C 1
ATOM 2705 O O . CYS A 1 352 ? -13.740 2.471 -1.467 1.00 93.50 352 CYS A O 1
ATOM 2707 N N . ALA A 1 353 ? -13.742 4.632 -0.953 1.00 95.50 353 ALA A N 1
ATOM 2708 C CA . ALA A 1 353 ? -14.349 5.025 -2.218 1.00 95.50 353 ALA A CA 1
ATOM 2709 C C . ALA A 1 353 ? -13.510 4.648 -3.450 1.00 95.50 353 ALA A C 1
ATOM 2711 O O . ALA A 1 353 ? -14.082 4.311 -4.491 1.00 95.50 353 ALA A O 1
ATOM 2712 N N . LEU A 1 354 ? -12.178 4.654 -3.333 1.00 97.31 354 LEU A N 1
ATOM 2713 C CA . LEU A 1 354 ? -11.270 4.231 -4.401 1.00 97.31 354 LEU A CA 1
ATOM 2714 C C . LEU A 1 354 ? -11.465 2.759 -4.775 1.00 97.31 354 LEU A C 1
ATOM 2716 O O . LEU A 1 354 ? -11.512 2.434 -5.960 1.00 97.31 354 LEU A O 1
ATOM 2720 N N . VAL A 1 355 ? -11.642 1.885 -3.782 1.00 96.06 355 VAL A N 1
ATOM 2721 C CA . VAL A 1 355 ? -11.723 0.433 -4.005 1.00 96.06 355 VAL A CA 1
ATOM 2722 C C . VAL A 1 355 ? -13.135 -0.100 -4.244 1.00 96.06 355 VAL A C 1
ATOM 2724 O O . VAL A 1 355 ? -13.278 -1.224 -4.721 1.00 96.06 355 VAL A O 1
ATOM 2727 N N . ARG A 1 356 ? -14.175 0.654 -3.863 1.00 94.56 356 ARG A N 1
ATOM 2728 C CA . ARG A 1 356 ? -15.580 0.215 -3.922 1.00 94.56 356 ARG A CA 1
ATOM 2729 C C . ARG A 1 356 ? -16.273 0.621 -5.205 1.00 94.56 356 ARG A C 1
ATOM 2731 O O . ARG A 1 356 ? -16.182 1.774 -5.611 1.00 94.56 356 ARG A O 1
ATOM 2738 N N . ASP A 1 357 ? -17.084 -0.264 -5.763 1.00 94.94 357 ASP A N 1
ATOM 2739 C CA . ASP A 1 357 ? -17.852 0.010 -6.979 1.00 94.94 357 ASP A CA 1
ATOM 2740 C C . ASP A 1 357 ? -19.058 0.917 -6.713 1.00 94.94 357 ASP A C 1
ATOM 2742 O O . ASP A 1 357 ? -19.433 1.716 -7.572 1.00 94.94 357 ASP A O 1
ATOM 2746 N N . ASN A 1 358 ? -19.634 0.861 -5.505 1.00 91.94 358 ASN A N 1
ATOM 2747 C CA . ASN A 1 358 ? -20.695 1.771 -5.066 1.00 91.94 358 ASN A CA 1
ATOM 2748 C C . ASN A 1 358 ? -20.367 2.441 -3.716 1.00 91.94 358 ASN A C 1
ATOM 2750 O O . ASN A 1 358 ? -20.976 2.121 -2.686 1.00 91.94 358 ASN A O 1
ATOM 2754 N N . PRO A 1 359 ? -19.433 3.412 -3.693 1.00 91.00 359 PRO A N 1
ATOM 2755 C CA . PRO A 1 359 ? -18.968 4.039 -2.455 1.00 91.00 359 PRO A CA 1
ATOM 2756 C C . PRO A 1 359 ? -20.080 4.660 -1.605 1.00 91.00 359 PRO A C 1
ATOM 2758 O O . PRO A 1 359 ? -20.087 4.500 -0.386 1.00 91.00 359 PRO A O 1
ATOM 2761 N N . ASN A 1 360 ? -21.057 5.315 -2.243 1.00 84.81 360 ASN A N 1
ATOM 2762 C CA . ASN A 1 360 ? -22.165 5.996 -1.563 1.00 84.81 360 ASN A CA 1
ATOM 2763 C C . ASN A 1 360 ? -23.088 5.041 -0.783 1.00 84.81 360 ASN A C 1
ATOM 2765 O O . ASN A 1 360 ? -23.798 5.467 0.121 1.00 84.81 360 ASN A O 1
ATOM 2769 N N . ARG A 1 361 ? -23.097 3.749 -1.109 1.00 83.62 361 ARG A N 1
ATOM 2770 C CA . ARG A 1 361 ? -23.818 2.741 -0.322 1.00 83.62 361 ARG A CA 1
ATOM 2771 C C . ARG A 1 361 ? -22.877 1.985 0.605 1.00 83.62 361 ARG A C 1
ATOM 2773 O O . ARG A 1 361 ? -23.211 1.698 1.754 1.00 83.62 361 ARG A O 1
ATOM 2780 N N . ASP A 1 362 ? -21.707 1.632 0.094 1.00 87.00 362 ASP A N 1
ATOM 2781 C CA . ASP A 1 362 ? -20.887 0.598 0.702 1.00 87.00 362 ASP A CA 1
ATOM 2782 C C . ASP A 1 362 ? -19.986 1.164 1.800 1.00 87.00 362 ASP A C 1
ATOM 2784 O O . ASP A 1 362 ? -19.834 0.510 2.834 1.00 87.00 362 ASP A O 1
ATOM 2788 N N . CYS A 1 363 ? -19.487 2.394 1.651 1.00 87.44 363 CYS A N 1
ATOM 2789 C CA . CYS A 1 363 ? -18.602 3.024 2.632 1.00 87.44 363 CYS A CA 1
ATOM 2790 C C . CYS A 1 363 ? -19.336 3.528 3.882 1.00 87.44 363 CYS A C 1
ATOM 2792 O O . CYS A 1 363 ? -18.703 3.725 4.915 1.00 87.44 363 CYS A O 1
ATOM 2794 N N . TYR A 1 364 ? -20.668 3.613 3.854 1.00 81.88 364 TYR A N 1
ATOM 2795 C CA . TYR A 1 364 ? -21.501 4.154 4.930 1.00 81.88 364 TYR A CA 1
ATOM 2796 C C . TYR A 1 364 ? -22.189 3.111 5.819 1.00 81.88 364 TYR A C 1
ATOM 2798 O O . TYR A 1 364 ? -22.256 1.922 5.485 1.00 81.88 364 TYR A O 1
ATOM 2806 N N . GLY A 1 365 ? -22.671 3.581 6.976 1.00 79.00 365 GLY A N 1
ATOM 2807 C CA . GLY A 1 365 ? -23.408 2.828 7.992 1.00 79.00 365 GLY A CA 1
ATOM 2808 C C . GLY A 1 365 ? -22.533 1.889 8.814 1.00 79.00 365 GLY A C 1
ATOM 2809 O O . GLY A 1 365 ? -22.058 0.885 8.287 1.00 79.00 365 GLY A O 1
ATOM 2810 N N . ARG A 1 366 ? -22.335 2.181 10.101 1.00 84.69 366 ARG A N 1
ATOM 2811 C CA . ARG A 1 366 ? -21.724 1.265 11.081 1.00 84.69 366 ARG A CA 1
ATOM 2812 C C . ARG A 1 366 ? -22.603 1.184 12.321 1.00 84.69 366 ARG A C 1
ATOM 2814 O O . ARG A 1 366 ? -23.340 2.122 12.614 1.00 84.69 366 ARG A O 1
ATOM 2821 N N . ARG A 1 367 ? -22.542 0.065 13.039 1.00 85.38 367 ARG A N 1
ATOM 2822 C CA . ARG A 1 367 ? -23.250 -0.098 14.317 1.00 85.38 367 ARG A CA 1
ATOM 2823 C C . ARG A 1 367 ? -22.251 -0.306 15.434 1.00 85.38 367 ARG A C 1
ATOM 2825 O O . ARG A 1 367 ? -21.478 -1.257 15.401 1.00 85.38 367 ARG A O 1
ATOM 2832 N N . ILE A 1 368 ? -22.242 0.597 16.400 1.00 86.75 368 ILE A N 1
ATOM 2833 C CA . ILE A 1 368 ? -21.256 0.584 17.475 1.00 86.75 368 ILE A CA 1
ATOM 2834 C C . ILE A 1 368 ? -21.983 0.413 18.794 1.00 86.75 368 ILE A C 1
ATOM 2836 O O . ILE A 1 368 ? -22.924 1.152 19.077 1.00 86.75 368 ILE A O 1
ATOM 2840 N N . ALA A 1 369 ? -21.530 -0.542 19.598 1.00 86.75 369 ALA A N 1
ATOM 2841 C CA . ALA A 1 369 ? -21.827 -0.558 21.018 1.00 86.75 369 ALA A CA 1
ATOM 2842 C C . ALA A 1 369 ? -20.655 0.061 21.779 1.00 86.75 369 ALA A C 1
ATOM 2844 O O . ALA A 1 369 ? -19.502 -0.337 21.592 1.00 86.75 369 ALA A O 1
ATOM 2845 N N . PHE A 1 370 ? -20.947 1.030 22.634 1.00 83.44 370 PHE A N 1
ATOM 2846 C CA . PHE A 1 370 ? -19.960 1.667 23.488 1.00 83.44 370 PHE A CA 1
ATOM 2847 C C . PHE A 1 370 ? -20.164 1.215 24.936 1.00 83.44 370 PHE A C 1
ATOM 2849 O O . PHE A 1 370 ? -21.268 1.330 25.473 1.00 83.44 370 PHE A O 1
ATOM 2856 N N . LEU A 1 371 ? -19.105 0.678 25.550 1.00 82.38 371 LEU A N 1
ATOM 2857 C CA . LEU A 1 371 ? -19.133 0.083 26.887 1.00 82.38 371 LEU A CA 1
ATOM 2858 C C . LEU A 1 371 ? -18.145 0.792 27.819 1.00 82.38 371 LEU A C 1
ATOM 2860 O O . LEU A 1 371 ? -16.995 1.051 27.456 1.00 82.38 371 LEU A O 1
ATOM 2864 N N . ARG A 1 372 ? -18.587 1.052 29.050 1.00 77.56 372 ARG A N 1
ATOM 2865 C CA . ARG A 1 372 ? -17.765 1.526 30.172 1.00 77.56 372 ARG A CA 1
ATOM 2866 C C . ARG A 1 372 ? -18.076 0.699 31.415 1.00 77.56 372 ARG A C 1
ATOM 2868 O O . ARG A 1 372 ? -19.117 0.051 31.472 1.00 77.56 372 ARG A O 1
ATOM 2875 N N . ASP A 1 373 ? -17.197 0.762 32.413 1.00 69.50 373 ASP A N 1
ATOM 2876 C CA . ASP A 1 373 ? -17.456 0.212 33.749 1.00 69.50 373 ASP A CA 1
ATOM 2877 C C . ASP A 1 373 ? -18.731 0.840 34.338 1.00 69.50 373 ASP A C 1
ATOM 2879 O O . ASP A 1 373 ? -18.721 1.971 34.826 1.00 69.50 373 ASP A O 1
ATOM 2883 N N . ALA A 1 374 ? -19.843 0.115 34.264 1.00 58.66 374 ALA A N 1
ATOM 2884 C CA . ALA A 1 374 ? -21.153 0.540 34.733 1.00 58.66 374 ALA A CA 1
ATOM 2885 C C . ALA A 1 374 ? -21.925 -0.679 35.280 1.00 58.66 374 ALA A C 1
ATOM 2887 O O . ALA A 1 374 ? -21.565 -1.820 34.985 1.00 58.66 374 ALA A O 1
ATOM 2888 N N . PRO A 1 375 ? -22.965 -0.482 36.112 1.00 53.28 375 PRO A N 1
ATOM 2889 C CA . PRO A 1 375 ? -23.919 -1.544 36.436 1.00 53.28 375 PRO A CA 1
ATOM 2890 C C . PRO A 1 375 ? -24.499 -2.200 35.166 1.00 53.28 375 PRO A C 1
ATOM 2892 O O . PRO A 1 375 ? -24.605 -1.534 34.137 1.00 53.28 375 PRO A O 1
ATOM 2895 N N . LYS A 1 376 ? -24.887 -3.486 35.244 1.00 54.56 376 LYS A N 1
ATOM 2896 C CA . LYS A 1 376 ? -25.503 -4.237 34.125 1.00 54.56 376 LYS A CA 1
ATOM 2897 C C . LYS A 1 376 ? -26.626 -3.452 33.426 1.00 54.56 376 LYS A C 1
ATOM 2899 O O . LYS A 1 376 ? -27.340 -2.697 34.084 1.00 54.56 376 LYS A O 1
ATOM 2904 N N . ASP A 1 377 ? -26.792 -3.696 32.124 1.00 52.72 377 ASP A N 1
ATOM 2905 C CA . ASP A 1 377 ? -27.830 -3.120 31.250 1.00 52.72 377 ASP A CA 1
ATOM 2906 C C . ASP A 1 377 ? -27.664 -1.627 30.878 1.00 52.72 377 ASP A C 1
ATOM 2908 O O . ASP A 1 377 ? -28.601 -1.007 30.375 1.00 52.72 377 ASP A O 1
ATOM 2912 N N . ILE A 1 378 ? -26.475 -1.038 31.069 1.00 58.81 378 ILE A N 1
ATOM 2913 C CA . ILE A 1 378 ? -26.150 0.333 30.620 1.00 58.81 378 ILE A CA 1
ATOM 2914 C C . ILE A 1 378 ? -25.156 0.267 29.454 1.00 58.81 378 ILE A C 1
ATOM 2916 O O . ILE A 1 378 ? -24.010 0.705 29.548 1.00 58.81 378 ILE A O 1
ATOM 2920 N N . ASN A 1 379 ? -25.598 -0.315 28.341 1.00 58.66 379 ASN A N 1
ATOM 2921 C CA . ASN A 1 379 ? -24.847 -0.322 27.090 1.00 58.66 379 ASN A CA 1
ATOM 2922 C C . ASN A 1 379 ? -25.499 0.650 26.114 1.00 58.66 379 ASN A C 1
ATOM 2924 O O . ASN A 1 379 ? -26.724 0.671 25.982 1.00 58.66 379 ASN A O 1
ATOM 2928 N N . ARG A 1 380 ? -24.688 1.433 25.398 1.00 66.31 380 ARG A N 1
ATOM 2929 C CA . ARG A 1 380 ? -25.199 2.344 24.375 1.00 66.31 380 ARG A CA 1
ATOM 2930 C C . ARG A 1 380 ? -24.908 1.798 22.988 1.00 66.31 380 ARG A C 1
ATOM 2932 O O . ARG A 1 380 ? -23.746 1.596 22.644 1.00 66.31 380 ARG A O 1
ATOM 2939 N N . VAL A 1 381 ? -25.957 1.589 22.194 1.00 60.59 381 VAL A N 1
ATOM 2940 C CA . VAL A 1 381 ? -25.847 1.155 20.796 1.00 60.59 381 VAL A CA 1
ATOM 2941 C C . VAL A 1 381 ? -26.281 2.284 19.872 1.00 60.59 381 VAL A C 1
ATOM 2943 O O . VAL A 1 381 ? -27.408 2.776 19.955 1.00 60.59 381 VAL A O 1
ATOM 2946 N N . ALA A 1 382 ? -25.390 2.661 18.961 1.00 60.19 382 ALA A N 1
ATOM 2947 C CA . ALA A 1 382 ? -25.644 3.671 17.946 1.00 60.19 382 ALA A CA 1
ATOM 2948 C C . ALA A 1 382 ? -25.486 3.090 16.537 1.00 60.19 382 ALA A C 1
ATOM 2950 O O . ALA A 1 382 ? -24.502 2.409 16.233 1.00 60.19 382 ALA A O 1
ATOM 2951 N N . GLU A 1 383 ? -26.450 3.380 15.661 1.00 63.28 383 GLU A N 1
ATOM 2952 C CA . GLU A 1 383 ? -26.305 3.221 14.216 1.00 63.28 383 GLU A CA 1
ATOM 2953 C C . GLU A 1 383 ? -25.847 4.557 13.633 1.00 63.28 383 GLU A C 1
ATOM 2955 O O . GLU A 1 383 ? -26.595 5.538 13.616 1.00 63.28 383 GLU A O 1
ATOM 2960 N N . ILE A 1 384 ? -24.599 4.601 13.176 1.00 65.44 384 ILE A N 1
ATOM 2961 C CA . ILE A 1 384 ? -23.926 5.844 12.817 1.00 65.44 384 ILE A CA 1
ATOM 2962 C C . ILE A 1 384 ? -23.713 5.888 11.308 1.00 65.44 384 ILE A C 1
ATOM 2964 O O . ILE A 1 384 ? -23.189 4.947 10.696 1.00 65.44 384 ILE A O 1
ATOM 2968 N N . GLN A 1 385 ? -24.116 7.009 10.718 1.00 63.44 385 GLN A N 1
ATOM 2969 C CA . GLN A 1 385 ? -23.673 7.435 9.398 1.00 63.44 385 GLN A CA 1
ATOM 2970 C C . GLN A 1 385 ? -22.470 8.368 9.591 1.00 63.44 385 GLN A C 1
ATOM 2972 O O . GLN A 1 385 ? -22.447 9.167 10.520 1.00 63.44 385 GLN A O 1
ATOM 2977 N N . ILE A 1 386 ? -21.432 8.202 8.774 1.00 59.75 386 ILE A N 1
ATOM 2978 C CA . ILE A 1 386 ? -20.163 8.944 8.893 1.00 59.75 386 ILE A CA 1
ATOM 2979 C C . ILE A 1 386 ? -20.418 10.458 8.769 1.00 59.75 386 ILE A C 1
ATOM 2981 O O . ILE A 1 386 ? -21.231 10.837 7.922 1.00 59.75 386 ILE A O 1
ATOM 2985 N N . PRO A 1 387 ? -19.731 11.315 9.558 1.00 60.38 387 PRO A N 1
ATOM 2986 C CA . PRO A 1 387 ? -18.525 11.032 10.355 1.00 60.38 387 PRO A CA 1
ATOM 2987 C C . PRO A 1 387 ? -18.771 10.360 11.720 1.00 60.38 387 PRO A C 1
ATOM 2989 O O . PRO A 1 387 ? -19.507 10.854 12.569 1.00 60.38 387 PRO A O 1
ATOM 2992 N N . ILE A 1 388 ? -18.097 9.227 11.936 1.00 70.88 388 ILE A N 1
ATOM 2993 C CA . ILE A 1 388 ? -18.153 8.400 13.149 1.00 70.88 388 ILE A CA 1
ATOM 2994 C C . ILE A 1 388 ? -17.200 8.926 14.229 1.00 70.88 388 ILE A C 1
ATOM 2996 O O . ILE A 1 388 ? -17.494 8.804 15.416 1.00 70.88 388 ILE A O 1
ATOM 3000 N N . HIS A 1 389 ? -16.062 9.509 13.850 1.00 72.94 389 HIS A N 1
ATOM 3001 C CA . HIS A 1 389 ? -15.032 9.913 14.801 1.00 72.94 389 HIS A CA 1
ATOM 3002 C C . HIS A 1 389 ? -15.501 11.063 15.689 1.00 72.94 389 HIS A C 1
ATOM 3004 O O . HIS A 1 389 ? -15.445 10.961 16.913 1.00 72.94 389 HIS A O 1
ATOM 3010 N N . ARG A 1 390 ? -16.013 12.138 15.075 1.00 73.75 390 ARG A N 1
ATOM 3011 C CA . ARG A 1 390 ? -16.565 13.282 15.811 1.00 73.75 390 ARG A CA 1
ATOM 3012 C C . ARG A 1 390 ? -17.658 12.831 16.773 1.00 73.75 390 ARG A C 1
ATOM 3014 O O . ARG A 1 390 ? -17.617 13.203 17.939 1.00 73.75 390 ARG A O 1
ATOM 3021 N N . TRP A 1 391 ? -18.564 11.978 16.299 1.00 74.69 391 TRP A N 1
ATOM 3022 C CA . TRP A 1 391 ? -19.620 11.406 17.126 1.00 74.69 391 TRP A CA 1
ATOM 3023 C C . TRP A 1 391 ? -19.046 10.646 18.331 1.00 74.69 391 TRP A C 1
ATOM 3025 O O . TRP A 1 391 ? -19.436 10.916 19.460 1.00 74.69 391 TRP A O 1
ATOM 3035 N N . LEU A 1 392 ? -18.054 9.769 18.125 1.00 77.19 392 LEU A N 1
ATOM 3036 C CA . LEU A 1 392 ? -17.409 9.026 19.215 1.00 77.19 392 LEU A CA 1
ATOM 3037 C C . LEU A 1 392 ? -16.690 9.941 20.219 1.00 77.19 392 LEU A C 1
ATOM 3039 O O . LEU A 1 392 ? -16.683 9.647 21.411 1.00 77.19 392 LEU A O 1
ATOM 3043 N N . LEU A 1 393 ? -16.076 11.037 19.773 1.00 76.38 393 LEU A N 1
ATOM 3044 C CA . LEU A 1 393 ? -15.443 12.004 20.675 1.00 76.38 393 LEU A CA 1
ATOM 3045 C C . LEU A 1 393 ? -16.480 12.772 21.498 1.00 76.38 393 LEU A C 1
ATOM 3047 O O . LEU A 1 393 ? -16.333 12.895 22.712 1.00 76.38 393 LEU A O 1
ATOM 3051 N N . GLU A 1 394 ? -17.542 13.255 20.860 1.00 73.25 394 GLU A N 1
ATOM 3052 C CA . GLU A 1 394 ? -18.626 13.946 21.555 1.00 73.25 394 GLU A CA 1
ATOM 3053 C C . GLU A 1 394 ? -19.334 13.009 22.552 1.00 73.25 394 GLU A C 1
ATOM 3055 O O . GLU A 1 394 ? -19.689 13.441 23.653 1.00 73.25 394 GLU A O 1
ATOM 3060 N N . GLU A 1 395 ? -19.482 11.726 22.200 1.00 72.50 395 GLU A N 1
ATOM 3061 C CA . GLU A 1 395 ? -19.992 10.667 23.075 1.00 72.50 395 GLU A CA 1
ATOM 3062 C C . GLU A 1 395 ? -19.146 10.562 24.347 1.00 72.50 395 GLU A C 1
ATOM 3064 O O . GLU A 1 395 ? -19.660 10.535 25.469 1.00 72.50 395 GLU A O 1
ATOM 3069 N N . LEU A 1 396 ? -17.816 10.550 24.191 1.00 70.56 396 LEU A N 1
ATOM 3070 C CA . LEU A 1 396 ? -16.898 10.484 25.324 1.00 70.56 396 LEU A CA 1
ATOM 3071 C C . LEU A 1 396 ? -17.035 11.687 26.257 1.00 70.56 396 LEU A C 1
ATOM 3073 O O . LEU A 1 396 ? -16.909 11.516 27.476 1.00 70.56 396 LEU A O 1
ATOM 3077 N N . GLU A 1 397 ? -17.282 12.861 25.681 1.00 68.62 397 GLU A N 1
ATOM 3078 C CA . GLU A 1 397 ? -17.465 14.139 26.368 1.00 68.62 397 GLU A CA 1
ATOM 3079 C C . GLU A 1 397 ? -18.855 14.288 27.003 1.00 68.62 397 GLU A C 1
ATOM 3081 O O . GLU A 1 397 ? -19.069 15.219 27.777 1.00 68.62 397 GLU A O 1
ATOM 3086 N N . GLY A 1 398 ? -19.796 13.379 26.723 1.00 63.41 398 GLY A N 1
ATOM 3087 C CA . GLY A 1 398 ? -21.159 13.462 27.253 1.00 63.41 398 GLY A CA 1
ATOM 3088 C C . GLY A 1 398 ? -22.007 14.558 26.638 1.00 63.41 398 GLY A C 1
ATOM 3089 O O . GLY A 1 398 ? -22.987 14.988 27.248 1.00 63.41 398 GLY A O 1
ATOM 3090 N N . LYS A 1 399 ? -21.621 15.052 25.461 1.00 66.12 399 LYS A N 1
ATOM 3091 C CA . LYS A 1 399 ? -22.432 16.025 24.736 1.00 66.12 399 LYS A CA 1
ATOM 3092 C C . LYS A 1 399 ? -23.692 15.322 24.239 1.00 66.12 399 LYS A C 1
ATOM 3094 O O . LYS A 1 399 ? -23.653 14.153 23.877 1.00 66.12 399 LYS A O 1
ATOM 3099 N N . ALA A 1 400 ? -24.835 15.997 24.283 1.00 57.81 400 ALA A N 1
ATOM 3100 C CA . ALA A 1 400 ? -26.027 15.487 23.615 1.00 57.81 400 ALA A CA 1
ATOM 3101 C C . ALA A 1 400 ? -25.816 15.608 22.101 1.00 57.81 400 ALA A C 1
ATOM 3103 O O . ALA A 1 400 ? -25.350 16.653 21.642 1.00 57.81 400 ALA A O 1
ATOM 3104 N N . HIS A 1 401 ? -26.147 14.563 21.351 1.00 62.41 401 HIS A N 1
ATOM 3105 C CA . HIS A 1 401 ? -26.167 14.605 19.891 1.00 62.41 401 HIS A CA 1
ATOM 3106 C C . HIS A 1 401 ? -27.628 14.713 19.435 1.00 62.41 401 HIS A C 1
ATOM 3108 O O . HIS A 1 401 ? -28.539 14.305 20.161 1.00 62.41 401 HIS A O 1
ATOM 3114 N N . ASP A 1 402 ? -27.866 15.264 18.246 1.00 52.03 402 ASP A N 1
ATOM 3115 C CA . ASP A 1 402 ? -29.200 15.253 17.643 1.00 52.03 402 ASP A CA 1
ATOM 3116 C C . ASP A 1 402 ? -29.524 13.808 17.218 1.00 52.03 402 ASP A C 1
ATOM 3118 O O . ASP A 1 402 ? -28.990 13.277 16.244 1.00 52.03 402 ASP A O 1
ATOM 3122 N N . GLU A 1 403 ? -30.335 13.126 18.028 1.00 50.09 403 GLU A N 1
ATOM 3123 C CA . GLU A 1 403 ? -30.623 11.694 17.926 1.00 50.09 403 GLU A CA 1
ATOM 3124 C C . GLU A 1 403 ? -32.089 11.475 17.558 1.00 50.09 403 GLU A C 1
ATOM 3126 O O . GLU A 1 403 ? -32.949 11.272 18.417 1.00 50.09 403 GLU A O 1
ATOM 3131 N N . GLY A 1 404 ? -32.381 11.506 16.260 1.00 41.28 404 GLY A N 1
ATOM 3132 C CA . GLY A 1 404 ? -33.721 11.263 15.743 1.00 41.28 404 GLY A CA 1
ATOM 3133 C C . GLY A 1 404 ? -33.706 10.305 14.553 1.00 41.28 404 GLY A C 1
ATOM 3134 O O . GLY A 1 404 ? -32.984 10.545 13.583 1.00 41.28 404 GLY A O 1
ATOM 3135 N N . PRO A 1 405 ? -34.523 9.231 14.544 1.00 36.25 405 PRO A N 1
ATOM 3136 C CA . PRO A 1 405 ? -34.872 8.590 13.288 1.00 36.25 405 PRO A CA 1
ATOM 3137 C C . PRO A 1 405 ? -35.601 9.641 12.445 1.00 36.25 405 PRO A C 1
ATOM 3139 O O . PRO A 1 405 ? -36.694 10.046 12.812 1.00 36.25 405 PRO A O 1
ATOM 3142 N N . ASP A 1 406 ? -34.953 10.080 11.362 1.00 43.34 406 ASP A N 1
ATOM 3143 C CA . ASP A 1 406 ? -35.371 11.139 10.420 1.00 43.34 406 ASP A CA 1
ATOM 3144 C C . ASP A 1 406 ? -34.744 12.531 10.643 1.00 43.34 406 ASP A C 1
ATOM 3146 O O . ASP A 1 406 ? -35.050 13.458 9.894 1.00 43.34 406 ASP A O 1
ATOM 3150 N N . GLU A 1 407 ? -33.798 12.682 11.576 1.00 42.44 407 GLU A N 1
ATOM 3151 C CA . GLU A 1 407 ? -33.102 13.957 11.803 1.00 42.44 407 GLU A CA 1
ATOM 3152 C C . GLU A 1 407 ? -31.626 13.877 11.403 1.00 42.44 407 GLU A C 1
ATOM 3154 O O . GLU A 1 407 ? -30.715 13.593 12.169 1.00 42.44 407 GLU A O 1
ATOM 3159 N N . GLY A 1 408 ? -31.431 14.131 10.117 1.00 38.75 408 GLY A N 1
ATOM 3160 C CA . GLY A 1 408 ? -30.198 14.539 9.471 1.00 38.75 408 GLY A CA 1
ATOM 3161 C C . GLY A 1 408 ? -30.635 15.289 8.218 1.00 38.75 408 GLY A C 1
ATOM 3162 O O . GLY A 1 408 ? -31.580 14.868 7.553 1.00 38.75 408 GLY A O 1
ATOM 3163 N N . GLY A 1 409 ? -30.004 16.416 7.876 1.00 37.94 409 GLY A N 1
ATOM 3164 C CA . GLY A 1 409 ? -30.435 17.232 6.724 1.00 37.94 409 GLY A CA 1
ATOM 3165 C C . GLY A 1 409 ? -30.433 16.490 5.374 1.00 37.94 409 GLY A C 1
ATOM 3166 O O . GLY A 1 409 ? -30.917 17.025 4.379 1.00 37.94 409 GLY A O 1
ATOM 3167 N N . THR A 1 410 ? -29.887 15.268 5.337 1.00 46.62 410 THR A N 1
ATOM 3168 C CA . THR A 1 410 ? -29.845 14.347 4.197 1.00 46.62 410 THR A CA 1
ATOM 3169 C C . THR A 1 410 ? -29.879 12.879 4.683 1.00 46.62 410 THR A C 1
ATOM 3171 O O . THR A 1 410 ? -29.477 12.615 5.820 1.00 46.62 410 THR A O 1
ATOM 3174 N N . PRO A 1 411 ? -30.289 11.898 3.846 1.00 49.09 411 PRO A N 1
ATOM 3175 C CA . PRO A 1 411 ? -30.204 10.459 4.154 1.00 49.09 411 PRO A CA 1
ATOM 3176 C C . PRO A 1 411 ? -28.808 9.968 4.577 1.00 49.09 411 PRO A C 1
ATOM 3178 O O . PRO A 1 411 ? -28.693 8.943 5.243 1.00 49.09 411 PRO A O 1
ATOM 3181 N N . GLN A 1 412 ? -27.757 10.699 4.199 1.00 46.12 412 GLN A N 1
ATOM 3182 C CA . GLN A 1 412 ? -26.355 10.433 4.518 1.00 46.12 412 GLN A CA 1
ATOM 3183 C C . GLN A 1 412 ? -25.943 10.899 5.926 1.00 46.12 412 GLN A C 1
ATOM 3185 O O . GLN A 1 412 ? -24.892 10.487 6.397 1.00 46.12 412 GLN A O 1
ATOM 3190 N N . ASN A 1 413 ? -26.761 11.715 6.604 1.00 45.06 413 ASN A N 1
ATOM 3191 C CA . ASN A 1 413 ? -26.477 12.282 7.932 1.00 45.06 413 ASN A CA 1
ATOM 3192 C C . ASN A 1 413 ? -27.428 11.770 9.032 1.00 45.06 413 ASN A C 1
ATOM 3194 O O . ASN A 1 413 ? -27.416 12.298 10.140 1.00 45.06 413 ASN A O 1
ATOM 3198 N N . ALA A 1 414 ? -28.294 10.797 8.742 1.00 50.56 414 ALA A N 1
ATOM 3199 C CA . ALA A 1 414 ? -29.257 10.302 9.723 1.00 50.56 414 ALA A CA 1
ATOM 3200 C C . ALA A 1 414 ? -28.583 9.322 10.700 1.00 50.56 414 ALA A C 1
ATOM 3202 O O . ALA A 1 414 ? -28.399 8.146 10.378 1.00 50.56 414 ALA A O 1
ATOM 3203 N N . THR A 1 415 ? -28.238 9.791 11.899 1.00 50.25 415 THR A N 1
ATOM 3204 C CA . THR A 1 415 ? -27.784 8.933 13.004 1.00 50.25 415 THR A CA 1
ATOM 3205 C C . THR A 1 415 ? -29.003 8.408 13.757 1.00 50.25 415 THR A C 1
ATOM 3207 O O . THR A 1 415 ? -29.822 9.180 14.249 1.00 50.25 415 THR A O 1
ATOM 3210 N N . LYS A 1 416 ? -29.142 7.083 13.866 1.00 55.41 416 LYS A N 1
ATOM 3211 C CA . LYS A 1 416 ? -30.178 6.452 14.696 1.00 55.41 416 LYS A CA 1
ATOM 3212 C C . LYS A 1 416 ? -29.504 5.890 15.940 1.00 55.41 416 LYS A C 1
ATOM 3214 O O . LYS A 1 416 ? -28.953 4.795 15.918 1.00 55.41 416 LYS A O 1
ATOM 3219 N N . SER A 1 417 ? -29.526 6.651 17.027 1.00 49.47 417 SER A N 1
ATOM 3220 C CA . SER A 1 417 ? -29.027 6.209 18.333 1.00 49.47 417 SER A CA 1
ATOM 3221 C C . SER A 1 417 ? -30.191 5.788 19.236 1.00 49.47 417 SER A C 1
ATOM 3223 O O . SER A 1 417 ? -31.311 6.288 19.106 1.00 49.47 417 SER A O 1
ATOM 3225 N N . ARG A 1 418 ? -29.948 4.820 20.125 1.00 46.25 418 ARG A N 1
ATOM 3226 C CA . ARG A 1 418 ? -30.847 4.462 21.229 1.00 46.25 418 ARG A CA 1
ATOM 3227 C C . ARG A 1 418 ? -30.122 4.712 22.557 1.00 46.25 418 ARG A C 1
ATOM 3229 O O . ARG A 1 418 ? -29.063 4.131 22.781 1.00 46.25 418 ARG A O 1
ATOM 3236 N N . GLY A 1 419 ? -30.738 5.512 23.432 1.00 46.28 419 GLY A N 1
ATOM 3237 C CA . GLY A 1 419 ? -30.187 5.937 24.733 1.00 46.28 419 GLY A CA 1
ATOM 3238 C C . GLY A 1 419 ? -29.581 7.345 24.680 1.00 46.28 419 GLY A C 1
ATOM 3239 O O . GLY A 1 419 ? -29.203 7.793 23.607 1.00 46.28 419 GLY A O 1
ATOM 3240 N N . SER A 1 420 ? -29.513 8.057 25.810 1.00 45.56 420 SER A N 1
ATOM 3241 C CA . SER A 1 420 ? -28.965 9.429 25.881 1.00 45.56 420 SER A CA 1
ATOM 3242 C C . SER A 1 420 ? -27.544 9.442 26.458 1.00 45.56 420 SER A C 1
ATOM 3244 O O . SER A 1 420 ? -27.274 8.748 27.439 1.00 45.56 420 SER A O 1
ATOM 3246 N N . SER A 1 421 ? -26.642 10.285 25.934 1.00 49.50 421 SER A N 1
ATOM 3247 C CA . SER A 1 421 ? -25.289 10.490 26.502 1.00 49.50 421 SER A CA 1
ATOM 3248 C C . SER A 1 421 ? -25.332 10.899 27.978 1.00 49.50 421 SER A C 1
ATOM 3250 O O . SER A 1 421 ? -24.446 10.552 28.764 1.00 49.50 421 SER A O 1
ATOM 3252 N N . GLY A 1 422 ? -26.414 11.569 28.387 1.00 46.47 422 GLY A N 1
ATOM 3253 C CA . GLY A 1 422 ? -26.682 11.938 29.772 1.00 46.47 422 GLY A CA 1
ATOM 3254 C C . GLY A 1 422 ? -26.959 10.751 30.703 1.00 46.47 422 GLY A C 1
ATOM 3255 O O . GLY A 1 422 ? -26.757 10.887 31.906 1.00 46.47 422 GLY A O 1
ATOM 3256 N N . GLU A 1 423 ? -27.373 9.586 30.195 1.00 49.97 423 GLU A N 1
ATOM 3257 C CA . GLU A 1 423 ? -27.639 8.384 31.005 1.00 49.97 423 GLU A CA 1
ATOM 3258 C C . GLU A 1 423 ? -26.342 7.655 31.395 1.00 49.97 423 GLU A C 1
ATOM 3260 O O . GLU A 1 423 ? -26.243 7.149 32.513 1.00 49.97 423 GLU A O 1
ATOM 3265 N N . LEU A 1 424 ? -25.310 7.695 30.539 1.00 48.31 424 LEU A N 1
ATOM 3266 C CA . LEU A 1 424 ? -23.957 7.211 30.863 1.00 48.31 424 LEU A CA 1
ATOM 3267 C C . LEU A 1 424 ? -23.259 8.100 31.908 1.00 48.31 424 LEU A C 1
ATOM 3269 O O . LEU A 1 424 ? -22.528 7.598 32.762 1.00 48.31 424 LEU A O 1
ATOM 3273 N N . HIS A 1 425 ? -23.496 9.415 31.865 1.00 45.06 425 HIS A N 1
ATOM 3274 C CA . HIS A 1 425 ? -22.940 10.379 32.827 1.00 45.06 425 HIS A CA 1
ATOM 3275 C C . HIS A 1 425 ? -23.760 10.498 34.117 1.00 45.06 425 HIS A C 1
ATOM 3277 O O . HIS A 1 425 ? -23.207 10.746 35.187 1.00 45.06 425 HIS A O 1
ATOM 3283 N N . GLY A 1 426 ? -25.076 10.287 34.057 1.00 43.31 426 GLY A N 1
ATOM 3284 C CA . GLY A 1 426 ? -25.991 10.465 35.190 1.00 43.31 426 GLY A CA 1
ATOM 3285 C C . GLY A 1 426 ? -25.783 9.477 36.341 1.00 43.31 426 GLY A C 1
ATOM 3286 O O . GLY A 1 426 ? -26.190 9.758 37.470 1.00 43.31 426 GLY A O 1
ATOM 3287 N N . VAL A 1 427 ? -25.122 8.345 36.083 1.00 44.12 427 VAL A N 1
ATOM 3288 C CA . VAL A 1 427 ? -24.842 7.303 37.087 1.00 44.12 427 VAL A CA 1
ATOM 3289 C C . VAL A 1 427 ? -23.512 7.542 37.816 1.00 44.12 427 VAL A C 1
ATOM 3291 O O . VAL A 1 427 ? -23.328 7.049 38.929 1.00 44.12 427 VAL A O 1
ATOM 3294 N N . VAL A 1 428 ? -22.611 8.365 37.264 1.00 44.19 428 VAL A N 1
ATOM 3295 C CA . VAL A 1 428 ? -21.314 8.684 37.877 1.00 44.19 428 VAL A CA 1
ATOM 3296 C C . VAL A 1 428 ? -21.106 10.197 37.880 1.00 44.19 428 VAL A C 1
ATOM 3298 O O . VAL A 1 428 ? -20.655 10.784 36.903 1.00 44.19 428 VAL A O 1
ATOM 3301 N N . LYS A 1 429 ? -21.414 10.851 39.008 1.00 38.75 429 LYS A N 1
ATOM 3302 C CA . LYS A 1 429 ? -21.007 12.246 39.221 1.00 38.75 429 LYS A CA 1
ATOM 3303 C C . LYS A 1 429 ? -19.482 12.320 39.201 1.00 38.75 429 LYS A C 1
ATOM 3305 O O . LYS A 1 429 ? -18.834 11.833 40.123 1.00 38.75 429 LYS A O 1
ATOM 3310 N N . TYR A 1 430 ? -18.939 12.942 38.163 1.00 42.31 430 TYR A N 1
ATOM 3311 C CA . TYR A 1 430 ? -17.557 13.393 38.143 1.00 42.31 430 TYR A CA 1
ATOM 3312 C C . TYR A 1 430 ? -17.424 14.516 39.172 1.00 42.31 430 TYR A C 1
ATOM 3314 O O . TYR A 1 430 ? -17.927 15.618 38.958 1.00 42.31 430 TYR A O 1
ATOM 3322 N N . ASP A 1 431 ? -16.800 14.222 40.308 1.00 40.38 431 ASP A N 1
ATOM 3323 C CA . ASP A 1 431 ? -16.124 15.277 41.054 1.00 40.38 431 ASP A CA 1
ATOM 3324 C C . ASP A 1 431 ? -14.896 15.670 40.223 1.00 40.38 431 ASP A C 1
ATOM 3326 O O . ASP A 1 431 ? -14.250 14.795 39.631 1.00 40.38 431 ASP A O 1
ATOM 3330 N N . GLU A 1 432 ? -14.567 16.961 40.151 1.00 45.50 432 GLU A N 1
ATOM 3331 C CA . GLU A 1 432 ? -13.363 17.436 39.442 1.00 45.50 432 GLU A CA 1
ATOM 3332 C C . GLU A 1 432 ? -12.074 16.773 39.991 1.00 45.50 432 GLU A C 1
ATOM 3334 O O . GLU A 1 432 ? -11.051 16.728 39.306 1.00 45.50 432 GLU A O 1
ATOM 3339 N N . ASP A 1 433 ? -12.178 16.118 41.155 1.00 39.88 433 ASP A N 1
ATOM 3340 C CA . ASP A 1 433 ? -11.191 15.246 41.787 1.00 39.88 433 ASP A CA 1
ATOM 3341 C C . ASP A 1 433 ? -11.476 13.728 41.590 1.00 39.88 433 ASP A C 1
ATOM 3343 O O . ASP A 1 433 ? -11.781 12.972 42.508 1.00 39.88 433 ASP A O 1
ATOM 3347 N N . ASN A 1 434 ? -11.289 13.239 40.362 1.00 45.91 434 ASN A N 1
ATOM 3348 C CA . ASN A 1 434 ? -10.525 12.011 40.070 1.00 45.91 434 ASN A CA 1
ATOM 3349 C C . ASN A 1 434 ? -10.856 10.663 40.782 1.00 45.91 434 ASN A C 1
ATOM 3351 O O . ASN A 1 434 ? -9.929 9.929 41.135 1.00 45.91 434 ASN A O 1
ATOM 3355 N N . VAL A 1 435 ? -12.119 10.228 40.912 1.00 41.75 435 VAL A N 1
ATOM 3356 C CA . VAL A 1 435 ? -12.430 8.820 41.280 1.00 41.75 435 VAL A CA 1
ATOM 3357 C C . VAL A 1 435 ? -13.676 8.290 40.550 1.00 41.75 435 VAL A C 1
ATOM 3359 O O . VAL A 1 435 ? -14.793 8.699 40.846 1.00 41.75 435 VAL A O 1
ATOM 3362 N N . LEU A 1 436 ? -13.508 7.319 39.635 1.00 44.22 436 LEU A N 1
ATOM 3363 C CA . LEU A 1 436 ? -14.614 6.422 39.263 1.00 44.22 436 LEU A CA 1
ATOM 3364 C C . LEU A 1 436 ? -14.852 5.463 40.443 1.00 44.22 436 LEU A C 1
ATOM 3366 O O . LEU A 1 436 ? -13.877 4.870 40.920 1.00 44.22 436 LEU A O 1
ATOM 3370 N N . PRO A 1 437 ? -16.092 5.257 40.919 1.00 41.56 437 PRO A N 1
ATOM 3371 C CA . PRO A 1 437 ? -16.370 4.170 41.845 1.00 41.56 437 PRO A CA 1
ATOM 3372 C C . PRO A 1 437 ? -16.057 2.853 41.129 1.00 41.56 437 PRO A C 1
ATOM 3374 O O . PRO A 1 437 ? -16.651 2.568 40.094 1.00 41.56 437 PRO A O 1
ATOM 3377 N N . GLY A 1 438 ? -15.125 2.057 41.658 1.00 40.72 438 GLY A N 1
ATOM 3378 C CA . GLY A 1 438 ? -14.873 0.714 41.141 1.00 40.72 438 GLY A CA 1
ATOM 3379 C C . GLY A 1 438 ? -16.148 -0.119 41.257 1.00 40.72 438 GLY A C 1
ATOM 3380 O O . GLY A 1 438 ? -16.553 -0.487 42.361 1.00 40.72 438 GLY A O 1
ATOM 3381 N N . THR A 1 439 ? -16.819 -0.385 40.140 1.00 45.81 439 THR A N 1
ATOM 3382 C CA . THR A 1 439 ? -17.961 -1.294 40.114 1.00 45.81 439 THR A CA 1
ATOM 3383 C C . THR A 1 439 ? -17.433 -2.727 40.058 1.00 45.81 439 THR A C 1
ATOM 3385 O O . THR A 1 439 ? -16.594 -3.085 39.241 1.00 45.81 439 THR A O 1
ATOM 3388 N N . SER A 1 440 ? -17.919 -3.584 40.959 1.00 47.62 440 SER A N 1
ATOM 3389 C CA . SER A 1 440 ? -17.558 -5.017 41.005 1.00 47.62 440 SER A CA 1
ATOM 3390 C C . SER A 1 440 ? -18.117 -5.854 39.839 1.00 47.62 440 SER A C 1
ATOM 3392 O O . SER A 1 440 ? -17.933 -7.067 39.802 1.00 47.62 440 SER A O 1
ATOM 3394 N N . GLN A 1 441 ? -18.841 -5.228 38.909 1.00 57.56 441 GLN A N 1
ATOM 3395 C CA . GLN A 1 441 ? -19.494 -5.870 37.773 1.00 57.56 441 GLN A CA 1
ATOM 3396 C C . GLN A 1 441 ? -18.760 -5.396 36.515 1.00 57.56 441 GLN A C 1
ATOM 3398 O O . GLN A 1 441 ? -18.783 -4.206 36.223 1.00 57.56 441 GLN A O 1
ATOM 3403 N N . GLY A 1 442 ? -18.023 -6.297 35.856 1.00 64.56 442 GLY A N 1
ATOM 3404 C CA . GLY A 1 442 ? -17.237 -5.994 34.651 1.00 64.56 442 GLY A CA 1
ATOM 3405 C C . GLY A 1 442 ? -18.089 -5.642 33.422 1.00 64.56 442 GLY A C 1
ATOM 3406 O O . GLY A 1 442 ? -19.297 -5.451 33.523 1.00 64.56 442 GLY A O 1
ATOM 3407 N N . LEU A 1 443 ? -17.452 -5.583 32.249 1.00 77.31 443 LEU A N 1
ATOM 3408 C CA . LEU A 1 443 ? -18.080 -5.204 30.976 1.00 77.31 443 LEU A CA 1
ATOM 3409 C C . LEU A 1 443 ? -19.205 -6.172 30.562 1.00 77.31 443 LEU A C 1
ATOM 3411 O O . LEU A 1 443 ? -18.978 -7.376 30.441 1.00 77.31 443 LEU A O 1
ATOM 3415 N N . ASP A 1 444 ? -20.395 -5.649 30.254 1.00 80.88 444 ASP A N 1
ATOM 3416 C CA . ASP A 1 444 ? -21.522 -6.453 29.759 1.00 80.88 444 ASP A CA 1
ATOM 3417 C C . ASP A 1 444 ? -21.484 -6.630 28.231 1.00 80.88 444 ASP A C 1
ATOM 3419 O O . ASP A 1 444 ? -22.313 -6.113 27.479 1.00 80.88 444 ASP A O 1
ATOM 3423 N N . ILE A 1 445 ? -20.475 -7.365 27.759 1.00 85.06 445 ILE A N 1
ATOM 3424 C CA . ILE A 1 445 ? -20.273 -7.646 26.329 1.00 85.06 445 ILE A CA 1
ATOM 3425 C C . ILE A 1 445 ? -21.430 -8.486 25.761 1.00 85.06 445 ILE A C 1
ATOM 3427 O O . ILE A 1 445 ? -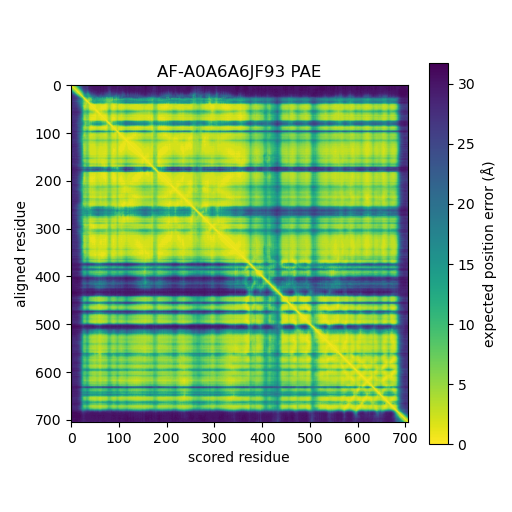21.803 -8.317 24.602 1.00 85.06 445 ILE A O 1
ATOM 3431 N N . SER A 1 446 ? -22.024 -9.367 26.573 1.00 84.75 446 SER A N 1
ATOM 3432 C CA . SER A 1 446 ? -23.080 -10.288 26.137 1.00 84.75 446 SER A CA 1
ATOM 3433 C C . SER A 1 446 ? -24.322 -9.530 25.659 1.00 84.75 446 SER A C 1
ATOM 3435 O O . SER A 1 446 ? -24.760 -9.729 24.525 1.00 84.75 446 SER A O 1
ATOM 3437 N N . SER A 1 447 ? -24.833 -8.600 26.471 1.00 84.19 447 SER A N 1
ATOM 3438 C CA . SER A 1 447 ? -26.000 -7.789 26.104 1.00 84.19 447 SER A CA 1
ATOM 3439 C C . SER A 1 447 ? -25.706 -6.893 24.896 1.00 84.19 447 SER A C 1
ATOM 3441 O O . SER A 1 447 ? -26.526 -6.783 23.988 1.00 84.19 447 SER A O 1
ATOM 3443 N N . ALA A 1 448 ? -24.495 -6.324 24.820 1.00 86.12 448 ALA A N 1
ATOM 3444 C CA . ALA A 1 448 ? -24.073 -5.494 23.690 1.00 86.12 448 ALA A CA 1
ATOM 3445 C C . ALA A 1 448 ? -24.085 -6.255 22.353 1.00 86.12 448 ALA A C 1
ATOM 3447 O O . ALA A 1 448 ? -24.521 -5.721 21.333 1.00 86.12 448 ALA A O 1
ATOM 3448 N N . ILE A 1 449 ? -23.619 -7.510 22.347 1.00 88.19 449 ILE A N 1
ATOM 3449 C CA . ILE A 1 449 ? -23.678 -8.371 21.160 1.00 88.19 449 ILE A CA 1
ATOM 3450 C C . ILE A 1 449 ? -25.133 -8.605 20.760 1.00 88.19 449 ILE A C 1
ATOM 3452 O O . ILE A 1 449 ? -25.465 -8.487 19.581 1.00 88.19 449 ILE A O 1
ATOM 3456 N N . ASP A 1 450 ? -25.994 -8.947 21.716 1.00 86.94 450 ASP A N 1
ATOM 3457 C CA . ASP A 1 450 ? -27.388 -9.267 21.419 1.00 86.94 450 ASP A CA 1
ATOM 3458 C C . ASP A 1 450 ? -28.107 -8.050 20.822 1.00 86.94 450 ASP A C 1
ATOM 3460 O O . ASP A 1 450 ? -28.732 -8.174 19.767 1.00 86.94 450 ASP A O 1
ATOM 3464 N N . ASP A 1 451 ? -27.903 -6.855 21.376 1.00 83.56 451 ASP A N 1
ATOM 3465 C CA . ASP A 1 451 ? -28.452 -5.611 20.828 1.00 83.56 451 ASP A CA 1
ATOM 3466 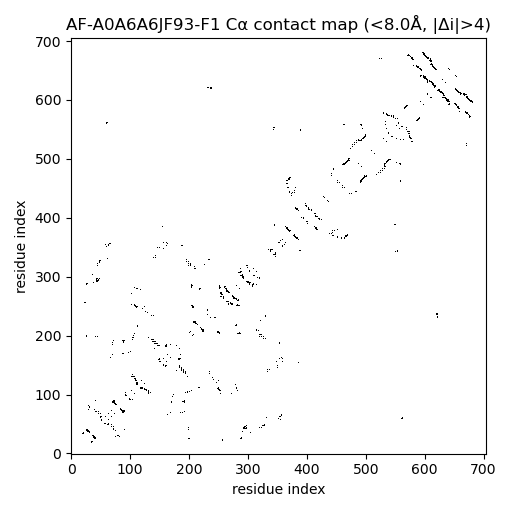C C . ASP A 1 451 ? -27.939 -5.299 19.413 1.00 83.56 451 ASP A C 1
ATOM 3468 O O . ASP A 1 451 ? -28.721 -4.936 18.525 1.00 83.56 451 ASP A O 1
ATOM 3472 N N . LEU A 1 452 ? -26.639 -5.497 19.160 1.00 85.69 452 LEU A N 1
ATOM 3473 C CA . LEU A 1 452 ? -26.059 -5.337 17.823 1.00 85.69 452 LEU A CA 1
ATOM 3474 C C . LEU A 1 452 ? -26.648 -6.341 16.818 1.00 85.69 452 LEU A C 1
ATOM 3476 O O . LEU A 1 452 ? -26.796 -6.024 15.633 1.00 85.69 452 LEU A O 1
ATOM 3480 N N . LEU A 1 453 ? -27.005 -7.550 17.254 1.00 84.31 453 LEU A N 1
ATOM 3481 C CA . LEU A 1 453 ? -27.489 -8.613 16.373 1.00 84.31 453 LEU A CA 1
ATOM 3482 C C . LEU A 1 453 ? -29.009 -8.598 16.153 1.00 84.31 453 LEU A C 1
ATOM 3484 O O . LEU A 1 453 ? -29.443 -8.967 15.060 1.00 84.31 453 LEU A O 1
ATOM 3488 N N . ILE A 1 454 ? -29.814 -8.132 17.116 1.00 77.56 454 ILE A N 1
ATOM 3489 C CA . ILE A 1 454 ? -31.290 -8.111 17.026 1.00 77.56 454 ILE A CA 1
ATOM 3490 C C . ILE A 1 454 ? -31.786 -7.338 15.788 1.00 77.56 454 ILE A C 1
ATOM 3492 O O . ILE A 1 454 ? -32.782 -7.731 15.180 1.00 77.56 454 ILE A O 1
ATOM 3496 N N . HIS A 1 455 ? -31.068 -6.296 15.354 1.00 62.19 455 HIS A N 1
ATOM 3497 C CA . HIS A 1 455 ? -31.448 -5.448 14.207 1.00 62.19 455 HIS A CA 1
ATOM 3498 C C . HIS A 1 455 ? -30.584 -5.651 12.953 1.00 62.19 455 HIS A C 1
ATOM 3500 O O . HIS A 1 455 ? -30.497 -4.768 12.104 1.00 62.19 455 HIS A O 1
ATOM 3506 N N . ALA A 1 456 ? -29.949 -6.816 12.784 1.00 60.50 456 ALA A N 1
ATOM 3507 C CA . ALA A 1 456 ? -29.040 -7.077 11.656 1.00 60.50 456 ALA A CA 1
ATOM 3508 C C . ALA A 1 456 ? -29.654 -6.988 10.243 1.00 60.50 456 ALA A C 1
ATOM 3510 O O . ALA A 1 456 ? -28.925 -7.077 9.258 1.00 60.50 456 ALA A O 1
ATOM 3511 N N . GLY A 1 457 ? -30.971 -6.792 10.124 1.00 57.59 457 GLY A N 1
ATOM 3512 C CA . GLY A 1 457 ? -31.668 -6.692 8.841 1.00 57.59 457 GLY A CA 1
ATOM 3513 C C . GLY A 1 457 ? -31.322 -5.456 7.999 1.00 57.59 457 GLY A C 1
ATOM 3514 O O . GLY A 1 457 ? -31.500 -5.511 6.786 1.00 57.59 457 GLY A O 1
ATOM 3515 N N . THR A 1 458 ? -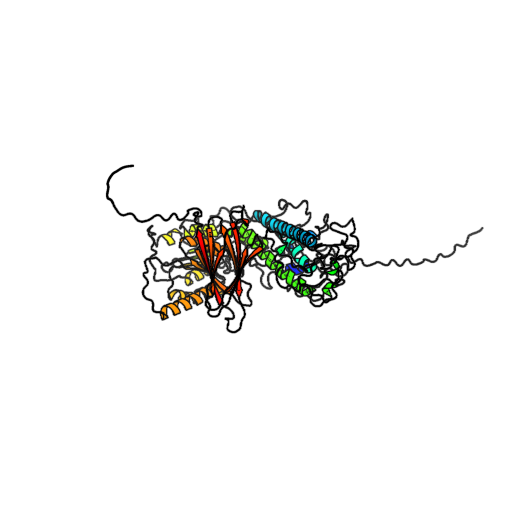30.830 -4.362 8.596 1.00 68.19 458 THR A N 1
ATOM 3516 C CA . THR A 1 458 ? -30.506 -3.108 7.876 1.00 68.19 458 THR A CA 1
ATOM 3517 C C . THR A 1 458 ? -29.008 -2.904 7.651 1.00 68.19 458 THR A C 1
ATOM 3519 O O . THR A 1 458 ? -28.612 -2.417 6.594 1.00 68.19 458 THR A O 1
ATOM 3522 N N . ILE A 1 459 ? -28.164 -3.295 8.610 1.00 76.00 459 ILE A N 1
ATOM 3523 C CA . ILE A 1 459 ? -26.700 -3.210 8.527 1.00 76.00 459 ILE A CA 1
ATOM 3524 C C . ILE A 1 459 ? -26.119 -4.580 8.919 1.00 76.00 459 ILE A C 1
ATOM 3526 O O . ILE A 1 459 ? -26.415 -5.068 10.009 1.00 76.00 459 ILE A O 1
ATOM 3530 N N . PRO A 1 460 ? -25.283 -5.224 8.088 1.00 84.38 460 PRO A N 1
ATOM 3531 C CA . PRO A 1 460 ? -24.736 -6.547 8.386 1.00 84.38 460 PRO A CA 1
ATOM 3532 C C . PRO A 1 460 ? -23.814 -6.538 9.616 1.00 84.38 460 PRO A C 1
ATOM 3534 O O . PRO A 1 460 ? -23.200 -5.526 9.940 1.00 84.38 460 PRO A O 1
ATOM 3537 N N . ALA A 1 461 ? -23.687 -7.682 10.296 1.00 86.25 461 ALA A N 1
ATOM 3538 C CA . ALA A 1 461 ? -22.905 -7.794 11.536 1.00 86.25 461 ALA A CA 1
ATOM 3539 C C . ALA A 1 461 ? -21.405 -7.483 11.360 1.00 86.25 461 ALA A C 1
ATOM 3541 O O . ALA A 1 461 ? -20.773 -6.993 12.286 1.00 86.25 461 ALA A O 1
ATOM 3542 N N . ASN A 1 462 ? -20.844 -7.689 10.162 1.00 87.75 462 ASN A N 1
ATOM 3543 C CA . ASN A 1 462 ? -19.456 -7.323 9.854 1.00 87.75 462 ASN A CA 1
ATOM 3544 C C . ASN A 1 462 ? -19.212 -5.802 9.793 1.00 87.75 462 ASN A C 1
ATOM 3546 O O . ASN A 1 462 ? -18.061 -5.372 9.812 1.00 87.75 462 ASN A O 1
ATOM 3550 N N . LYS A 1 463 ? -20.280 -4.994 9.756 1.00 89.00 463 LYS A N 1
ATOM 3551 C CA . LYS A 1 463 ? -20.269 -3.535 9.933 1.00 89.00 463 LYS A CA 1
ATOM 3552 C C . LYS A 1 463 ? -20.567 -3.125 11.382 1.00 89.00 463 LYS A C 1
ATOM 3554 O O . LYS A 1 463 ? -20.924 -1.970 11.628 1.00 89.00 463 LYS A O 1
ATOM 3559 N N . SER A 1 464 ? -20.434 -4.053 12.330 1.00 91.50 464 SER A N 1
ATOM 3560 C CA . SER A 1 464 ? -20.645 -3.793 13.750 1.00 91.50 464 SER A CA 1
ATOM 3561 C C . SER A 1 464 ? -19.351 -3.891 14.556 1.00 91.50 464 SER A C 1
ATOM 3563 O O . SER A 1 464 ? -18.479 -4.717 14.266 1.00 91.50 464 SER A O 1
ATOM 3565 N N . ALA A 1 465 ? -19.250 -3.071 15.599 1.00 93.81 465 ALA A N 1
ATOM 3566 C CA . ALA A 1 465 ? -18.140 -3.097 16.538 1.00 93.81 465 ALA A CA 1
ATOM 3567 C C . ALA A 1 465 ? -18.567 -2.800 17.975 1.00 93.81 465 ALA A C 1
ATOM 3569 O O . ALA A 1 465 ? -19.609 -2.200 18.231 1.00 93.81 465 ALA A O 1
ATOM 3570 N N . ILE A 1 466 ? -17.720 -3.212 18.908 1.00 92.94 466 ILE A N 1
ATOM 3571 C CA . ILE A 1 466 ? -17.791 -2.879 20.325 1.00 92.94 466 ILE A CA 1
ATOM 3572 C C . ILE A 1 466 ? -16.540 -2.073 20.660 1.00 92.94 466 ILE A C 1
ATOM 3574 O O . ILE A 1 466 ? -15.434 -2.532 20.383 1.00 92.94 466 ILE A O 1
ATOM 3578 N N . ILE A 1 467 ? -16.701 -0.902 21.268 1.00 92.50 467 ILE A N 1
ATOM 3579 C CA . ILE A 1 467 ? -15.602 -0.146 21.875 1.00 92.50 467 ILE A CA 1
ATOM 3580 C C . ILE A 1 467 ? -15.819 -0.177 23.382 1.00 92.50 467 ILE A C 1
ATOM 3582 O O . ILE A 1 467 ? -16.786 0.387 23.887 1.00 92.50 467 ILE A O 1
ATOM 3586 N N . ALA A 1 468 ? -14.924 -0.850 24.095 1.00 89.81 468 ALA A N 1
ATOM 3587 C CA . ALA A 1 468 ? -15.004 -1.029 25.533 1.00 89.81 468 ALA A CA 1
ATOM 3588 C C . ALA A 1 468 ? -13.834 -0.340 26.243 1.00 89.81 468 ALA A C 1
ATOM 3590 O O . ALA A 1 468 ? -12.673 -0.531 25.879 1.00 89.81 468 ALA A O 1
ATOM 3591 N N . LEU A 1 469 ? -14.142 0.433 27.284 1.00 86.69 469 LEU A N 1
ATOM 3592 C CA . LEU A 1 469 ? -13.164 1.058 28.172 1.00 86.69 469 LEU A CA 1
ATOM 3593 C C . LEU A 1 469 ? -13.371 0.564 29.603 1.00 86.69 469 LEU A C 1
ATOM 3595 O O . LEU A 1 469 ? -14.462 0.701 30.150 1.00 86.69 469 LEU A O 1
ATOM 3599 N N . THR A 1 470 ? -12.318 0.045 30.227 1.00 83.81 470 THR A N 1
ATOM 3600 C CA . THR A 1 470 ? -12.380 -0.509 31.590 1.00 83.81 470 THR A CA 1
ATOM 3601 C C . THR A 1 470 ? -11.166 -0.086 32.407 1.00 83.81 470 THR A C 1
ATOM 3603 O O . THR A 1 470 ? -10.057 0.032 31.893 1.00 83.81 470 THR A O 1
ATOM 3606 N N . THR A 1 471 ? -11.374 0.165 33.693 1.00 76.75 471 THR A N 1
ATOM 3607 C CA . THR A 1 471 ? -10.342 0.324 34.730 1.00 76.75 471 THR A CA 1
ATOM 3608 C C . THR A 1 471 ? -10.065 -0.979 35.474 1.00 76.75 471 THR A C 1
ATOM 3610 O O . THR A 1 471 ? -9.045 -1.092 36.155 1.00 76.75 471 THR A O 1
ATOM 3613 N N . ASN A 1 472 ? -10.965 -1.957 35.349 1.00 72.88 472 ASN A N 1
ATOM 3614 C CA . ASN A 1 472 ? -10.814 -3.277 35.935 1.00 72.88 472 ASN A CA 1
ATOM 3615 C C . ASN A 1 472 ? -9.660 -4.023 35.243 1.00 72.88 472 ASN A C 1
ATOM 3617 O O . ASN A 1 472 ? -9.555 -3.987 34.018 1.00 72.88 472 ASN A O 1
ATOM 3621 N N . ARG A 1 473 ? -8.793 -4.668 36.032 1.00 66.56 473 ARG A N 1
ATOM 3622 C CA . ARG A 1 473 ? -7.674 -5.521 35.584 1.00 66.56 473 ARG A CA 1
ATOM 3623 C C . ARG A 1 473 ? -7.749 -6.940 36.174 1.00 66.56 473 ARG A C 1
ATOM 3625 O O . ARG A 1 473 ? -6.813 -7.714 36.013 1.00 66.56 473 ARG A O 1
ATOM 3632 N N . ASP A 1 474 ? -8.844 -7.271 36.861 1.00 57.34 474 ASP A N 1
ATOM 3633 C CA . ASP A 1 474 ? -8.982 -8.494 37.654 1.00 57.34 474 ASP A CA 1
ATOM 3634 C C . ASP A 1 474 ? -9.410 -9.720 36.833 1.00 57.34 474 ASP A C 1
ATOM 3636 O O . ASP A 1 474 ? -9.883 -9.636 35.699 1.00 57.34 474 ASP A O 1
ATOM 3640 N N . LEU A 1 475 ? -9.339 -10.882 37.495 1.00 51.06 475 LEU A N 1
ATOM 3641 C CA . LEU A 1 475 ? -9.745 -12.221 37.044 1.00 51.06 475 LEU A CA 1
ATOM 3642 C C . LEU A 1 475 ? -11.104 -12.290 36.313 1.00 51.06 475 LEU A C 1
ATOM 3644 O O . LEU A 1 475 ? -11.292 -13.205 35.509 1.00 51.06 475 LEU A O 1
ATOM 3648 N N . HIS A 1 476 ? -12.020 -11.347 36.557 1.00 59.38 476 HIS A N 1
ATOM 3649 C CA . HI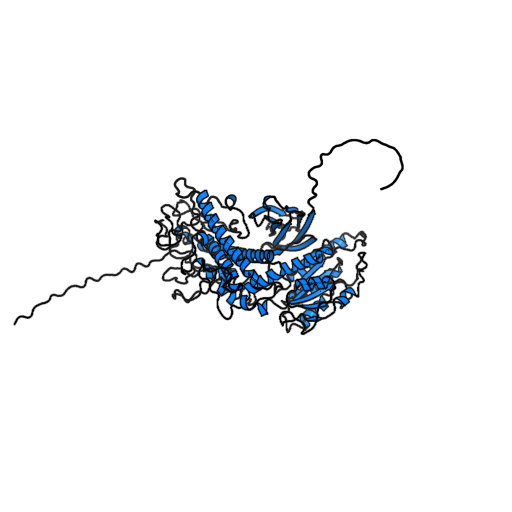S A 1 476 ? -13.343 -11.259 35.921 1.00 59.38 476 HIS A CA 1
ATOM 3650 C C . HIS A 1 476 ? -13.309 -10.833 34.447 1.00 59.38 476 HIS A C 1
ATOM 3652 O O . HIS A 1 476 ? -14.242 -11.121 33.702 1.00 59.38 476 HIS A O 1
ATOM 3658 N N . LEU A 1 477 ? -12.223 -10.208 33.986 1.00 63.62 477 LEU A N 1
ATOM 3659 C CA . LEU A 1 477 ? -12.000 -9.968 32.556 1.00 63.62 477 LEU A CA 1
ATOM 3660 C C . LEU A 1 477 ? -11.855 -11.281 31.775 1.00 63.62 477 LEU A C 1
ATOM 3662 O O . LEU A 1 477 ? -12.318 -11.379 30.641 1.00 63.62 477 LEU A O 1
ATOM 3666 N N . GLY A 1 478 ? -11.302 -12.321 32.410 1.00 62.22 478 GLY A N 1
ATOM 3667 C CA . GLY A 1 478 ? -11.247 -13.665 31.833 1.00 62.22 478 GLY A CA 1
ATOM 3668 C C . GLY A 1 478 ? -12.634 -14.263 31.570 1.00 62.22 478 GLY A C 1
ATOM 3669 O O . GLY A 1 478 ? -12.816 -14.994 30.599 1.00 62.22 478 GLY A O 1
ATOM 3670 N N . ASP A 1 479 ? -13.641 -13.891 32.365 1.00 69.81 479 ASP A N 1
ATOM 3671 C CA . ASP A 1 479 ? -15.023 -14.348 32.167 1.00 69.81 479 ASP A CA 1
ATOM 3672 C C . ASP A 1 479 ? -15.644 -13.735 30.892 1.00 69.81 479 ASP A C 1
ATOM 3674 O O . ASP A 1 479 ? -16.603 -14.273 30.342 1.00 69.81 479 ASP A O 1
ATOM 3678 N N . SER A 1 480 ? -15.054 -12.651 30.367 1.00 79.44 480 SER A N 1
ATOM 3679 C CA . SER A 1 480 ? -15.472 -12.002 29.117 1.00 79.44 480 SER A CA 1
ATOM 3680 C C . SER A 1 480 ? -14.892 -12.665 27.861 1.00 79.44 480 SER A C 1
ATOM 3682 O O . SER A 1 480 ? -15.384 -12.404 26.765 1.00 79.44 480 SER A O 1
ATOM 3684 N N . ILE A 1 481 ? -13.883 -13.542 27.980 1.00 87.62 481 ILE A N 1
ATOM 3685 C CA . ILE A 1 481 ? -13.195 -14.166 26.829 1.00 87.62 481 ILE A CA 1
ATOM 3686 C C . ILE A 1 481 ? -14.183 -14.904 25.921 1.00 87.62 481 ILE A C 1
ATOM 3688 O O . ILE A 1 481 ? -14.155 -14.734 24.701 1.00 87.62 481 ILE A O 1
ATOM 3692 N N . ALA A 1 482 ? -15.082 -15.694 26.516 1.00 88.44 482 ALA A N 1
ATOM 3693 C CA . ALA A 1 482 ? -16.082 -16.451 25.768 1.00 88.44 482 ALA A CA 1
ATOM 3694 C C . ALA A 1 482 ? -17.009 -15.528 24.959 1.00 88.44 482 ALA A C 1
ATOM 3696 O O . ALA A 1 482 ? -17.366 -15.851 23.827 1.00 88.44 482 ALA A O 1
ATOM 3697 N N . GLU A 1 483 ? -17.345 -14.360 25.508 1.00 90.62 483 GLU A N 1
ATOM 3698 C CA . GLU A 1 483 ? -18.194 -13.376 24.836 1.00 90.62 483 GLU A CA 1
ATOM 3699 C C . GLU A 1 483 ? -17.445 -12.612 23.745 1.00 90.62 483 GLU A C 1
ATOM 3701 O O . GLU A 1 483 ? -17.992 -12.382 22.670 1.00 90.62 483 GLU A O 1
ATOM 3706 N N . VAL A 1 484 ? -16.165 -12.298 23.949 1.00 92.69 484 VAL A N 1
ATOM 3707 C CA . VAL A 1 484 ? -15.324 -11.713 22.894 1.00 92.69 484 VAL A CA 1
ATOM 3708 C C . VAL A 1 484 ? -15.160 -12.690 21.724 1.00 92.69 484 VAL A C 1
ATOM 3710 O O . VAL A 1 484 ? -15.280 -12.294 20.564 1.00 92.69 484 VAL A O 1
ATOM 3713 N N . TRP A 1 485 ? -14.963 -13.985 21.993 1.00 93.00 485 TRP A N 1
ATOM 3714 C CA . TRP A 1 485 ? -14.969 -15.003 20.937 1.00 93.00 485 TRP A CA 1
ATOM 3715 C C . TRP A 1 485 ? -16.322 -15.100 20.240 1.00 93.00 485 TRP A C 1
ATOM 3717 O O . TRP A 1 485 ? -16.359 -15.143 19.011 1.00 93.00 485 TRP A O 1
ATOM 3727 N N . ARG A 1 486 ? -17.426 -15.059 20.997 1.00 93.62 486 ARG A N 1
ATOM 3728 C CA . ARG A 1 486 ? -18.779 -15.017 20.431 1.00 93.62 486 ARG A CA 1
ATOM 3729 C C . ARG A 1 486 ? -18.953 -13.820 19.500 1.00 93.62 486 ARG A C 1
ATOM 3731 O O . ARG A 1 486 ? -19.492 -13.996 18.411 1.00 93.62 486 ARG A O 1
ATOM 3738 N N . ALA A 1 487 ? -18.487 -12.632 19.887 1.00 93.44 487 ALA A N 1
ATOM 3739 C CA . ALA A 1 487 ? -18.515 -11.443 19.037 1.00 93.44 487 ALA A CA 1
ATOM 3740 C C . ALA A 1 487 ? -17.765 -11.689 17.718 1.00 93.44 487 ALA A C 1
ATOM 3742 O O . ALA A 1 487 ? -18.346 -11.516 16.644 1.00 93.44 487 ALA A O 1
ATOM 3743 N N . GLY A 1 488 ? -16.525 -12.186 17.796 1.00 92.81 488 GLY A N 1
ATOM 3744 C CA . GLY A 1 488 ? -15.707 -12.506 16.624 1.00 92.81 488 GLY A CA 1
ATOM 3745 C C . GLY A 1 488 ? -16.361 -13.527 15.688 1.00 92.81 488 GLY A C 1
ATOM 3746 O O . GLY A 1 488 ? -16.438 -13.293 14.483 1.00 92.81 488 GLY A O 1
ATOM 3747 N N . ASP A 1 489 ? -16.920 -14.610 16.232 1.00 93.00 489 ASP A N 1
ATOM 3748 C CA . ASP A 1 489 ? -17.622 -15.646 15.458 1.00 93.00 489 ASP A CA 1
ATOM 3749 C C . ASP A 1 489 ? -18.915 -15.120 14.800 1.00 93.00 489 ASP A C 1
ATOM 3751 O O . ASP A 1 489 ? -19.407 -15.688 13.822 1.00 93.00 489 ASP A O 1
ATOM 3755 N N . LYS A 1 490 ? -19.471 -14.016 15.313 1.00 92.44 490 LYS A N 1
ATOM 3756 C CA . LYS A 1 490 ? -20.615 -13.295 14.730 1.00 92.44 490 LYS A CA 1
ATOM 3757 C C . LYS A 1 490 ? -20.203 -12.158 13.790 1.00 92.44 490 LYS A C 1
ATOM 3759 O O . LYS A 1 490 ? -21.078 -11.495 13.238 1.00 92.44 490 LYS A O 1
ATOM 3764 N N . GLY A 1 491 ? -18.905 -11.948 13.577 1.00 91.25 491 GLY A N 1
ATOM 3765 C CA . GLY A 1 491 ? -18.368 -10.883 12.732 1.00 91.25 491 GLY A CA 1
ATOM 3766 C C . GLY A 1 491 ? -18.334 -9.504 13.395 1.00 91.25 491 GLY A C 1
ATOM 3767 O O . GLY A 1 491 ? -18.072 -8.523 12.706 1.00 91.25 491 GLY A O 1
ATOM 3768 N N . VAL A 1 492 ? -18.575 -9.415 14.705 1.00 93.00 492 VAL A N 1
ATOM 3769 C CA . VAL A 1 492 ? -18.486 -8.168 15.474 1.00 93.00 492 VAL A CA 1
ATOM 3770 C C . VAL A 1 492 ? -17.046 -7.976 15.948 1.00 93.00 492 VAL A C 1
ATOM 3772 O O . VAL A 1 492 ? -16.477 -8.844 16.612 1.00 93.00 492 VAL A O 1
ATOM 3775 N N . ARG A 1 493 ? -16.452 -6.828 15.613 1.00 94.44 493 ARG A N 1
ATOM 3776 C CA . ARG A 1 493 ? -15.093 -6.461 16.041 1.00 94.44 493 ARG A CA 1
ATOM 3777 C C . ARG A 1 493 ? -15.127 -5.883 17.456 1.00 94.44 493 ARG A C 1
ATOM 3779 O O . ARG A 1 493 ? -16.009 -5.090 17.760 1.00 94.44 493 ARG A O 1
ATOM 3786 N N . VAL A 1 494 ? -14.191 -6.255 18.326 1.00 94.62 494 VAL A N 1
ATOM 3787 C CA . VAL A 1 494 ? -14.144 -5.759 19.714 1.00 94.62 494 VAL A CA 1
ATOM 3788 C C . VAL A 1 494 ? -12.853 -4.991 19.937 1.00 94.62 494 VAL A C 1
ATOM 3790 O O . VAL A 1 494 ? -11.783 -5.557 19.795 1.00 94.62 494 VAL A O 1
ATOM 3793 N N . HIS A 1 495 ? -12.933 -3.723 20.318 1.00 95.25 495 HIS A N 1
ATOM 3794 C CA . HIS A 1 495 ? -11.792 -2.905 20.721 1.00 95.25 495 HIS A CA 1
ATOM 3795 C C . HIS A 1 495 ? -11.848 -2.679 22.230 1.00 95.25 495 HIS A C 1
ATOM 3797 O O . HIS A 1 495 ? -12.888 -2.291 22.759 1.00 95.25 495 HIS A O 1
ATOM 3803 N N . LEU A 1 496 ? -10.736 -2.922 22.918 1.00 93.44 496 LEU A N 1
ATOM 3804 C CA . LEU A 1 496 ? -10.630 -2.845 24.368 1.00 93.44 496 LEU A CA 1
ATOM 3805 C C . LEU A 1 496 ? -9.494 -1.901 24.772 1.00 93.44 496 LEU A C 1
ATOM 3807 O O . LEU A 1 496 ? -8.331 -2.140 24.447 1.00 93.44 496 LEU A O 1
ATOM 3811 N N . GLY A 1 497 ? -9.842 -0.849 25.511 1.00 92.31 497 GLY A N 1
ATOM 3812 C CA . GLY A 1 497 ? -8.902 0.066 26.151 1.00 92.31 497 GLY A CA 1
ATOM 3813 C C . GLY A 1 497 ? -8.882 -0.121 27.667 1.00 92.31 497 GLY A C 1
ATOM 3814 O O . GLY A 1 497 ? -9.894 0.094 28.339 1.00 92.31 497 GLY A O 1
ATOM 3815 N N . LEU A 1 498 ? -7.723 -0.475 28.220 1.00 89.56 498 LEU A N 1
ATOM 3816 C CA . LEU A 1 498 ? -7.489 -0.542 29.658 1.00 89.56 498 LEU A CA 1
ATOM 3817 C C . LEU A 1 498 ? -7.017 0.815 30.176 1.00 89.56 498 LEU A C 1
ATOM 3819 O O . LEU A 1 498 ? -5.918 1.274 29.867 1.00 89.56 498 LEU A O 1
ATOM 3823 N N . LEU A 1 499 ? -7.837 1.453 30.998 1.00 84.50 499 LEU A N 1
ATOM 3824 C CA . LEU A 1 499 ? -7.511 2.705 31.665 1.00 84.50 499 LEU A CA 1
ATOM 3825 C C . LEU A 1 499 ? -6.525 2.462 32.823 1.00 84.50 499 LEU A C 1
ATOM 3827 O O . LEU A 1 499 ? -6.496 1.376 33.417 1.00 84.50 499 LEU A O 1
ATOM 3831 N N . PRO A 1 500 ? -5.703 3.464 33.181 1.00 79.44 500 PRO A N 1
ATOM 3832 C CA . PRO A 1 500 ? -4.850 3.350 34.353 1.00 79.44 500 PRO A CA 1
ATOM 3833 C C . PRO A 1 500 ? -5.718 3.281 35.624 1.00 79.44 500 PRO A C 1
ATOM 3835 O O . PRO A 1 500 ? -6.750 3.965 35.697 1.00 79.44 500 PRO A O 1
ATOM 3838 N N . PRO A 1 501 ? -5.329 2.468 36.625 1.00 66.62 501 PRO A N 1
ATOM 3839 C CA . PRO A 1 501 ? -6.069 2.363 37.878 1.00 66.62 501 PRO A CA 1
ATOM 3840 C C . PRO A 1 501 ? -6.117 3.719 38.597 1.00 66.62 501 PRO A C 1
ATOM 3842 O O . PRO A 1 501 ? -5.199 4.535 38.485 1.00 66.62 501 PRO A O 1
ATOM 3845 N N . ALA A 1 502 ? -7.192 3.977 39.347 1.00 57.62 502 ALA A N 1
ATOM 3846 C CA . ALA A 1 502 ? -7.266 5.165 40.194 1.00 57.62 502 ALA A CA 1
ATOM 3847 C C . ALA A 1 502 ? -6.138 5.118 41.244 1.00 57.62 502 ALA A C 1
ATOM 3849 O O . ALA A 1 502 ? -5.921 4.083 41.875 1.00 57.62 502 ALA A O 1
ATOM 3850 N N . GLN A 1 503 ? -5.430 6.238 41.441 1.00 48.88 503 GLN A N 1
ATOM 3851 C CA . GLN A 1 503 ? -4.243 6.353 42.313 1.00 48.88 503 GLN A CA 1
ATOM 3852 C C . GLN A 1 503 ? -4.474 5.925 43.779 1.00 48.88 503 GLN A C 1
ATOM 3854 O O . GLN A 1 503 ? -3.524 5.788 44.543 1.00 48.88 503 GLN A O 1
ATOM 3859 N N . THR A 1 504 ? -5.720 5.692 44.190 1.00 43.12 504 THR A N 1
ATOM 3860 C CA . THR A 1 504 ? -6.115 5.295 45.545 1.00 43.12 504 THR A CA 1
ATOM 3861 C C . THR A 1 504 ? -6.014 3.794 45.835 1.00 43.12 504 THR A C 1
ATOM 3863 O O . THR A 1 504 ? -6.106 3.406 47.000 1.00 43.12 504 THR A O 1
ATOM 3866 N N . ALA A 1 505 ? -5.762 2.934 44.843 1.00 45.28 505 ALA A N 1
ATOM 3867 C CA . ALA A 1 505 ? -5.503 1.515 45.088 1.00 45.28 505 ALA A CA 1
ATOM 3868 C C . ALA A 1 505 ? -4.035 1.295 45.498 1.00 45.28 505 ALA A C 1
ATOM 3870 O O . ALA A 1 505 ? -3.194 0.866 44.710 1.00 45.28 505 ALA A O 1
ATOM 3871 N N . GLN A 1 506 ? -3.720 1.617 46.756 1.00 39.91 506 GLN A N 1
ATOM 3872 C CA . GLN A 1 506 ? -2.492 1.179 47.417 1.00 39.91 506 GLN A CA 1
ATOM 3873 C C . GLN A 1 506 ? -2.280 -0.319 47.175 1.00 39.91 506 GLN A C 1
ATOM 3875 O O . GLN A 1 506 ? -3.134 -1.129 47.541 1.00 39.91 506 GLN A O 1
ATOM 3880 N N . GLN A 1 507 ? -1.125 -0.645 46.586 1.00 42.91 507 GLN A N 1
ATOM 3881 C CA . GLN A 1 507 ? -0.562 -1.984 46.427 1.00 42.91 507 GLN A CA 1
ATOM 3882 C C . GLN A 1 507 ? -0.854 -2.842 47.663 1.00 42.91 507 GLN A C 1
ATOM 3884 O O . GLN A 1 507 ? -0.154 -2.770 48.678 1.00 42.91 507 GLN A O 1
ATOM 3889 N N . ARG A 1 508 ? -1.889 -3.682 47.588 1.00 47.06 508 ARG A N 1
ATOM 3890 C CA . ARG A 1 508 ? -1.932 -4.866 48.436 1.00 47.06 508 ARG A CA 1
ATOM 3891 C C . ARG A 1 508 ? -0.861 -5.799 47.896 1.00 47.06 508 ARG A C 1
ATOM 3893 O O . ARG A 1 508 ? -0.730 -5.965 46.692 1.00 47.06 508 ARG A O 1
ATOM 3900 N N . SER A 1 509 ? -0.068 -6.352 48.806 1.00 42.94 509 SER A N 1
ATOM 3901 C CA . SER A 1 509 ? 0.891 -7.421 48.532 1.00 42.94 509 SER A CA 1
ATOM 3902 C C . SER A 1 509 ? 0.149 -8.602 47.900 1.00 42.94 509 SER A C 1
ATOM 3904 O O . SER A 1 509 ? -0.362 -9.460 48.620 1.00 42.94 509 SER A O 1
ATOM 3906 N N . GLU A 1 510 ? 0.041 -8.617 46.577 1.00 54.53 510 GLU A N 1
ATOM 3907 C CA . GLU A 1 510 ? -0.578 -9.706 45.834 1.00 54.53 510 GLU A CA 1
ATOM 3908 C C . GLU A 1 510 ? 0.341 -10.931 45.827 1.00 54.53 510 GLU A C 1
ATOM 3910 O O . GLU A 1 510 ? 1.565 -10.839 45.710 1.00 54.53 510 GLU A O 1
ATOM 3915 N N . ASP A 1 511 ? -0.268 -12.097 46.025 1.00 57.59 511 ASP A N 1
ATOM 3916 C CA . ASP A 1 511 ? 0.386 -13.396 45.922 1.00 57.59 511 ASP A CA 1
ATOM 3917 C C . ASP A 1 511 ? 0.911 -13.578 44.489 1.00 57.59 511 ASP A C 1
ATOM 3919 O O . ASP A 1 511 ? 0.148 -13.452 43.532 1.00 57.59 511 ASP A O 1
ATOM 3923 N N . LYS A 1 512 ? 2.197 -13.919 44.333 1.00 60.94 512 LYS A N 1
ATOM 3924 C CA . LYS A 1 512 ? 2.842 -14.152 43.025 1.00 60.94 512 LYS A CA 1
ATOM 3925 C C . LYS A 1 512 ? 2.061 -15.122 42.134 1.00 60.94 512 LYS A C 1
ATOM 3927 O O . LYS A 1 512 ? 2.116 -15.013 40.914 1.00 60.94 512 LYS A O 1
ATOM 3932 N N . THR A 1 513 ? 1.344 -16.067 42.737 1.00 61.25 513 THR A N 1
ATOM 3933 C CA . THR A 1 513 ? 0.506 -17.034 42.018 1.00 61.25 513 THR A CA 1
ATOM 3934 C C . THR A 1 513 ? -0.715 -16.361 41.388 1.00 61.25 513 THR A C 1
ATOM 3936 O O . THR A 1 513 ? -1.081 -16.682 40.261 1.00 61.25 513 THR A O 1
ATOM 3939 N N . ILE A 1 514 ? -1.329 -15.408 42.097 1.00 60.62 514 ILE A N 1
ATOM 3940 C CA . ILE A 1 514 ? -2.481 -14.630 41.622 1.00 60.62 514 ILE A CA 1
ATOM 3941 C C . ILE A 1 514 ? -2.043 -13.674 40.510 1.00 60.62 514 ILE A C 1
ATOM 3943 O O . ILE A 1 514 ? -2.733 -13.581 39.499 1.00 60.62 514 ILE A O 1
ATOM 3947 N N . THR A 1 515 ? -0.874 -13.043 40.646 1.00 64.56 515 THR A N 1
ATOM 3948 C CA . THR A 1 515 ? -0.300 -12.183 39.602 1.00 64.56 515 THR A CA 1
ATOM 3949 C C . THR A 1 515 ? -0.049 -12.962 38.307 1.00 64.56 515 THR A C 1
ATOM 3951 O O . THR A 1 515 ? -0.546 -12.560 37.263 1.00 64.56 515 THR A O 1
ATOM 3954 N N . ALA A 1 516 ? 0.594 -14.135 38.376 1.00 58.97 516 ALA A N 1
ATOM 3955 C CA . ALA A 1 516 ? 0.849 -14.966 37.192 1.00 58.97 516 ALA A CA 1
ATOM 3956 C C . ALA A 1 516 ? -0.443 -15.487 36.523 1.00 58.97 516 ALA A C 1
ATOM 3958 O O . ALA A 1 516 ? -0.538 -15.563 35.300 1.00 58.97 516 ALA A O 1
ATOM 3959 N N . LEU A 1 517 ? -1.462 -15.839 37.317 1.00 58.09 517 LEU A N 1
ATOM 3960 C CA . LEU A 1 517 ? -2.785 -16.221 36.803 1.00 58.09 517 LEU A CA 1
ATOM 3961 C C . LEU A 1 517 ? -3.513 -15.045 36.134 1.00 58.09 517 LEU A C 1
ATOM 3963 O O . LEU A 1 517 ? -4.231 -15.250 35.155 1.00 58.09 517 LEU A O 1
ATOM 3967 N N . SER A 1 518 ? -3.347 -13.834 36.667 1.00 68.44 518 SER A N 1
ATOM 3968 C CA . SER A 1 518 ? -3.904 -12.606 36.098 1.00 68.44 518 SER A CA 1
ATOM 3969 C C . SER A 1 518 ? -3.236 -12.254 34.765 1.00 68.44 518 SER A C 1
ATOM 3971 O O . SER A 1 518 ? -3.928 -11.997 33.783 1.00 68.44 518 SER A O 1
ATOM 3973 N N . GLU A 1 519 ? -1.904 -12.351 34.697 1.00 71.88 519 GLU A N 1
ATOM 3974 C CA . GLU A 1 519 ? -1.116 -12.145 33.474 1.00 71.88 519 GLU A CA 1
ATOM 3975 C C . GLU A 1 519 ? -1.531 -13.120 32.362 1.00 71.88 519 GLU A C 1
ATOM 3977 O O . GLU A 1 519 ? -1.873 -12.686 31.264 1.00 71.88 519 GLU A O 1
ATOM 3982 N N . ALA A 1 520 ? -1.630 -14.420 32.665 1.00 70.69 520 ALA A N 1
ATOM 3983 C CA . ALA A 1 520 ? -2.072 -15.422 31.691 1.00 70.69 520 ALA A CA 1
ATOM 3984 C C . ALA A 1 520 ? -3.489 -15.141 31.151 1.00 70.69 520 ALA A C 1
ATOM 3986 O O . ALA A 1 520 ? -3.743 -15.254 29.953 1.00 70.69 520 ALA A O 1
ATOM 3987 N N . ARG A 1 521 ? -4.423 -14.715 32.014 1.00 77.38 521 ARG A N 1
ATOM 3988 C CA . ARG A 1 521 ? -5.779 -14.340 31.576 1.00 77.38 521 ARG A CA 1
ATOM 3989 C C . ARG A 1 521 ? -5.804 -13.054 30.751 1.00 77.38 521 ARG A C 1
ATOM 3991 O O . ARG A 1 521 ? -6.657 -12.924 29.874 1.00 77.38 521 ARG A O 1
ATOM 3998 N N . ALA A 1 522 ? -4.904 -12.109 31.019 1.00 79.50 522 ALA A N 1
ATOM 3999 C CA . ALA A 1 522 ? -4.764 -10.901 30.214 1.00 79.50 522 ALA A CA 1
ATOM 4000 C C . ALA A 1 522 ? -4.250 -11.230 28.801 1.00 79.50 522 ALA A C 1
ATOM 4002 O O . ALA A 1 522 ? -4.770 -10.686 27.826 1.00 79.50 522 ALA A O 1
ATOM 4003 N N . GLU A 1 523 ? -3.306 -12.168 28.674 1.00 86.12 523 GLU A N 1
ATOM 4004 C CA . GLU A 1 523 ? -2.844 -12.683 27.377 1.00 86.12 523 GLU A CA 1
ATOM 4005 C C . GLU A 1 523 ? -3.966 -13.383 26.595 1.00 86.12 523 GLU A C 1
ATOM 4007 O O . GLU A 1 523 ? -4.145 -13.121 25.399 1.00 86.12 523 GLU A O 1
ATOM 4012 N N . ASP A 1 524 ? -4.763 -14.224 27.260 1.00 87.75 524 ASP A N 1
ATOM 4013 C CA . ASP A 1 524 ? -5.908 -14.898 26.637 1.00 87.75 524 ASP A CA 1
ATOM 4014 C C . ASP A 1 524 ? -6.963 -13.893 26.153 1.00 87.75 524 ASP A C 1
ATOM 4016 O O . ASP A 1 524 ? -7.495 -14.018 25.044 1.00 87.75 524 ASP A O 1
ATOM 4020 N N . LEU A 1 525 ? -7.253 -12.862 26.954 1.00 88.44 525 LEU A N 1
ATOM 4021 C CA . LEU A 1 525 ? -8.186 -11.806 26.573 1.00 88.44 525 LEU A CA 1
ATOM 4022 C C . LEU A 1 525 ? -7.656 -10.965 25.410 1.00 88.44 525 LEU A C 1
ATOM 4024 O O . LEU A 1 525 ? -8.398 -10.705 24.464 1.00 88.44 525 LEU A O 1
ATOM 4028 N N . MET A 1 526 ? -6.385 -10.567 25.444 1.00 91.38 526 MET A N 1
ATOM 4029 C CA . MET A 1 526 ? -5.749 -9.862 24.332 1.00 91.38 526 MET A CA 1
ATOM 4030 C C . MET A 1 526 ? -5.820 -10.703 23.053 1.00 91.38 526 MET A C 1
ATOM 4032 O O . MET A 1 526 ? -6.234 -10.202 22.009 1.00 91.38 526 MET A O 1
ATOM 4036 N N . THR A 1 527 ? -5.522 -12.001 23.136 1.00 92.31 527 THR A N 1
ATOM 4037 C CA . THR A 1 527 ? -5.660 -12.935 22.009 1.00 92.31 527 THR A CA 1
ATOM 4038 C C . THR A 1 527 ? -7.101 -12.994 21.501 1.00 92.31 527 THR A C 1
ATOM 4040 O O . THR A 1 527 ? -7.336 -12.961 20.291 1.00 92.31 527 THR A O 1
ATOM 4043 N N . ALA A 1 528 ? -8.085 -13.048 22.403 1.00 92.88 528 ALA A N 1
ATOM 4044 C CA . ALA A 1 528 ? -9.499 -13.039 22.043 1.00 92.88 528 ALA A CA 1
ATOM 4045 C C . ALA A 1 528 ? -9.890 -11.757 21.297 1.00 92.88 528 ALA A C 1
ATOM 4047 O O . ALA A 1 528 ? -10.518 -11.839 20.242 1.00 92.88 528 ALA A O 1
ATOM 4048 N N . VAL A 1 529 ? -9.468 -10.595 21.800 1.00 94.06 529 VAL A N 1
ATOM 4049 C CA . VAL A 1 529 ? -9.700 -9.281 21.184 1.00 94.06 529 VAL A CA 1
ATOM 4050 C C . VAL A 1 529 ? -9.065 -9.214 19.794 1.00 94.06 529 VAL A C 1
ATOM 4052 O O . VAL A 1 529 ? -9.759 -8.909 18.822 1.00 94.06 529 VAL A O 1
ATOM 4055 N N . LEU A 1 530 ? -7.788 -9.582 19.663 1.00 93.12 530 LEU A N 1
ATOM 4056 C CA . LEU A 1 530 ? -7.065 -9.576 18.387 1.00 93.12 530 LEU A CA 1
ATOM 4057 C C . LEU A 1 530 ? -7.659 -10.557 17.369 1.00 93.12 530 LEU A C 1
ATOM 4059 O O . LEU A 1 530 ? -7.712 -10.248 16.178 1.00 93.12 530 LEU A O 1
ATOM 4063 N N . ARG A 1 531 ? -8.187 -11.705 17.815 1.00 91.75 531 ARG A N 1
ATOM 4064 C CA . ARG A 1 531 ? -8.913 -12.653 16.952 1.00 91.75 531 ARG A CA 1
ATOM 4065 C C . ARG A 1 531 ? -10.170 -12.034 16.344 1.00 91.75 531 ARG A C 1
ATOM 4067 O O . ARG A 1 531 ? -10.516 -12.371 15.214 1.00 91.75 531 ARG A O 1
ATOM 4074 N N . THR A 1 532 ? -10.833 -11.110 17.041 1.00 93.00 532 THR A N 1
ATOM 4075 C CA . THR A 1 532 ? -11.949 -10.346 16.456 1.00 93.00 532 THR A CA 1
ATOM 4076 C C . THR A 1 532 ? -11.491 -9.313 15.425 1.00 93.00 532 THR A C 1
ATOM 4078 O O . THR A 1 532 ? -12.323 -8.547 14.961 1.00 93.00 532 THR A O 1
ATOM 4081 N N . GLY A 1 533 ? -10.192 -9.226 15.103 1.00 91.38 533 GLY A N 1
ATOM 4082 C CA . GLY A 1 533 ? -9.565 -8.150 14.327 1.00 91.38 533 GLY A CA 1
ATOM 4083 C C . GLY A 1 533 ? -9.361 -6.858 15.122 1.00 91.38 533 GLY A C 1
ATOM 4084 O O . GLY A 1 533 ? -8.785 -5.904 14.609 1.00 91.38 533 GLY A O 1
ATOM 4085 N N . GLY A 1 534 ? -9.857 -6.794 16.356 1.00 93.81 534 GLY A N 1
ATOM 4086 C CA . GLY A 1 534 ? -9.897 -5.611 17.204 1.00 93.81 534 GLY A CA 1
ATOM 4087 C C . GLY A 1 534 ? -8.551 -5.065 17.673 1.00 93.81 534 GLY A C 1
ATOM 4088 O O . GLY A 1 534 ? -7.485 -5.529 17.273 1.00 93.81 534 GLY A O 1
ATOM 4089 N N . THR A 1 535 ? -8.625 -4.064 18.547 1.00 94.62 535 THR A N 1
ATOM 4090 C CA . THR A 1 535 ? -7.463 -3.439 19.194 1.00 94.62 535 THR A CA 1
ATOM 4091 C C . THR A 1 535 ? -7.502 -3.752 20.677 1.00 94.62 535 THR A C 1
ATOM 4093 O O . THR A 1 535 ? -8.520 -3.506 21.318 1.00 94.62 535 THR A O 1
ATOM 4096 N N . TYR A 1 536 ? -6.389 -4.226 21.227 1.00 94.38 536 TYR A N 1
ATOM 4097 C CA . TYR A 1 536 ? -6.165 -4.271 22.665 1.00 94.38 536 TYR A CA 1
ATOM 4098 C C . TYR A 1 536 ? -5.125 -3.211 23.027 1.00 94.38 536 TYR A C 1
ATOM 4100 O O . TYR A 1 536 ? -4.022 -3.220 22.478 1.00 94.38 536 TYR A O 1
ATOM 4108 N N . SER A 1 537 ? -5.470 -2.287 23.922 1.00 94.88 537 SER A N 1
ATOM 4109 C CA . SER A 1 537 ? -4.574 -1.197 24.302 1.00 94.88 537 SER A CA 1
ATOM 4110 C C . SER A 1 537 ? -4.584 -0.915 25.798 1.00 94.88 537 SER A C 1
ATOM 4112 O O . SER A 1 537 ? -5.639 -0.921 26.430 1.00 94.88 537 SER A O 1
ATOM 4114 N N . VAL A 1 538 ? -3.413 -0.603 26.353 1.00 92.81 538 VAL A N 1
ATOM 4115 C CA . VAL A 1 538 ? -3.264 -0.013 27.687 1.00 92.81 538 VAL A CA 1
ATOM 4116 C C . VAL A 1 538 ? -3.025 1.482 27.533 1.00 92.81 538 VAL A C 1
ATOM 4118 O O . VAL A 1 538 ? -2.098 1.911 26.853 1.00 92.81 538 VAL A O 1
ATOM 4121 N N . LEU A 1 539 ? -3.860 2.291 28.177 1.00 91.94 539 LEU A N 1
ATOM 4122 C CA . LEU A 1 539 ? -3.774 3.744 28.111 1.00 91.94 539 LEU A CA 1
ATOM 4123 C C . LEU A 1 539 ? -2.902 4.241 29.261 1.00 91.94 539 LEU A C 1
ATOM 4125 O O . LEU A 1 539 ? -3.146 3.918 30.425 1.00 91.94 539 LEU A O 1
ATOM 4129 N N . HIS A 1 540 ? -1.914 5.079 28.956 1.00 91.69 540 HIS A N 1
ATOM 4130 C CA . HIS A 1 540 ? -1.015 5.643 29.973 1.00 91.69 540 HIS A CA 1
ATOM 4131 C C . HIS A 1 540 ? -1.711 6.719 30.813 1.00 91.69 540 HIS A C 1
ATOM 4133 O O . HIS A 1 540 ? -1.363 6.970 31.964 1.00 91.69 540 HIS A O 1
ATOM 4139 N N . SER A 1 541 ? -2.744 7.350 30.251 1.00 88.06 541 SER A N 1
ATOM 4140 C CA . SER A 1 541 ? -3.587 8.322 30.945 1.00 88.06 541 SER A CA 1
ATOM 4141 C C . SER A 1 541 ? -5.004 8.334 30.378 1.00 88.06 541 SER A C 1
ATOM 4143 O O . SER A 1 541 ? -5.216 8.024 29.205 1.00 88.06 541 SER A O 1
ATOM 4145 N N . ARG A 1 542 ? -5.980 8.797 31.169 1.00 82.44 542 ARG A N 1
ATOM 4146 C CA . ARG A 1 542 ? -7.356 9.040 30.687 1.00 82.44 542 ARG A CA 1
ATOM 4147 C C . ARG A 1 542 ? -7.417 10.062 29.546 1.00 82.44 542 ARG A C 1
ATOM 4149 O O . ARG A 1 542 ? -8.324 10.001 28.727 1.00 82.44 542 ARG A O 1
ATOM 4156 N N . ARG A 1 543 ? -6.433 10.963 29.452 1.00 87.12 543 ARG A N 1
ATOM 4157 C CA . ARG A 1 543 ? -6.315 11.926 28.344 1.00 87.12 543 ARG A CA 1
ATOM 4158 C C . ARG A 1 543 ? -5.964 11.257 27.010 1.00 87.12 543 ARG A C 1
ATOM 4160 O O . ARG A 1 543 ? -6.051 11.906 25.978 1.00 87.12 543 ARG A O 1
ATOM 4167 N N . SER A 1 544 ? -5.598 9.974 27.025 1.00 89.75 544 SER A N 1
ATOM 4168 C CA . SER A 1 544 ? -5.232 9.200 25.831 1.00 89.75 544 SER A CA 1
ATOM 4169 C C . SER A 1 544 ? -6.427 8.484 25.190 1.00 89.75 544 SER A C 1
ATOM 4171 O O . SER A 1 544 ? -6.253 7.833 24.168 1.00 89.75 544 SER A O 1
ATOM 4173 N N . ILE A 1 545 ? -7.643 8.603 25.745 1.00 88.12 545 ILE A N 1
ATOM 4174 C CA . ILE A 1 545 ? -8.841 7.982 25.153 1.00 88.12 545 ILE A CA 1
ATOM 4175 C C . ILE A 1 545 ? -9.095 8.470 23.710 1.00 88.12 545 ILE A C 1
ATOM 4177 O O . ILE A 1 545 ? -9.312 7.611 22.859 1.00 88.12 545 ILE A O 1
ATOM 4181 N N . PRO A 1 546 ? -9.013 9.777 23.378 1.00 89.19 546 PRO A N 1
ATOM 4182 C CA . PRO A 1 546 ? -9.127 10.221 21.985 1.00 89.19 546 PRO A CA 1
ATOM 4183 C C . PRO A 1 546 ? -8.103 9.546 21.063 1.00 89.19 546 PRO A C 1
ATOM 4185 O O . PRO A 1 546 ? -8.455 9.066 19.994 1.00 89.19 546 PRO A O 1
ATOM 4188 N N . ARG A 1 547 ? -6.860 9.382 21.536 1.00 91.31 547 ARG A N 1
ATOM 4189 C CA . ARG A 1 547 ? -5.780 8.727 20.781 1.00 91.31 547 ARG A CA 1
ATOM 4190 C C . ARG A 1 547 ? -6.055 7.240 20.540 1.00 91.31 547 ARG A C 1
ATOM 4192 O O . ARG A 1 547 ? -5.705 6.712 19.489 1.00 91.31 547 ARG A O 1
ATOM 4199 N N . LEU A 1 548 ? -6.700 6.552 21.488 1.00 91.94 548 LEU A N 1
ATOM 4200 C CA . LEU A 1 548 ? -7.180 5.185 21.263 1.00 91.94 548 LEU A CA 1
ATOM 4201 C C . LEU A 1 548 ? -8.199 5.153 20.120 1.00 91.94 548 LEU A C 1
ATOM 4203 O O . LEU A 1 548 ? -8.127 4.260 19.281 1.00 91.94 548 LEU A O 1
ATOM 4207 N N . LEU A 1 549 ? -9.145 6.096 20.090 1.00 90.50 549 LEU A N 1
ATOM 4208 C CA . LEU A 1 549 ? -10.138 6.157 19.018 1.00 90.50 549 LEU A CA 1
ATOM 4209 C C . LEU A 1 549 ? -9.486 6.437 17.664 1.00 90.50 549 LEU A C 1
ATOM 4211 O O . LEU A 1 549 ? -9.793 5.730 16.710 1.00 90.50 549 LEU A O 1
ATOM 4215 N N . ASP A 1 550 ? -8.542 7.376 17.594 1.00 89.06 550 ASP A N 1
ATOM 4216 C CA . ASP A 1 550 ? -7.744 7.625 16.388 1.00 89.06 550 ASP A CA 1
ATOM 4217 C C . ASP A 1 550 ? -7.057 6.345 15.894 1.00 89.06 550 ASP A C 1
ATOM 4219 O O . ASP A 1 550 ? -7.149 5.995 14.715 1.00 89.06 550 ASP A O 1
ATOM 4223 N N . HIS A 1 551 ? -6.422 5.601 16.806 1.00 91.69 551 HIS A N 1
ATOM 4224 C CA . HIS A 1 551 ? -5.794 4.321 16.492 1.00 91.69 551 HIS A CA 1
ATOM 4225 C C . HIS A 1 551 ? -6.818 3.296 15.979 1.00 91.69 551 HIS A C 1
ATOM 4227 O O . HIS A 1 551 ? -6.611 2.696 14.923 1.00 91.69 551 HIS A O 1
ATOM 4233 N N . VAL A 1 552 ? -7.940 3.115 16.683 1.00 92.12 552 VAL A N 1
ATOM 4234 C CA . VAL A 1 552 ? -9.023 2.192 16.301 1.00 92.12 552 VAL A CA 1
ATOM 4235 C C . VAL A 1 552 ? -9.563 2.524 14.915 1.00 92.12 552 VAL A C 1
ATOM 4237 O O . VAL A 1 552 ? -9.707 1.633 14.083 1.00 92.12 552 VAL A O 1
ATOM 4240 N N . ILE A 1 553 ? -9.820 3.800 14.637 1.00 88.75 553 ILE A N 1
ATOM 4241 C CA . ILE A 1 553 ? -10.320 4.243 13.337 1.00 88.75 553 ILE A CA 1
ATOM 4242 C C . ILE A 1 553 ? -9.250 4.016 12.267 1.00 88.75 553 ILE A C 1
ATOM 4244 O O . ILE A 1 553 ? -9.587 3.525 11.192 1.00 88.75 553 ILE A O 1
ATOM 4248 N N . SER A 1 554 ? -7.967 4.267 12.555 1.00 87.62 554 SER A N 1
ATOM 4249 C CA . SER A 1 554 ? -6.868 4.027 11.604 1.00 87.62 554 SER A CA 1
ATOM 4250 C C . SER A 1 554 ? -6.747 2.559 11.195 1.00 87.62 554 SER A C 1
ATOM 4252 O O . SER A 1 554 ? -6.618 2.266 10.009 1.00 87.62 554 SER A O 1
ATOM 4254 N N . ARG A 1 555 ? -6.916 1.637 12.152 1.00 87.50 555 ARG A N 1
ATOM 4255 C CA . ARG A 1 555 ? -6.910 0.179 11.945 1.00 87.50 555 ARG A CA 1
ATOM 4256 C C . ARG A 1 555 ? -8.242 -0.357 11.394 1.00 87.50 555 ARG A C 1
ATOM 4258 O O . ARG A 1 555 ? -8.420 -1.571 11.237 1.00 87.50 555 ARG A O 1
ATOM 4265 N N . GLY A 1 556 ? -9.212 0.525 11.175 1.00 88.56 556 GLY A N 1
ATOM 4266 C CA . GLY A 1 556 ? -10.588 0.172 10.874 1.00 88.56 556 GLY A CA 1
ATOM 4267 C C . GLY A 1 556 ? -11.420 -0.102 12.117 1.00 88.56 556 GLY A C 1
ATOM 4268 O O . GLY A 1 556 ? -11.030 -0.851 13.011 1.00 88.56 556 GLY A O 1
ATOM 4269 N N . LEU A 1 557 ? -12.630 0.439 12.128 1.00 89.44 557 LEU A N 1
ATOM 4270 C CA . LEU A 1 557 ? -13.556 0.266 13.237 1.00 89.44 557 LEU A CA 1
ATOM 4271 C C . LEU A 1 557 ? -14.245 -1.105 13.231 1.00 89.44 557 LEU A C 1
ATOM 4273 O O . LEU A 1 557 ? -14.532 -1.661 14.280 1.00 89.44 557 LEU A O 1
ATOM 4277 N N . THR A 1 558 ? -14.561 -1.660 12.063 1.00 90.88 558 THR A N 1
ATOM 4278 C CA . THR A 1 558 ? -15.323 -2.916 11.962 1.00 90.88 558 THR A CA 1
ATOM 4279 C C . THR A 1 558 ? -14.574 -3.959 11.138 1.00 90.88 558 THR A C 1
ATOM 4281 O O . THR A 1 558 ? -13.490 -3.692 10.612 1.00 90.88 558 THR A O 1
ATOM 4284 N N . GLN A 1 559 ? -15.134 -5.168 11.020 1.00 88.12 559 GLN A N 1
ATOM 4285 C CA . GLN A 1 559 ? -14.616 -6.191 10.101 1.00 88.12 559 GLN A CA 1
ATOM 4286 C C . GLN A 1 559 ? -14.641 -5.727 8.637 1.00 88.12 559 GLN A C 1
ATOM 4288 O O . GLN A 1 559 ? -13.863 -6.199 7.813 1.00 88.12 559 GLN A O 1
ATOM 4293 N N . TYR A 1 560 ? -15.515 -4.772 8.333 1.00 86.88 560 TYR A N 1
ATOM 4294 C CA . TYR A 1 560 ? -15.691 -4.185 7.016 1.00 86.88 560 TYR A CA 1
ATOM 4295 C C . TYR A 1 560 ? -14.595 -3.173 6.629 1.00 86.88 560 TYR A C 1
ATOM 4297 O O . TYR A 1 560 ? -14.437 -2.886 5.446 1.00 86.88 560 TYR A O 1
ATOM 4305 N N . ASP A 1 561 ? -13.844 -2.636 7.601 1.00 82.44 561 ASP A N 1
ATOM 4306 C CA . ASP A 1 561 ? -12.998 -1.442 7.441 1.00 82.44 561 ASP A CA 1
ATOM 4307 C C . ASP A 1 561 ? -11.484 -1.748 7.447 1.00 82.44 561 ASP A C 1
ATOM 4309 O O . ASP A 1 561 ? -10.719 -0.998 8.040 1.00 82.44 561 ASP A O 1
ATOM 4313 N N . ASN A 1 562 ? -11.019 -2.812 6.785 1.00 73.19 562 ASN A N 1
ATOM 4314 C CA . ASN A 1 562 ? -9.613 -3.275 6.773 1.00 73.19 562 ASN A CA 1
ATOM 4315 C C . ASN A 1 562 ? -9.169 -4.104 7.996 1.00 73.19 562 ASN A C 1
ATOM 4317 O O . ASN A 1 562 ? -8.041 -3.980 8.461 1.00 73.19 562 ASN A O 1
ATOM 4321 N N . ALA A 1 563 ? -9.984 -5.026 8.516 1.00 68.06 563 ALA A N 1
ATOM 4322 C CA . ALA A 1 563 ? -9.608 -5.824 9.701 1.00 68.06 563 ALA A CA 1
ATOM 4323 C C . ALA A 1 563 ? -8.347 -6.706 9.566 1.00 68.06 563 ALA A C 1
ATOM 4325 O O . ALA A 1 563 ? -7.884 -7.281 10.551 1.00 68.06 563 ALA A O 1
ATOM 4326 N N . ARG A 1 564 ? -7.800 -6.833 8.356 1.00 75.62 564 ARG A N 1
ATOM 4327 C CA . ARG A 1 564 ? -6.576 -7.582 8.052 1.00 75.62 564 ARG A CA 1
ATOM 4328 C C . ARG A 1 564 ? -5.398 -6.681 7.678 1.00 75.62 564 ARG A C 1
ATOM 4330 O O . ARG A 1 564 ? -4.373 -7.203 7.248 1.00 75.62 564 ARG A O 1
ATOM 4337 N N . ASP A 1 565 ? -5.550 -5.365 7.796 1.00 78.75 565 ASP A N 1
ATOM 4338 C CA . ASP A 1 565 ? -4.429 -4.441 7.651 1.00 78.75 565 ASP A CA 1
ATOM 4339 C C . ASP A 1 565 ? -3.415 -4.702 8.767 1.00 78.75 565 ASP A C 1
ATOM 4341 O O . ASP A 1 565 ? -3.780 -4.918 9.928 1.00 78.75 565 ASP A O 1
ATOM 4345 N N . THR A 1 566 ? -2.136 -4.722 8.417 1.00 83.38 566 THR A N 1
ATOM 4346 C CA . THR A 1 566 ? -1.048 -4.827 9.399 1.00 83.38 566 THR A CA 1
ATOM 4347 C C . THR A 1 566 ? -0.465 -3.469 9.755 1.00 83.38 566 THR A C 1
ATOM 4349 O O . THR A 1 566 ? 0.405 -3.397 10.617 1.00 83.38 566 THR A O 1
ATOM 4352 N N . GLU A 1 567 ? -0.939 -2.426 9.085 1.00 84.38 567 GLU A N 1
ATOM 4353 C CA . GLU A 1 567 ? -0.508 -1.046 9.195 1.00 84.38 567 GLU A CA 1
ATOM 4354 C C . GLU A 1 567 ? -1.488 -0.258 10.069 1.00 84.38 567 GLU A C 1
ATOM 4356 O O . GLU A 1 567 ? -2.708 -0.388 9.940 1.00 84.38 567 GLU A O 1
ATOM 4361 N N . THR A 1 568 ? -0.958 0.540 10.990 1.00 88.00 568 THR A N 1
ATOM 4362 C CA . THR A 1 568 ? -1.779 1.345 11.892 1.00 88.00 568 THR A CA 1
ATOM 4363 C C . THR A 1 568 ? -1.029 2.583 12.364 1.00 88.00 568 THR A C 1
ATOM 4365 O O . THR A 1 568 ? 0.192 2.572 12.515 1.00 88.00 568 THR A O 1
ATOM 4368 N N . LEU A 1 569 ? -1.772 3.641 12.677 1.00 90.56 569 LEU A N 1
ATOM 4369 C CA . LEU A 1 569 ? -1.211 4.809 13.345 1.00 90.56 569 LEU A CA 1
ATOM 4370 C C . LEU A 1 569 ? -0.860 4.445 14.791 1.00 90.56 569 LEU A C 1
ATOM 4372 O O . LEU A 1 569 ? -1.695 3.888 15.504 1.00 90.56 569 LEU A O 1
ATOM 4376 N N . LEU A 1 570 ? 0.346 4.763 15.245 1.00 91.75 570 LEU A N 1
ATOM 4377 C CA . LEU A 1 570 ? 0.724 4.688 16.653 1.00 91.75 570 LEU A CA 1
ATOM 4378 C C . LEU A 1 570 ? 0.752 6.106 17.217 1.00 91.75 570 LEU A C 1
ATOM 4380 O O . LEU A 1 570 ? 1.319 7.006 16.607 1.00 91.75 570 LEU A O 1
ATOM 4384 N N . LEU A 1 571 ? 0.116 6.311 18.372 1.00 92.19 571 LEU A N 1
ATOM 4385 C CA . LEU A 1 571 ? 0.003 7.624 19.012 1.00 92.19 571 LEU A CA 1
ATOM 4386 C C . LEU A 1 571 ? 0.556 7.589 20.440 1.00 92.19 571 LEU A C 1
ATOM 4388 O O . LEU A 1 571 ? 0.382 6.574 21.120 1.00 92.19 571 LEU A O 1
ATOM 4392 N N . PRO A 1 572 ? 1.210 8.668 20.917 1.00 93.00 572 PRO A N 1
ATOM 4393 C CA . PRO A 1 572 ? 1.793 8.674 22.253 1.00 93.00 572 PRO A CA 1
ATOM 4394 C C . PRO A 1 572 ? 0.733 8.470 23.340 1.00 93.00 572 PRO A C 1
ATOM 4396 O O . PRO A 1 572 ? -0.408 8.905 23.194 1.00 93.00 572 PRO A O 1
ATOM 4399 N N . GLY A 1 573 ? 1.096 7.905 24.485 1.00 93.12 573 GLY A N 1
ATOM 4400 C CA . GLY A 1 573 ? 0.161 7.636 25.583 1.00 93.12 573 GLY A CA 1
ATOM 4401 C C . GLY A 1 573 ? -0.575 6.296 25.471 1.00 93.12 573 GLY A C 1
ATOM 4402 O O . GLY A 1 573 ? -1.509 6.056 26.244 1.00 93.12 573 GLY A O 1
ATOM 4403 N N . LEU A 1 574 ? -0.191 5.453 24.507 1.00 95.00 574 LEU A N 1
ATOM 4404 C CA . LEU A 1 574 ? -0.775 4.140 24.257 1.00 95.00 574 LEU A CA 1
ATOM 4405 C C . LEU A 1 574 ? 0.306 3.058 24.300 1.00 95.00 574 LEU A C 1
ATOM 4407 O O . LEU A 1 574 ? 1.382 3.220 23.725 1.00 95.00 574 LEU A O 1
ATOM 4411 N N . SER A 1 575 ? -0.039 1.924 24.902 1.00 95.50 575 SER A N 1
ATOM 4412 C CA . SER A 1 575 ? 0.573 0.631 24.608 1.00 95.50 575 SER A CA 1
ATOM 4413 C C . SER A 1 575 ? -0.406 -0.206 23.798 1.00 95.50 575 SER A C 1
ATOM 4415 O O . SER A 1 575 ? -1.575 -0.318 24.174 1.00 95.50 575 SER A O 1
ATOM 4417 N N . ILE A 1 576 ? 0.041 -0.770 22.681 1.00 95.69 576 ILE A N 1
ATOM 4418 C CA . ILE A 1 576 ? -0.756 -1.596 21.773 1.00 95.69 576 ILE A CA 1
ATOM 4419 C C . ILE A 1 576 ? -0.229 -3.025 21.826 1.00 95.69 576 ILE A C 1
ATOM 4421 O O . ILE A 1 576 ? 0.940 -3.265 21.529 1.00 95.69 576 ILE A O 1
ATOM 4425 N N . GLY A 1 577 ? -1.104 -3.964 22.179 1.00 94.50 577 GLY A N 1
ATOM 4426 C CA . GLY A 1 577 ? -0.827 -5.389 22.051 1.00 94.50 577 GLY A CA 1
ATOM 4427 C C . GLY A 1 577 ? -1.162 -5.874 20.643 1.00 94.50 577 GLY A C 1
ATOM 4428 O O . GLY A 1 577 ? -2.240 -5.571 20.132 1.00 94.50 577 GLY A O 1
ATOM 4429 N N . ASP A 1 578 ? -0.267 -6.631 20.014 1.00 94.50 578 ASP A N 1
ATOM 4430 C CA . ASP A 1 578 ? -0.510 -7.267 18.715 1.00 94.50 578 ASP A CA 1
ATOM 4431 C C . ASP A 1 578 ? 0.178 -8.646 18.647 1.00 94.50 578 ASP A C 1
ATOM 4433 O O . ASP A 1 578 ? 0.806 -9.114 19.599 1.00 94.50 578 ASP A O 1
ATOM 4437 N N . TYR A 1 579 ? 0.011 -9.340 17.525 1.00 92.81 579 TYR A N 1
ATOM 4438 C CA . TYR A 1 579 ? 0.439 -10.717 17.319 1.00 92.81 579 TYR A CA 1
ATOM 4439 C C . TYR A 1 579 ? 1.217 -10.872 16.009 1.00 92.81 579 TYR A C 1
ATOM 4441 O O . TYR A 1 579 ? 0.816 -10.326 14.972 1.00 92.81 579 TYR A O 1
ATOM 4449 N N . VAL A 1 580 ? 2.296 -11.660 16.048 1.00 92.94 580 VAL A N 1
ATOM 4450 C CA . VAL A 1 580 ? 3.132 -12.012 14.889 1.00 92.94 580 VAL A CA 1
ATOM 4451 C C . VAL A 1 580 ? 3.212 -13.522 14.672 1.00 92.94 580 VAL A C 1
ATOM 4453 O O . VAL A 1 580 ? 3.221 -14.319 15.613 1.00 92.94 580 VAL A O 1
ATOM 4456 N N . THR A 1 581 ? 3.337 -13.912 13.403 1.00 92.19 581 THR A N 1
ATOM 4457 C CA . THR A 1 581 ? 3.627 -15.289 12.978 1.00 92.19 581 THR A CA 1
ATOM 4458 C C . THR A 1 581 ? 4.644 -15.266 11.833 1.00 92.19 581 THR A C 1
ATOM 4460 O O . THR A 1 581 ? 4.684 -14.265 11.119 1.00 92.19 581 THR A O 1
ATOM 4463 N N . PRO A 1 582 ? 5.399 -16.352 11.596 1.00 88.69 582 PRO A N 1
ATOM 4464 C CA . PRO A 1 582 ? 6.322 -16.453 10.469 1.00 88.69 582 PRO A CA 1
ATOM 4465 C C . PRO A 1 582 ? 5.638 -16.318 9.104 1.00 88.69 582 PRO A C 1
ATOM 4467 O O . PRO A 1 582 ? 6.238 -15.839 8.151 1.00 88.69 582 PRO A O 1
ATOM 4470 N N . ALA A 1 583 ? 4.372 -16.736 9.004 1.00 86.81 583 ALA A N 1
ATOM 4471 C CA . ALA A 1 583 ? 3.606 -16.694 7.760 1.00 86.81 583 ALA A CA 1
ATOM 4472 C C . ALA A 1 583 ? 2.869 -15.361 7.533 1.00 86.81 583 ALA A C 1
ATOM 4474 O O . ALA A 1 583 ? 2.312 -15.152 6.457 1.00 86.81 583 ALA A O 1
ATOM 4475 N N . ALA A 1 584 ? 2.804 -14.488 8.543 1.00 85.81 584 ALA A N 1
ATOM 4476 C CA . ALA A 1 584 ? 2.090 -13.220 8.455 1.00 85.81 584 ALA A CA 1
ATOM 4477 C C . ALA A 1 584 ? 3.012 -12.110 7.952 1.00 85.81 584 ALA A C 1
ATOM 4479 O O . ALA A 1 584 ? 4.215 -12.114 8.205 1.00 85.81 584 ALA A O 1
ATOM 4480 N N . GLU A 1 585 ? 2.422 -11.119 7.287 1.00 87.75 585 GLU A N 1
ATOM 4481 C CA . GLU A 1 585 ? 3.133 -9.881 7.000 1.00 87.75 585 GLU A CA 1
ATOM 4482 C C . GLU A 1 585 ? 3.572 -9.193 8.307 1.00 87.75 585 GLU A C 1
ATOM 4484 O O . GLU A 1 585 ? 2.857 -9.269 9.315 1.00 87.75 585 GLU A O 1
ATOM 4489 N N . PRO A 1 586 ? 4.723 -8.499 8.296 1.00 92.62 586 PRO A N 1
ATOM 4490 C CA . PRO A 1 586 ? 5.163 -7.705 9.432 1.00 92.62 586 PRO A CA 1
ATOM 4491 C C . PRO A 1 586 ? 4.112 -6.686 9.882 1.00 92.62 586 PRO A C 1
ATOM 4493 O O . PRO A 1 586 ? 3.406 -6.082 9.066 1.00 92.62 586 PRO A O 1
ATOM 4496 N N . ARG A 1 587 ? 4.037 -6.464 11.196 1.00 94.06 587 ARG A N 1
ATOM 4497 C CA . ARG A 1 587 ? 3.212 -5.403 11.784 1.00 94.06 587 ARG A CA 1
ATOM 4498 C C . ARG A 1 587 ? 3.906 -4.069 11.596 1.00 94.06 587 ARG A C 1
ATOM 4500 O O . ARG A 1 587 ? 5.105 -3.976 11.834 1.00 94.06 587 ARG A O 1
ATOM 4507 N N . ARG A 1 588 ? 3.164 -3.055 11.163 1.00 94.38 588 ARG A N 1
ATOM 4508 C CA . ARG A 1 588 ? 3.708 -1.744 10.817 1.00 94.38 588 ARG A CA 1
ATOM 4509 C C . ARG A 1 588 ? 2.970 -0.645 11.552 1.00 94.38 588 ARG A C 1
ATOM 4511 O O . ARG A 1 588 ? 1.743 -0.615 11.579 1.00 94.38 588 ARG A O 1
ATOM 4518 N N . PHE A 1 589 ? 3.739 0.253 12.139 1.00 94.38 589 PHE A N 1
ATOM 4519 C CA . PHE A 1 589 ? 3.243 1.366 12.922 1.00 94.38 589 PHE A CA 1
ATOM 4520 C C . PHE A 1 589 ? 3.820 2.657 12.355 1.00 94.38 589 PHE A C 1
ATOM 4522 O O . PHE A 1 589 ? 5.036 2.842 12.366 1.00 94.38 589 PHE A O 1
ATOM 4529 N N . SER A 1 590 ? 2.960 3.545 11.866 1.00 93.25 590 SER A N 1
ATOM 4530 C CA . SER A 1 590 ? 3.362 4.888 11.450 1.00 93.25 590 SER A CA 1
ATOM 4531 C C . SER A 1 590 ? 3.215 5.853 12.620 1.00 93.25 590 SER A C 1
ATOM 4533 O O . SER A 1 590 ? 2.198 5.807 13.315 1.00 93.25 590 SER A O 1
ATOM 4535 N N . PHE A 1 591 ? 4.181 6.742 12.826 1.00 93.25 591 PHE A N 1
ATOM 4536 C CA . PHE A 1 591 ? 4.094 7.777 13.856 1.00 93.25 591 PHE A CA 1
ATOM 4537 C C . PHE A 1 591 ? 4.943 8.999 13.504 1.00 93.25 591 PHE A C 1
ATOM 4539 O O . PHE A 1 591 ? 5.856 8.925 12.678 1.00 93.25 591 PHE A O 1
ATOM 4546 N N . ASP A 1 592 ? 4.637 10.111 14.168 1.00 90.56 592 ASP A N 1
ATOM 4547 C CA . ASP A 1 592 ? 5.303 11.394 13.975 1.00 90.56 592 ASP A CA 1
ATOM 4548 C C . ASP A 1 592 ? 6.065 11.820 15.223 1.00 90.56 592 ASP A C 1
ATOM 4550 O O . ASP A 1 592 ? 5.553 11.704 16.338 1.00 90.56 592 ASP A O 1
ATOM 4554 N N . ALA A 1 593 ? 7.268 12.357 15.023 1.00 87.69 593 ALA A N 1
ATOM 4555 C CA . ALA A 1 593 ? 7.952 13.180 16.013 1.00 87.69 593 ALA A CA 1
ATOM 4556 C C . ALA A 1 593 ? 7.854 14.654 15.606 1.00 87.69 593 ALA A C 1
ATOM 4558 O O . ALA A 1 593 ? 7.890 14.984 14.421 1.00 87.69 593 ALA A O 1
ATOM 4559 N N . HIS A 1 594 ? 7.746 15.553 16.580 1.00 86.06 594 HIS A N 1
ATOM 4560 C CA . HIS A 1 594 ? 7.595 16.986 16.330 1.00 86.06 594 HIS A CA 1
ATOM 4561 C C . HIS A 1 594 ? 8.801 17.762 16.847 1.00 86.06 594 HIS A C 1
ATOM 4563 O O . HIS A 1 594 ? 9.499 17.318 17.752 1.00 86.06 594 HIS A O 1
ATOM 4569 N N . ALA A 1 595 ? 9.007 18.975 16.333 1.00 78.62 595 ALA A N 1
ATOM 4570 C CA . ALA A 1 595 ? 10.134 19.828 16.725 1.00 78.62 595 ALA A CA 1
ATOM 4571 C C . ALA A 1 595 ? 10.237 20.127 18.240 1.00 78.62 595 ALA A C 1
ATOM 4573 O O . ALA A 1 595 ? 11.287 20.565 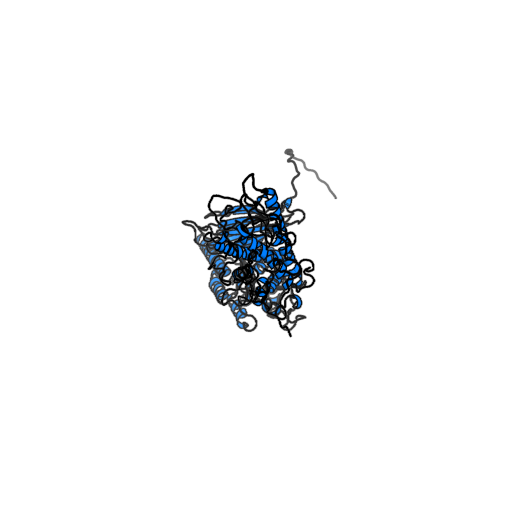18.708 1.00 78.62 595 ALA A O 1
ATOM 4574 N N . TYR A 1 596 ? 9.160 19.921 19.004 1.00 80.38 596 TYR A N 1
ATOM 4575 C CA . TYR A 1 596 ? 9.102 20.207 20.440 1.00 80.38 596 TYR A CA 1
ATOM 4576 C C . TYR A 1 596 ? 9.177 18.959 21.330 1.00 80.38 596 TYR A C 1
ATOM 4578 O O . TYR A 1 596 ? 9.517 19.089 22.508 1.00 80.38 596 TYR A O 1
ATOM 4586 N N . ASP A 1 597 ? 8.926 17.770 20.772 1.00 81.19 597 ASP A N 1
ATOM 4587 C CA . ASP A 1 597 ? 8.793 16.523 21.523 1.00 81.19 597 ASP A CA 1
ATOM 4588 C C . ASP A 1 597 ? 9.518 15.378 20.807 1.00 81.19 597 ASP A C 1
ATOM 4590 O O . ASP A 1 597 ? 9.262 15.090 19.636 1.00 81.19 597 ASP A O 1
ATOM 4594 N N . ASN A 1 598 ? 10.379 14.675 21.541 1.00 83.06 598 ASN A N 1
ATOM 4595 C CA . ASN A 1 598 ? 10.946 13.413 21.078 1.00 83.06 598 ASN A CA 1
ATOM 4596 C C . ASN A 1 598 ? 9.981 12.271 21.367 1.00 83.06 598 ASN A C 1
ATOM 4598 O O . ASN A 1 598 ? 9.273 12.283 22.376 1.00 83.06 598 ASN A O 1
ATOM 4602 N N . VAL A 1 599 ? 9.994 11.253 20.512 1.00 90.56 599 VAL A N 1
ATOM 4603 C CA . VAL A 1 599 ? 9.138 10.081 20.676 1.00 90.56 599 VAL A CA 1
ATOM 4604 C C . VAL A 1 599 ? 9.964 8.921 21.209 1.00 90.56 599 VAL A C 1
ATOM 4606 O O . VAL A 1 599 ? 10.963 8.517 20.615 1.00 90.56 599 VAL A O 1
ATOM 4609 N N . MET A 1 600 ? 9.535 8.376 22.341 1.00 92.94 600 MET A N 1
ATOM 4610 C CA . MET A 1 600 ? 10.100 7.177 22.944 1.00 92.94 600 MET A CA 1
ATOM 4611 C C . MET A 1 600 ? 9.217 5.993 22.578 1.00 92.94 600 MET A C 1
ATOM 4613 O O . MET A 1 600 ? 8.039 5.973 22.929 1.00 92.94 600 MET A O 1
ATOM 4617 N N . VAL A 1 601 ? 9.787 5.004 21.899 1.00 94.12 601 VAL A N 1
ATOM 4618 C CA . VAL A 1 601 ? 9.081 3.785 21.505 1.00 94.12 601 VAL A CA 1
ATOM 4619 C C . VAL A 1 601 ? 9.720 2.599 22.206 1.00 94.12 601 VAL A C 1
ATOM 4621 O O . VAL A 1 601 ? 10.934 2.408 22.130 1.00 94.12 601 VAL A O 1
ATOM 4624 N N . ALA A 1 602 ? 8.904 1.800 22.884 1.00 94.56 602 ALA A N 1
ATOM 4625 C CA . ALA A 1 602 ? 9.316 0.558 23.518 1.00 94.56 602 ALA A CA 1
ATOM 4626 C C . ALA A 1 602 ? 8.625 -0.629 22.846 1.00 94.56 602 ALA A C 1
ATOM 4628 O O . ALA A 1 602 ? 7.414 -0.603 22.641 1.00 94.56 602 ALA A O 1
ATOM 4629 N N . VAL A 1 603 ? 9.387 -1.674 22.529 1.00 95.31 603 VAL A N 1
ATOM 4630 C CA . VAL A 1 603 ? 8.872 -2.923 21.959 1.00 95.31 603 VAL A CA 1
ATOM 4631 C C . VAL A 1 603 ? 9.248 -4.079 22.877 1.00 95.31 603 VAL A C 1
ATOM 4633 O O . VAL A 1 603 ? 10.415 -4.236 23.247 1.00 95.31 603 VAL A O 1
ATOM 4636 N N . ALA A 1 604 ? 8.260 -4.890 23.252 1.00 93.50 604 ALA A N 1
ATOM 4637 C CA . ALA A 1 604 ? 8.436 -5.989 24.194 1.00 93.50 604 ALA A CA 1
ATOM 4638 C C . ALA A 1 604 ? 7.720 -7.263 23.711 1.00 93.50 604 ALA A C 1
ATOM 4640 O O . ALA A 1 604 ? 6.510 -7.228 23.481 1.00 93.50 604 ALA A O 1
ATOM 4641 N N . PRO A 1 605 ? 8.414 -8.409 23.581 1.00 93.38 605 PRO A N 1
ATOM 4642 C CA . PRO A 1 605 ? 7.756 -9.699 23.415 1.00 93.38 605 PRO A CA 1
ATOM 4643 C C . PRO A 1 605 ? 6.985 -10.038 24.696 1.00 93.38 605 PRO A C 1
ATOM 4645 O O . PRO A 1 605 ? 7.548 -9.979 25.787 1.00 93.38 605 PRO A O 1
ATOM 4648 N N . ILE A 1 606 ? 5.714 -10.413 24.560 1.00 90.88 606 ILE A N 1
ATOM 4649 C CA . ILE A 1 606 ? 4.892 -10.903 25.675 1.00 90.88 606 ILE A CA 1
ATOM 4650 C C . ILE A 1 606 ? 5.029 -12.424 25.757 1.00 90.88 606 ILE A C 1
ATOM 4652 O O . ILE A 1 606 ? 5.311 -12.980 26.814 1.00 90.88 606 ILE A O 1
ATOM 4656 N N . THR A 1 607 ? 4.899 -13.111 24.617 1.00 90.44 607 THR A N 1
ATOM 4657 C CA . THR A 1 607 ? 5.006 -14.572 24.580 1.00 90.44 607 THR A CA 1
ATOM 4658 C C . THR A 1 607 ? 6.436 -15.033 24.898 1.00 90.44 607 THR A C 1
ATOM 4660 O O . THR A 1 607 ? 7.384 -14.613 24.223 1.00 90.44 607 THR A O 1
ATOM 4663 N N . PRO A 1 608 ? 6.622 -15.954 25.863 1.00 88.31 608 PRO A N 1
ATOM 4664 C CA . PRO A 1 608 ? 7.932 -16.512 26.172 1.00 88.31 608 PRO A CA 1
ATOM 4665 C C . PRO A 1 608 ? 8.586 -17.168 24.952 1.00 88.31 608 PRO A C 1
ATOM 4667 O O . PRO A 1 608 ? 7.933 -17.861 24.174 1.00 88.31 608 PRO A O 1
ATOM 4670 N N . ASN A 1 609 ? 9.901 -16.997 24.816 1.00 88.56 609 ASN A N 1
ATOM 4671 C CA . ASN A 1 609 ? 10.692 -17.502 23.686 1.00 88.56 609 ASN A CA 1
ATOM 4672 C C . ASN A 1 609 ? 10.306 -16.932 22.310 1.00 88.56 609 ASN A C 1
ATOM 4674 O O . ASN A 1 609 ? 10.747 -17.462 21.292 1.00 88.56 609 ASN A O 1
ATOM 4678 N N . LEU A 1 610 ? 9.516 -15.859 22.245 1.00 91.25 610 LEU A N 1
ATOM 4679 C CA . LEU A 1 610 ? 9.326 -15.107 21.011 1.00 91.25 610 LEU A CA 1
ATOM 4680 C C . LEU A 1 610 ? 10.581 -14.278 20.709 1.00 91.25 610 LEU A C 1
ATOM 4682 O O . LEU A 1 610 ? 11.175 -13.687 21.611 1.00 91.25 610 LEU A O 1
ATOM 4686 N N . ALA A 1 611 ? 10.966 -14.223 19.436 1.00 93.12 611 ALA A N 1
ATOM 4687 C CA . ALA A 1 611 ? 11.956 -13.273 18.956 1.00 93.12 611 ALA A CA 1
ATOM 4688 C C . ALA A 1 611 ? 11.368 -12.427 17.828 1.00 93.12 611 ALA A C 1
ATOM 4690 O O . ALA A 1 611 ? 10.650 -12.929 16.958 1.00 93.12 611 ALA A O 1
ATOM 4691 N N . LEU A 1 612 ? 11.690 -11.141 17.870 1.00 94.81 612 LEU A N 1
ATOM 4692 C CA . LEU A 1 612 ? 11.198 -10.119 16.968 1.00 94.81 612 LEU A CA 1
ATOM 4693 C C . LEU A 1 612 ? 12.372 -9.495 16.221 1.00 94.81 612 LEU A C 1
ATOM 4695 O O . LEU A 1 612 ? 13.420 -9.213 16.804 1.00 94.81 612 LEU A O 1
ATOM 4699 N N . HIS A 1 613 ? 12.181 -9.255 14.935 1.00 94.88 613 HIS A N 1
ATOM 4700 C CA . HIS A 1 613 ? 13.013 -8.363 14.146 1.00 94.88 613 HIS A CA 1
ATOM 4701 C C . HIS A 1 613 ? 12.273 -7.038 14.063 1.00 94.88 613 HIS A C 1
ATOM 4703 O O . HIS A 1 613 ? 11.107 -6.998 13.677 1.00 94.88 613 HIS A O 1
ATOM 4709 N N . VAL A 1 614 ? 12.926 -5.983 14.530 1.00 95.19 614 VAL A N 1
ATOM 4710 C CA . VAL A 1 614 ? 12.334 -4.657 14.647 1.00 95.19 614 VAL A CA 1
ATOM 4711 C C . VAL A 1 614 ? 13.168 -3.693 13.835 1.00 95.19 614 VAL A C 1
ATOM 4713 O O . VAL A 1 614 ? 14.367 -3.571 14.078 1.00 95.19 614 VAL A O 1
ATOM 4716 N N . SER A 1 615 ? 12.541 -2.993 12.900 1.00 94.56 615 SER A N 1
ATOM 4717 C CA . SER A 1 615 ? 13.198 -1.941 12.133 1.00 94.56 615 SER A CA 1
ATOM 4718 C C . SER A 1 615 ? 12.422 -0.638 12.235 1.00 94.56 615 SER A C 1
ATOM 4720 O O . SER A 1 615 ? 11.198 -0.627 12.320 1.00 94.56 615 SER A O 1
ATOM 4722 N N . VAL A 1 616 ? 13.156 0.465 12.286 1.00 93.94 616 VAL A N 1
ATOM 4723 C CA . VAL A 1 616 ? 12.618 1.819 12.359 1.00 93.94 616 VAL A CA 1
ATOM 4724 C C . VAL A 1 616 ? 13.232 2.591 11.220 1.00 93.94 616 VAL A C 1
ATOM 4726 O O . VAL A 1 616 ? 14.458 2.704 11.125 1.00 93.94 616 VAL A O 1
ATOM 4729 N N . ARG A 1 617 ? 12.376 3.127 10.365 1.00 93.06 617 ARG A N 1
ATOM 4730 C CA . ARG A 1 617 ? 12.783 3.857 9.178 1.00 93.06 617 ARG A CA 1
ATOM 4731 C C . ARG A 1 617 ? 12.199 5.254 9.210 1.00 93.06 617 ARG A C 1
ATOM 4733 O O . ARG A 1 617 ? 11.026 5.431 9.529 1.00 93.06 617 ARG A O 1
ATOM 4740 N N . HIS A 1 618 ? 13.010 6.236 8.851 1.00 93.50 618 HIS A N 1
ATOM 4741 C CA . HIS A 1 618 ? 12.518 7.561 8.533 1.00 93.50 618 HIS A CA 1
ATOM 4742 C C . HIS A 1 618 ? 11.956 7.539 7.111 1.00 93.50 618 HIS A C 1
ATOM 4744 O O . HIS A 1 618 ? 12.698 7.314 6.160 1.00 93.50 618 HIS A O 1
ATOM 4750 N N . VAL A 1 619 ? 10.659 7.795 6.945 1.00 93.44 619 VAL A N 1
ATOM 4751 C CA . VAL A 1 619 ? 9.962 7.597 5.663 1.00 93.44 619 VAL A CA 1
ATOM 4752 C C . VAL A 1 619 ? 10.450 8.582 4.598 1.00 93.44 619 VAL A C 1
ATOM 4754 O O . VAL A 1 619 ? 10.862 8.158 3.523 1.00 93.44 619 VAL A O 1
ATOM 4757 N N . ARG A 1 620 ? 10.503 9.886 4.915 1.00 90.62 620 ARG A N 1
ATOM 4758 C CA . ARG A 1 620 ? 10.918 10.931 3.950 1.00 90.62 620 ARG A CA 1
ATOM 4759 C C . ARG A 1 620 ? 12.382 10.821 3.502 1.00 90.62 620 ARG A C 1
ATOM 4761 O O . ARG A 1 620 ? 12.683 11.055 2.339 1.00 90.62 620 ARG A O 1
ATOM 4768 N N . TRP A 1 621 ? 13.284 10.439 4.403 1.00 89.06 621 TRP A N 1
ATOM 4769 C CA . TRP A 1 621 ? 14.704 10.216 4.098 1.00 89.06 621 TRP A CA 1
ATOM 4770 C C . TRP A 1 621 ? 15.005 8.796 3.629 1.00 89.06 621 TRP A C 1
ATOM 4772 O O . TRP A 1 621 ? 16.139 8.487 3.277 1.00 89.06 621 TRP A O 1
ATOM 4782 N N . ASN A 1 622 ? 14.000 7.922 3.656 1.00 90.25 622 ASN A N 1
ATOM 4783 C CA . ASN A 1 622 ? 14.134 6.502 3.385 1.00 90.25 622 ASN A CA 1
ATOM 4784 C C . ASN A 1 622 ? 15.320 5.833 4.103 1.00 90.25 622 ASN A C 1
ATOM 4786 O O . ASN A 1 622 ? 15.980 4.945 3.564 1.00 90.25 622 ASN A O 1
ATOM 4790 N N . GLU A 1 623 ? 15.611 6.284 5.319 1.00 88.94 623 GLU A N 1
ATOM 4791 C CA . GLU A 1 623 ? 16.803 5.891 6.058 1.00 88.94 623 GLU A CA 1
ATOM 4792 C C . GLU A 1 623 ? 16.419 4.958 7.199 1.00 88.94 623 GLU A C 1
ATOM 4794 O O . GLU A 1 623 ? 15.524 5.253 7.995 1.00 88.94 623 GLU A O 1
ATOM 4799 N N . MET A 1 624 ? 17.099 3.817 7.290 1.00 90.12 624 MET A N 1
ATOM 4800 C CA . MET A 1 624 ? 16.952 2.918 8.426 1.00 90.12 624 MET A CA 1
ATOM 4801 C C . MET A 1 624 ? 17.674 3.515 9.635 1.00 90.12 624 MET A C 1
ATOM 4803 O O . MET A 1 624 ? 18.895 3.465 9.737 1.00 90.12 624 MET A O 1
ATOM 4807 N N . ILE A 1 625 ? 16.899 4.060 10.567 1.00 90.44 625 ILE A N 1
ATOM 4808 C CA . ILE A 1 625 ? 17.409 4.690 11.787 1.00 90.44 625 ILE A CA 1
ATOM 4809 C C . ILE A 1 625 ? 17.866 3.632 12.784 1.00 90.44 625 ILE A C 1
ATOM 4811 O O . ILE A 1 625 ? 18.837 3.818 13.521 1.00 90.44 625 ILE A O 1
ATOM 4815 N N . ARG A 1 626 ? 17.138 2.513 12.846 1.00 90.88 626 ARG A N 1
ATOM 4816 C CA . ARG A 1 626 ? 17.435 1.451 13.800 1.00 90.88 626 ARG A CA 1
ATOM 4817 C C . ARG A 1 626 ? 16.962 0.098 13.302 1.00 90.88 626 ARG A C 1
ATOM 4819 O O . ARG A 1 626 ? 15.881 -0.018 12.738 1.00 90.88 626 ARG A O 1
ATOM 4826 N N . GLU A 1 627 ? 17.755 -0.926 13.582 1.00 92.75 627 GLU A N 1
ATOM 4827 C CA . GLU A 1 627 ? 17.425 -2.323 13.321 1.00 92.75 627 GLU A CA 1
ATOM 4828 C C . GLU A 1 627 ? 17.862 -3.160 14.520 1.00 92.75 627 GLU A C 1
ATOM 4830 O O . GLU A 1 627 ? 18.995 -3.051 14.993 1.00 92.75 627 GLU A O 1
ATOM 4835 N N . LEU A 1 628 ? 16.945 -3.952 15.065 1.00 91.06 628 LEU A N 1
ATOM 4836 C CA . LEU A 1 628 ? 17.131 -4.689 16.306 1.00 91.06 628 LEU A CA 1
ATOM 4837 C C . LEU A 1 628 ? 16.580 -6.105 16.169 1.00 91.06 628 LEU A C 1
ATOM 4839 O O . LEU A 1 628 ? 15.587 -6.361 15.489 1.00 91.06 628 LEU A O 1
ATOM 4843 N N . ARG A 1 629 ? 17.204 -7.033 16.892 1.00 90.94 629 ARG A N 1
ATOM 4844 C CA . ARG A 1 629 ? 16.638 -8.351 17.177 1.00 90.94 629 ARG A CA 1
ATOM 4845 C C . ARG A 1 629 ? 16.321 -8.426 18.660 1.00 90.94 629 ARG A C 1
ATOM 4847 O O . ARG A 1 629 ? 17.235 -8.467 19.478 1.00 90.94 629 ARG A O 1
ATOM 4854 N N . ILE A 1 630 ? 15.037 -8.445 18.990 1.00 88.19 630 ILE A N 1
ATOM 4855 C CA . ILE A 1 630 ? 14.543 -8.505 20.365 1.00 88.19 630 ILE A CA 1
ATOM 4856 C C . ILE A 1 630 ? 14.215 -9.965 20.674 1.00 88.19 630 ILE A C 1
ATOM 4858 O O . ILE A 1 630 ? 13.361 -10.555 20.022 1.00 88.19 630 ILE A O 1
ATOM 4862 N N . GLY A 1 631 ? 14.945 -10.578 21.605 1.00 79.56 631 GLY A N 1
ATOM 4863 C CA . GLY A 1 631 ? 14.842 -12.008 21.910 1.00 79.56 631 GLY A CA 1
ATOM 4864 C C . GLY A 1 631 ? 14.073 -12.334 23.192 1.00 79.56 631 GLY A C 1
ATOM 4865 O O . GLY A 1 631 ? 13.455 -11.480 23.825 1.00 79.56 631 GLY A O 1
ATOM 4866 N N . ALA A 1 632 ? 14.191 -13.596 23.606 1.00 59.12 632 ALA A N 1
ATOM 4867 C CA . ALA A 1 632 ? 13.585 -14.153 24.810 1.00 59.12 632 ALA A CA 1
ATOM 4868 C C . ALA A 1 632 ? 14.212 -13.565 26.094 1.00 59.12 632 ALA A C 1
ATOM 4870 O O . ALA A 1 632 ? 15.120 -14.157 26.676 1.00 59.12 632 ALA A O 1
ATOM 4871 N N . GLY A 1 633 ? 13.750 -12.387 26.522 1.00 58.38 633 GLY A N 1
ATOM 4872 C CA . GLY A 1 633 ? 14.085 -11.805 27.830 1.00 58.38 633 GLY A CA 1
ATOM 4873 C C . GLY A 1 633 ? 14.450 -10.320 27.851 1.00 58.38 633 GLY A C 1
ATOM 4874 O O . GLY A 1 633 ? 14.886 -9.846 28.897 1.00 58.38 633 GLY A O 1
ATOM 4875 N N . GLY A 1 634 ? 14.294 -9.589 26.744 1.00 73.12 634 GLY A N 1
ATOM 4876 C CA . GLY A 1 634 ? 14.546 -8.147 26.704 1.00 73.12 634 GLY A CA 1
ATOM 4877 C C . GLY A 1 634 ? 13.388 -7.389 26.074 1.00 73.12 634 GLY A C 1
ATOM 4878 O O . GLY A 1 634 ? 12.830 -7.829 25.073 1.00 73.12 634 GLY A O 1
ATOM 4879 N N . ASN A 1 635 ? 13.034 -6.253 26.664 1.00 85.00 635 ASN A N 1
ATOM 4880 C CA . ASN A 1 635 ? 12.372 -5.168 25.958 1.00 85.00 635 ASN A CA 1
ATOM 4881 C C . ASN A 1 635 ? 13.451 -4.240 25.394 1.00 85.00 635 ASN A C 1
ATOM 4883 O O . ASN A 1 635 ? 14.537 -4.124 25.960 1.00 85.00 635 ASN A O 1
ATOM 4887 N N . GLU A 1 636 ? 13.158 -3.574 24.288 1.00 90.06 636 GLU A N 1
ATOM 4888 C CA . GLU A 1 636 ? 14.032 -2.530 23.765 1.00 90.06 636 GLU A CA 1
ATOM 4889 C C . GLU A 1 636 ? 13.259 -1.228 23.688 1.00 90.06 636 GLU A C 1
ATOM 4891 O O . GLU A 1 636 ? 12.121 -1.195 23.221 1.00 90.06 636 GLU A O 1
ATOM 4896 N N . THR A 1 637 ? 13.911 -0.155 24.121 1.00 89.94 637 THR A N 1
ATOM 4897 C CA . THR A 1 637 ? 13.393 1.201 23.989 1.00 89.94 637 THR A CA 1
ATOM 4898 C C . THR A 1 637 ? 14.343 1.997 23.116 1.00 89.94 637 THR A C 1
ATOM 4900 O O . THR A 1 637 ? 15.565 1.973 23.294 1.00 89.94 637 THR A O 1
ATOM 4903 N N . PHE A 1 638 ? 13.785 2.733 22.169 1.00 90.06 638 PHE A N 1
ATOM 4904 C CA . PHE A 1 638 ? 14.536 3.638 21.323 1.00 90.06 638 PHE A CA 1
ATOM 4905 C C . PHE A 1 638 ? 13.838 4.987 21.218 1.00 90.06 638 PHE A C 1
ATOM 4907 O O . PHE A 1 638 ? 12.659 5.141 21.531 1.00 90.06 638 PHE A O 1
ATOM 4914 N N . ARG A 1 639 ? 14.626 5.974 20.807 1.00 88.94 639 ARG A N 1
ATOM 4915 C CA . ARG A 1 639 ? 14.215 7.360 20.660 1.00 88.94 639 ARG A CA 1
ATOM 4916 C C . ARG A 1 639 ? 14.180 7.690 19.178 1.00 88.94 639 ARG A C 1
ATOM 4918 O O . ARG A 1 639 ? 15.163 7.436 18.484 1.00 88.94 639 ARG A O 1
ATOM 4925 N N . ALA A 1 640 ? 13.052 8.208 18.719 1.00 85.75 640 ALA A N 1
ATOM 4926 C CA . ALA A 1 640 ? 12.900 8.808 17.406 1.00 85.75 640 ALA A CA 1
ATOM 4927 C C . ALA A 1 640 ? 12.901 10.328 17.593 1.00 85.75 640 ALA A C 1
ATOM 4929 O O . ALA A 1 640 ? 12.079 10.874 18.335 1.00 85.75 640 ALA A O 1
ATOM 4930 N N . GLU A 1 641 ? 13.878 10.988 16.978 1.00 85.94 641 GLU A N 1
ATOM 4931 C CA . GLU A 1 641 ? 14.143 12.412 17.168 1.00 85.94 641 GLU A CA 1
ATOM 4932 C C . GLU A 1 641 ? 13.820 13.178 15.890 1.00 85.94 641 GLU A C 1
ATOM 4934 O O . GLU A 1 641 ? 14.136 12.726 14.789 1.00 85.94 641 GLU A O 1
ATOM 4939 N N . PHE A 1 642 ? 13.224 14.358 16.053 1.00 80.75 642 PHE A N 1
ATOM 4940 C CA . PHE A 1 642 ? 13.130 15.339 14.980 1.00 80.75 642 PHE A CA 1
ATOM 4941 C C . PHE A 1 642 ? 14.534 15.879 14.678 1.00 80.75 642 PHE A C 1
ATOM 4943 O O . PHE A 1 642 ? 15.223 16.371 15.577 1.00 80.75 642 PHE A O 1
ATOM 4950 N N . SER A 1 643 ? 14.972 15.793 13.425 1.00 78.44 643 SER A N 1
ATOM 4951 C CA . SER A 1 643 ? 16.316 16.191 13.011 1.00 78.44 643 SER A CA 1
ATOM 4952 C C . SER A 1 643 ? 16.320 17.537 12.278 1.00 78.44 643 SER A C 1
ATOM 4954 O O . SER A 1 643 ? 15.291 18.053 11.847 1.00 78.44 643 SER A O 1
ATOM 4956 N N . VAL A 1 644 ? 17.508 18.122 12.085 1.00 75.06 644 VAL A N 1
ATOM 4957 C CA . VAL A 1 644 ? 17.669 19.328 11.244 1.00 75.06 644 VAL A CA 1
ATOM 4958 C C . VAL A 1 644 ? 17.215 19.072 9.806 1.00 75.06 644 VAL A C 1
ATOM 4960 O O . VAL A 1 644 ? 16.761 19.999 9.138 1.00 75.06 644 VAL A O 1
ATOM 4963 N N . ALA A 1 645 ? 17.315 17.826 9.343 1.00 74.12 645 ALA A N 1
ATOM 4964 C CA . ALA A 1 645 ? 16.887 17.436 8.011 1.00 74.12 645 ALA A CA 1
ATOM 4965 C C . ALA A 1 645 ? 15.363 17.624 7.838 1.00 74.12 645 ALA A C 1
ATOM 4967 O O . ALA A 1 645 ? 14.891 17.928 6.751 1.00 74.12 645 ALA A O 1
ATOM 4968 N N . ASP A 1 646 ? 14.587 17.581 8.920 1.00 79.88 646 ASP A N 1
ATOM 4969 C CA . ASP A 1 646 ? 13.123 17.680 8.880 1.00 79.88 646 ASP A CA 1
ATOM 4970 C C . ASP A 1 646 ? 12.600 19.129 8.826 1.00 79.88 646 ASP A C 1
ATOM 4972 O O . ASP A 1 646 ? 11.396 19.391 8.717 1.00 79.88 646 ASP A O 1
ATOM 4976 N N . ILE A 1 647 ? 13.503 20.112 8.854 1.00 73.62 647 ILE A N 1
ATOM 4977 C CA . ILE A 1 647 ? 13.186 21.524 8.631 1.00 73.62 647 ILE A CA 1
ATOM 4978 C C . ILE A 1 647 ? 13.003 21.737 7.117 1.00 73.62 647 ILE A C 1
ATOM 4980 O O . ILE A 1 647 ? 13.914 21.429 6.352 1.00 73.62 647 ILE A O 1
ATOM 4984 N N . PRO A 1 648 ? 11.866 22.298 6.652 1.00 73.31 648 PRO A N 1
ATOM 4985 C CA . PRO A 1 648 ? 10.971 23.208 7.378 1.00 73.31 648 PRO A CA 1
ATOM 4986 C C . PRO A 1 648 ? 9.646 22.611 7.878 1.00 73.31 648 PRO A C 1
ATOM 4988 O O . PRO A 1 648 ? 8.791 23.365 8.334 1.00 73.31 648 PRO A O 1
ATOM 4991 N N . ARG A 1 649 ? 9.421 21.299 7.777 1.00 66.88 649 ARG A N 1
ATOM 4992 C CA . ARG A 1 649 ? 8.073 20.713 7.897 1.00 66.88 649 ARG A CA 1
ATOM 4993 C C . ARG A 1 649 ? 7.532 20.606 9.319 1.00 66.88 649 ARG A C 1
ATOM 4995 O O . ARG A 1 649 ? 6.338 20.397 9.493 1.00 66.88 649 ARG A O 1
ATOM 5002 N N . THR A 1 650 ? 8.364 20.849 10.331 1.00 79.25 650 THR A N 1
ATOM 5003 C CA . THR A 1 650 ? 8.020 20.811 11.772 1.00 79.25 650 THR A CA 1
ATOM 5004 C C . THR A 1 650 ? 7.618 19.429 12.315 1.00 79.25 650 THR A C 1
ATOM 5006 O O . THR A 1 650 ? 7.403 19.290 13.522 1.00 79.25 650 THR A O 1
ATOM 5009 N N . ASP A 1 651 ? 7.589 18.405 11.457 1.00 83.25 651 ASP A N 1
ATOM 5010 C CA . ASP A 1 651 ? 7.367 16.996 11.774 1.00 83.25 651 ASP A CA 1
ATOM 5011 C C . ASP A 1 651 ? 8.396 16.070 11.089 1.00 83.25 651 ASP A C 1
ATOM 5013 O O . ASP A 1 651 ? 8.895 16.354 9.999 1.00 83.25 651 ASP A O 1
ATOM 5017 N N . ALA A 1 652 ? 8.693 14.944 11.734 1.00 85.81 652 ALA A N 1
ATOM 5018 C CA . ALA A 1 652 ? 9.503 13.844 11.222 1.00 85.81 652 ALA A CA 1
ATOM 5019 C C . ALA A 1 652 ? 8.643 12.575 11.213 1.00 85.81 652 ALA A C 1
ATOM 5021 O O . ALA A 1 652 ? 8.005 12.256 12.218 1.00 85.81 652 ALA A O 1
ATOM 5022 N N . TRP A 1 653 ? 8.605 11.871 10.080 1.00 92.44 653 TRP A N 1
ATOM 5023 C CA . TRP A 1 653 ? 7.705 10.737 9.862 1.00 92.44 653 TRP A CA 1
ATOM 5024 C C . TRP A 1 653 ? 8.461 9.414 9.882 1.00 92.44 653 TRP A C 1
ATOM 5026 O O . TRP A 1 653 ? 9.359 9.191 9.062 1.00 92.44 653 TRP A O 1
ATOM 5036 N N . PHE A 1 654 ? 8.047 8.519 10.776 1.00 94.31 654 PHE A N 1
ATOM 5037 C CA . PHE A 1 654 ? 8.659 7.214 10.968 1.00 94.31 654 PHE A CA 1
ATOM 5038 C C . PHE A 1 654 ? 7.691 6.060 10.703 1.00 94.31 654 PHE A C 1
ATOM 5040 O O . PHE A 1 654 ? 6.484 6.147 10.938 1.00 94.31 654 PHE A O 1
ATOM 5047 N N . GLU A 1 655 ? 8.269 4.947 10.263 1.00 95.06 655 GLU A N 1
ATOM 5048 C CA . GLU A 1 655 ? 7.633 3.639 10.164 1.00 95.06 655 GLU A CA 1
ATOM 5049 C C . GLU A 1 655 ? 8.416 2.660 11.048 1.00 95.06 655 GLU A C 1
ATOM 5051 O O . GLU A 1 655 ? 9.624 2.479 10.881 1.00 95.06 655 GLU A O 1
ATOM 5056 N N . LEU A 1 656 ? 7.729 2.043 12.005 1.00 95.94 656 LEU A N 1
ATOM 5057 C CA . LEU A 1 656 ? 8.218 0.920 12.798 1.00 95.94 656 LEU A CA 1
ATOM 5058 C C . LEU A 1 656 ? 7.653 -0.370 12.208 1.00 95.94 656 LEU A C 1
ATOM 5060 O O . LEU A 1 656 ? 6.439 -0.548 12.175 1.00 95.94 656 LEU A O 1
ATOM 5064 N N . GLU A 1 657 ? 8.519 -1.293 11.815 1.00 95.69 657 GLU A N 1
ATOM 5065 C CA . GLU A 1 657 ? 8.152 -2.641 11.400 1.00 95.69 657 GLU A CA 1
ATOM 5066 C C . GLU A 1 657 ? 8.560 -3.658 12.473 1.00 95.69 657 GLU A C 1
ATOM 5068 O O . GLU A 1 657 ? 9.683 -3.629 12.977 1.00 95.69 657 GLU A O 1
ATOM 5073 N N . VAL A 1 658 ? 7.647 -4.569 12.812 1.00 96.00 658 VAL A N 1
ATOM 5074 C CA . VAL A 1 658 ? 7.860 -5.678 13.746 1.00 96.00 658 VAL A CA 1
ATOM 5075 C C . VAL A 1 658 ? 7.521 -6.991 13.043 1.00 96.00 658 VAL A C 1
ATOM 5077 O O . VAL A 1 658 ? 6.363 -7.265 12.714 1.00 96.00 658 VAL A O 1
ATOM 5080 N N . ALA A 1 659 ? 8.538 -7.819 12.829 1.00 94.94 659 ALA A N 1
ATOM 5081 C CA . ALA A 1 659 ? 8.448 -9.113 12.167 1.00 94.94 659 ALA A CA 1
ATOM 5082 C C . ALA A 1 659 ? 8.847 -10.258 13.109 1.00 94.94 659 ALA A C 1
ATOM 5084 O O . ALA A 1 659 ? 9.612 -10.081 14.058 1.00 94.94 659 ALA A O 1
ATOM 5085 N N . HIS A 1 660 ? 8.333 -11.458 12.840 1.00 94.81 660 HIS A N 1
ATOM 5086 C CA . HIS A 1 660 ? 8.739 -12.675 13.548 1.00 94.81 660 HIS A CA 1
ATOM 5087 C C . HIS A 1 660 ? 10.140 -13.127 13.104 1.00 94.81 660 HIS A C 1
ATOM 5089 O O . HIS A 1 660 ? 10.490 -13.005 11.931 1.00 94.81 660 HIS A O 1
ATOM 5095 N N . VAL A 1 661 ? 10.935 -13.667 14.032 1.00 91.56 661 VAL A N 1
ATOM 5096 C CA . VAL A 1 661 ? 12.219 -14.318 13.725 1.00 91.56 661 VAL A CA 1
ATOM 5097 C C . VAL A 1 661 ? 12.102 -15.824 13.926 1.00 91.56 661 VAL A C 1
ATOM 5099 O O . VAL A 1 661 ? 11.878 -16.300 15.040 1.00 91.56 661 VAL A O 1
ATOM 5102 N N . GLU A 1 662 ? 12.326 -16.587 12.857 1.00 87.62 662 GLU A N 1
ATOM 5103 C CA . GLU A 1 662 ? 12.414 -18.044 12.931 1.00 87.62 662 GLU A CA 1
ATOM 5104 C C . GLU A 1 662 ? 13.733 -18.506 13.565 1.00 87.62 662 GLU A C 1
ATOM 5106 O O . GLU A 1 662 ? 14.806 -17.946 13.329 1.00 87.62 662 GLU A O 1
ATOM 5111 N N . GLY A 1 663 ? 13.667 -19.570 14.365 1.00 84.00 663 GLY A N 1
ATOM 5112 C CA . GLY A 1 663 ? 14.847 -20.155 14.992 1.00 84.00 663 GLY A CA 1
ATOM 5113 C C . GLY A 1 663 ? 14.522 -21.357 15.869 1.00 84.00 663 GLY A C 1
ATOM 5114 O O . GLY A 1 663 ? 13.392 -21.556 16.318 1.00 84.00 663 GLY A O 1
ATOM 5115 N N . THR A 1 664 ? 15.530 -22.191 16.115 1.00 84.44 664 THR A N 1
ATOM 5116 C CA . THR A 1 664 ? 15.391 -23.375 16.966 1.00 84.44 664 THR A CA 1
ATOM 5117 C C . THR A 1 664 ? 15.151 -22.969 18.421 1.00 84.44 664 THR A C 1
ATOM 5119 O O . THR A 1 664 ? 15.899 -22.183 18.993 1.00 84.44 664 THR A O 1
ATOM 5122 N N . GLY A 1 665 ? 14.101 -23.518 19.037 1.00 82.00 665 GLY A N 1
ATOM 5123 C CA . GLY A 1 665 ? 13.726 -23.192 20.418 1.00 82.00 665 GLY A CA 1
ATOM 5124 C C . GLY A 1 665 ? 12.964 -21.872 20.585 1.00 82.00 665 GLY A C 1
ATOM 5125 O O . GLY A 1 665 ? 12.611 -21.537 21.713 1.00 82.00 665 GLY A O 1
ATOM 5126 N N . LEU A 1 666 ? 12.680 -21.155 19.491 1.00 83.44 666 LEU A N 1
ATOM 5127 C CA . LEU A 1 666 ? 11.808 -19.984 19.504 1.00 83.44 666 LEU A CA 1
ATOM 5128 C C . LEU A 1 666 ? 10.339 -20.389 19.363 1.00 83.44 666 LEU A C 1
ATOM 5130 O O . LEU A 1 666 ? 10.006 -21.408 18.751 1.00 83.44 666 LEU A O 1
ATOM 5134 N N . ALA A 1 667 ? 9.450 -19.572 19.919 1.00 81.75 667 ALA A N 1
ATOM 5135 C CA . ALA A 1 667 ? 8.021 -19.705 19.702 1.00 81.75 667 ALA A CA 1
ATOM 5136 C C . ALA A 1 667 ? 7.707 -19.482 18.215 1.00 81.75 667 ALA A C 1
ATOM 5138 O O . ALA A 1 667 ? 8.133 -18.490 17.623 1.00 81.75 667 ALA A O 1
ATOM 5139 N N . GLY A 1 668 ? 6.928 -20.383 17.611 1.00 85.56 668 GLY A N 1
ATOM 5140 C CA . GLY A 1 668 ? 6.528 -20.286 16.200 1.00 85.56 668 GLY A CA 1
ATOM 5141 C C . GLY A 1 668 ? 5.525 -19.168 15.905 1.00 85.56 668 GLY A C 1
ATOM 5142 O O . GLY A 1 668 ? 5.095 -19.034 14.773 1.00 85.56 668 GLY A O 1
ATOM 5143 N N . SER A 1 669 ? 5.106 -18.412 16.915 1.00 91.12 669 SER A N 1
ATOM 5144 C CA . SER A 1 669 ? 4.220 -17.248 16.842 1.00 91.12 669 SER A CA 1
ATOM 5145 C C . SER A 1 669 ? 4.083 -16.663 18.244 1.00 91.12 669 SER A C 1
ATOM 5147 O O . SER A 1 669 ? 4.275 -17.402 19.215 1.00 91.12 669 SER A O 1
ATOM 5149 N N . GLY A 1 670 ? 3.682 -15.404 18.383 1.00 92.50 670 GLY A N 1
ATOM 5150 C CA . GLY A 1 670 ? 3.450 -14.854 19.713 1.00 92.50 670 GLY A CA 1
ATOM 5151 C C . GLY A 1 670 ? 2.959 -13.417 19.737 1.00 92.50 670 GLY A C 1
ATOM 5152 O O . GLY A 1 670 ? 2.917 -12.725 18.720 1.00 92.50 670 GLY A O 1
ATOM 5153 N N . LEU A 1 671 ? 2.573 -13.007 20.937 1.00 94.25 671 LEU A N 1
ATOM 5154 C CA . LEU A 1 671 ? 2.124 -11.672 21.286 1.00 94.25 671 LEU A CA 1
ATOM 5155 C C . LEU A 1 671 ? 3.313 -10.768 21.603 1.00 94.25 671 LEU A C 1
ATOM 5157 O O . LEU A 1 671 ? 4.308 -11.206 22.189 1.00 94.25 671 LEU A O 1
ATOM 5161 N N . PHE A 1 672 ? 3.172 -9.495 21.266 1.00 95.00 672 PHE A N 1
ATOM 5162 C CA . PHE A 1 672 ? 4.109 -8.438 21.612 1.00 95.00 672 PHE A CA 1
ATOM 5163 C C . PHE A 1 672 ? 3.354 -7.143 21.916 1.00 95.00 672 PHE A C 1
ATOM 5165 O O . PHE A 1 672 ? 2.197 -6.979 21.531 1.00 95.00 672 PHE A O 1
ATOM 5172 N N . GLU A 1 673 ? 4.021 -6.227 22.607 1.00 95.12 673 GLU A N 1
ATOM 5173 C CA . GLU A 1 673 ? 3.530 -4.885 22.893 1.00 95.12 673 GLU A CA 1
ATOM 5174 C C . GLU A 1 673 ? 4.427 -3.841 22.227 1.00 95.12 673 GLU A C 1
ATOM 5176 O O . GLU A 1 673 ? 5.655 -3.973 22.229 1.00 95.12 673 GLU A O 1
ATOM 5181 N N . VAL A 1 674 ? 3.805 -2.783 21.703 1.00 96.25 674 VAL A N 1
ATOM 5182 C CA . VAL A 1 674 ? 4.475 -1.533 21.333 1.00 96.25 674 VAL A CA 1
ATOM 5183 C C . VAL A 1 674 ? 3.896 -0.404 22.174 1.00 96.25 674 VAL A C 1
ATOM 5185 O O . VAL A 1 674 ? 2.701 -0.131 22.103 1.00 96.25 674 VAL A O 1
ATOM 5188 N N . SER A 1 675 ? 4.737 0.258 22.961 1.00 95.06 675 SER A N 1
ATOM 5189 C CA . SER A 1 675 ? 4.377 1.417 23.780 1.00 95.06 675 SER A CA 1
ATOM 5190 C C . SER A 1 675 ? 5.032 2.676 23.237 1.00 95.06 675 SER A C 1
ATOM 5192 O O . SER A 1 675 ? 6.186 2.630 22.808 1.00 95.06 675 SER A O 1
ATOM 5194 N N . MET A 1 676 ? 4.310 3.797 23.267 1.00 94.62 676 MET A N 1
ATOM 5195 C CA . MET A 1 676 ? 4.832 5.077 22.804 1.00 94.62 676 MET A CA 1
ATOM 5196 C C . MET A 1 676 ? 4.553 6.217 23.781 1.00 94.62 676 MET A C 1
ATOM 5198 O O . MET A 1 676 ? 3.417 6.416 24.205 1.00 94.62 676 MET A O 1
ATOM 5202 N N . GLU A 1 677 ? 5.577 7.011 24.083 1.00 93.00 677 GLU A N 1
ATOM 5203 C CA . GLU A 1 677 ? 5.513 8.199 24.941 1.00 93.00 677 GLU A CA 1
ATOM 5204 C C . GLU A 1 677 ? 6.239 9.389 24.295 1.00 93.00 677 GLU A C 1
ATOM 5206 O O . GLU A 1 677 ? 7.054 9.220 23.391 1.00 93.00 677 GLU A O 1
ATOM 5211 N N . THR A 1 678 ? 5.942 10.604 24.759 1.00 90.50 678 THR A N 1
ATOM 5212 C CA . THR A 1 678 ? 6.630 11.838 24.344 1.00 90.50 678 THR A CA 1
ATOM 5213 C C . THR A 1 678 ? 7.519 12.361 25.460 1.00 90.50 678 THR A C 1
ATOM 5215 O O . THR A 1 678 ? 7.083 12.455 26.608 1.00 90.50 678 THR A O 1
ATOM 5218 N N . GLU A 1 679 ? 8.727 12.783 25.110 1.00 86.94 679 GLU A N 1
ATOM 5219 C CA . GLU A 1 679 ? 9.667 13.459 25.997 1.00 86.94 679 GLU A CA 1
ATOM 5220 C C . GLU A 1 679 ? 9.874 14.904 25.522 1.00 86.94 679 GLU A C 1
ATOM 5222 O O . GLU A 1 679 ? 10.320 15.138 24.399 1.00 86.94 679 GLU A O 1
ATOM 5227 N N . VAL A 1 680 ? 9.569 15.876 26.387 1.00 81.31 680 VAL A N 1
ATOM 5228 C CA . VAL A 1 680 ? 9.712 17.304 26.065 1.00 81.31 680 VAL A CA 1
ATOM 5229 C C . VAL A 1 680 ? 11.189 17.655 25.902 1.00 81.31 680 VAL A C 1
ATOM 5231 O O . VAL A 1 680 ? 12.000 17.403 26.799 1.00 81.31 680 VAL A O 1
ATOM 5234 N N . VAL A 1 681 ? 11.542 18.310 24.794 1.00 72.81 681 VAL A N 1
ATOM 5235 C CA . VAL A 1 681 ? 12.905 18.805 24.572 1.00 72.81 681 VAL A CA 1
ATOM 5236 C C . VAL A 1 681 ? 13.147 20.018 25.476 1.00 72.81 681 VAL A C 1
ATOM 5238 O O . VAL A 1 681 ? 12.732 21.138 25.183 1.00 72.81 681 VAL A O 1
ATOM 5241 N N . SER A 1 682 ? 13.810 19.822 26.620 1.00 61.50 682 SER A N 1
ATOM 5242 C CA . SER A 1 682 ? 14.154 20.933 27.514 1.00 61.50 682 SER A CA 1
ATOM 5243 C C . SER A 1 682 ? 15.129 21.895 26.824 1.00 61.50 682 SER A C 1
ATOM 5245 O O . SER A 1 682 ? 16.259 21.515 26.519 1.00 61.50 682 SER A O 1
ATOM 5247 N N . ALA A 1 683 ? 14.724 23.154 26.638 1.00 50.88 683 ALA A N 1
ATOM 5248 C CA . ALA A 1 683 ? 15.498 24.221 25.990 1.00 50.88 683 ALA A CA 1
ATOM 5249 C C . ALA A 1 683 ? 16.737 24.711 26.784 1.00 50.88 683 ALA A C 1
ATOM 5251 O O . ALA A 1 683 ? 17.134 25.869 26.683 1.00 50.88 683 ALA A O 1
ATOM 5252 N N . THR A 1 684 ? 17.365 23.865 27.600 1.00 47.56 684 THR A N 1
ATOM 5253 C CA . THR A 1 684 ? 18.524 24.233 28.426 1.00 47.56 684 THR A CA 1
ATOM 5254 C C . THR A 1 684 ? 19.792 23.574 27.910 1.00 47.56 684 THR A C 1
ATOM 5256 O O . THR A 1 684 ? 20.313 22.627 28.495 1.00 47.56 684 THR A O 1
ATOM 5259 N N . GLY A 1 685 ? 20.284 24.126 26.806 1.00 43.69 685 GLY A N 1
ATOM 5260 C CA . GLY A 1 685 ? 21.607 23.882 26.246 1.00 43.69 685 GLY A CA 1
ATOM 5261 C C . GLY A 1 685 ? 22.466 25.144 26.227 1.00 43.69 685 GLY A C 1
ATOM 5262 O O . GLY A 1 685 ? 23.163 25.362 25.252 1.00 43.69 685 GLY A O 1
ATOM 5263 N N . ASP A 1 686 ? 22.399 25.993 27.259 1.00 43.16 686 ASP A N 1
ATOM 5264 C CA . ASP A 1 686 ? 23.482 26.933 27.568 1.00 43.16 686 ASP A CA 1
ATOM 5265 C C . ASP A 1 686 ? 23.394 27.390 29.029 1.00 43.16 686 ASP A C 1
ATOM 5267 O O . ASP A 1 686 ? 22.511 28.136 29.447 1.00 43.16 686 ASP A O 1
ATOM 5271 N N . GLY A 1 687 ? 24.296 26.864 29.849 1.00 36.88 687 GLY A N 1
ATOM 5272 C CA . GLY A 1 687 ? 24.291 27.069 31.290 1.00 36.88 687 GLY A CA 1
ATOM 5273 C C . GLY A 1 687 ? 25.464 26.348 31.919 1.00 36.88 687 GLY A C 1
ATOM 5274 O O . GLY A 1 687 ? 25.299 25.342 32.607 1.00 36.88 687 GLY A O 1
ATOM 5275 N N . GLN A 1 688 ? 26.667 26.843 31.626 1.00 39.16 688 GLN A N 1
ATOM 5276 C CA . GLN A 1 688 ? 27.900 26.463 32.303 1.00 39.16 688 GLN A CA 1
ATOM 5277 C C . GLN A 1 688 ? 27.660 26.259 33.804 1.00 39.16 688 GLN A C 1
ATOM 5279 O O . GLN A 1 688 ? 27.239 27.169 34.519 1.00 39.16 688 GLN A O 1
ATOM 5284 N N . LYS A 1 689 ? 28.001 25.058 34.285 1.00 40.88 689 LYS A N 1
ATOM 5285 C CA . LYS A 1 689 ? 28.219 24.760 35.701 1.00 40.88 689 LYS A CA 1
ATOM 5286 C C . LYS A 1 689 ? 29.288 25.707 36.255 1.00 40.88 689 LYS A C 1
ATOM 5288 O O . LYS A 1 689 ? 30.472 25.383 36.267 1.00 40.88 689 LYS A O 1
ATOM 5293 N N . ALA A 1 690 ? 28.870 26.861 36.760 1.00 36.28 690 ALA A N 1
ATOM 5294 C CA . ALA A 1 690 ? 29.656 27.645 37.694 1.00 36.28 690 ALA A CA 1
ATOM 5295 C C . ALA A 1 690 ? 29.368 27.124 39.106 1.00 36.28 690 ALA A C 1
ATOM 5297 O O . ALA A 1 690 ? 28.495 27.603 39.823 1.00 36.28 690 ALA A O 1
ATOM 5298 N N . THR A 1 691 ? 30.128 26.110 39.512 1.00 40.97 691 THR A N 1
ATOM 5299 C CA . THR A 1 691 ? 30.345 25.796 40.925 1.00 40.97 691 THR A CA 1
ATOM 5300 C C . THR A 1 691 ? 30.854 27.037 41.656 1.00 40.97 691 THR A C 1
ATOM 5302 O O . THR A 1 691 ? 31.960 27.492 41.366 1.00 40.97 691 THR A O 1
ATOM 5305 N N . LYS A 1 692 ? 30.115 27.528 42.656 1.00 31.50 692 LYS A N 1
ATOM 5306 C CA . LYS A 1 692 ? 30.699 28.247 43.798 1.00 31.50 692 LYS A CA 1
ATOM 5307 C C . LYS A 1 692 ? 29.987 27.892 45.113 1.00 31.50 692 LYS A C 1
ATOM 5309 O O . LYS A 1 692 ? 28.835 27.470 45.084 1.00 31.50 692 LYS A O 1
ATOM 5314 N N . PRO A 1 693 ? 30.716 27.956 46.240 1.00 37.91 693 PRO A N 1
ATOM 5315 C CA . PRO A 1 693 ? 30.527 27.063 47.374 1.00 37.91 693 PRO A CA 1
ATOM 5316 C C . PRO A 1 693 ? 29.685 27.668 48.503 1.00 37.91 693 PRO A C 1
ATOM 5318 O O . PRO A 1 693 ? 29.497 28.878 48.589 1.00 37.91 693 PRO A O 1
ATOM 5321 N N . ASN A 1 694 ? 29.263 26.772 49.399 1.00 35.66 694 ASN A N 1
ATOM 5322 C CA . ASN A 1 694 ? 28.728 27.016 50.738 1.00 35.66 694 ASN A CA 1
ATOM 5323 C C . ASN A 1 694 ? 29.271 28.281 51.425 1.00 35.66 694 ASN A C 1
ATOM 5325 O O . ASN A 1 694 ? 30.470 28.382 51.691 1.00 35.66 694 ASN A O 1
ATOM 5329 N N . ALA A 1 695 ? 28.356 29.145 51.866 1.00 34.28 695 ALA A N 1
ATOM 5330 C CA . ALA A 1 695 ? 28.567 30.025 53.007 1.00 34.28 695 ALA A CA 1
ATOM 5331 C C . ALA A 1 695 ? 27.274 30.111 53.831 1.00 34.28 695 ALA A C 1
ATOM 5333 O O . ALA A 1 695 ? 26.209 30.468 53.335 1.00 34.28 695 ALA A O 1
ATOM 5334 N N . GLN A 1 696 ? 27.398 29.727 55.097 1.00 35.69 696 GLN A N 1
ATOM 5335 C CA . GLN A 1 696 ? 26.376 29.794 56.132 1.00 35.69 696 GLN A CA 1
ATOM 5336 C C . GLN A 1 696 ? 25.979 31.240 56.464 1.00 35.69 696 GLN A C 1
ATOM 5338 O O . GLN A 1 696 ? 26.841 32.093 56.641 1.00 35.69 696 GLN A O 1
ATOM 5343 N N . GLY A 1 697 ? 24.679 31.423 56.715 1.00 31.20 697 GLY A N 1
ATOM 5344 C CA . GLY A 1 697 ? 24.147 32.224 57.819 1.00 31.20 697 GLY A CA 1
ATOM 5345 C C . GLY A 1 697 ? 24.076 33.741 57.639 1.00 31.20 697 GLY A C 1
ATOM 5346 O O . GLY A 1 697 ? 25.076 34.426 57.795 1.00 31.20 697 GLY A O 1
ATOM 5347 N N . ARG A 1 698 ? 22.855 34.283 57.541 1.00 32.34 698 ARG A N 1
ATOM 5348 C CA . ARG A 1 698 ? 22.233 35.076 58.621 1.00 32.34 698 ARG A CA 1
ATOM 5349 C C . ARG A 1 698 ? 20.831 35.554 58.237 1.00 32.34 698 ARG A C 1
ATOM 5351 O O . ARG A 1 698 ? 20.557 35.909 57.103 1.00 32.34 698 ARG A O 1
ATOM 5358 N N . THR A 1 699 ? 20.001 35.554 59.267 1.00 36.72 699 THR A N 1
ATOM 5359 C CA . THR A 1 699 ? 18.703 36.205 59.469 1.00 36.72 699 THR A CA 1
ATOM 5360 C C . THR A 1 699 ? 18.621 37.658 58.988 1.00 36.72 699 THR A C 1
ATOM 5362 O O . THR A 1 699 ? 19.564 38.414 59.225 1.00 36.72 699 THR A O 1
ATOM 5365 N N . GLY A 1 700 ? 17.452 38.066 58.483 1.00 31.31 700 GLY A N 1
ATOM 5366 C CA . GLY A 1 700 ? 17.067 39.477 58.353 1.00 31.31 700 GLY A CA 1
ATOM 5367 C C . GLY A 1 700 ? 15.891 39.716 57.401 1.00 31.31 700 GLY A C 1
ATOM 5368 O O . GLY A 1 700 ? 16.106 39.830 56.207 1.00 31.31 700 GLY A O 1
ATOM 5369 N N . GLU A 1 701 ? 14.680 39.699 57.963 1.00 36.75 701 GLU A N 1
ATOM 5370 C CA . GLU A 1 701 ? 13.599 40.701 57.840 1.00 36.75 701 GLU A CA 1
ATOM 5371 C C . GLU A 1 701 ? 13.472 41.649 56.616 1.00 36.75 701 GLU A C 1
ATOM 5373 O O . GLU A 1 701 ? 14.440 42.263 56.178 1.00 36.75 701 GLU A O 1
ATOM 5378 N N . HIS A 1 702 ? 12.190 41.885 56.281 1.00 33.03 702 HIS A N 1
ATOM 5379 C CA . HIS A 1 702 ? 11.541 43.041 55.628 1.00 33.03 702 HIS A CA 1
ATOM 5380 C C . HIS A 1 702 ? 11.208 43.029 54.116 1.00 33.03 702 HIS A C 1
ATOM 5382 O O . HIS A 1 702 ? 12.073 43.146 53.256 1.00 33.03 702 HIS A O 1
ATOM 5388 N N . ASP A 1 703 ? 9.885 42.955 53.895 1.00 38.25 703 ASP A N 1
ATOM 5389 C CA . ASP A 1 703 ? 8.977 43.845 53.145 1.00 38.25 703 ASP A CA 1
ATOM 5390 C C . ASP A 1 703 ? 9.053 44.067 51.621 1.00 38.25 703 ASP A C 1
ATOM 5392 O O . ASP A 1 703 ? 10.062 44.467 51.054 1.00 38.25 703 ASP A O 1
ATOM 5396 N N . GLU A 1 704 ? 7.849 43.904 51.048 1.00 40.19 704 GLU A N 1
ATOM 5397 C CA . GLU A 1 704 ? 7.189 44.651 49.960 1.00 40.19 704 GLU A CA 1
ATOM 5398 C C . GLU A 1 704 ? 7.931 44.868 48.628 1.00 40.19 704 GLU A C 1
ATOM 5400 O O . GLU A 1 704 ? 8.747 45.777 48.481 1.00 40.19 704 GLU A O 1
ATOM 5405 N N . LEU A 1 705 ? 7.507 44.125 47.594 1.00 36.34 705 LEU A N 1
ATOM 5406 C CA . LEU A 1 705 ? 6.596 44.601 46.529 1.00 36.34 705 LEU A CA 1
ATOM 5407 C C . LEU A 1 705 ? 6.168 43.453 45.605 1.00 36.34 705 LEU A C 1
ATOM 5409 O O . LEU A 1 705 ? 7.036 42.619 45.259 1.00 36.34 705 LEU A O 1
#

Mean predicted aligned error: 11.37 Å

Organism: Westerdykella ornata (NCBI:txid318751)

pLDDT: mean 79.17, std 19.53, range [27.42, 98.38]

Sequence (705 aa):
MRAARIPTQSYSGLFLWLLSLSGTSGFGTINEPNIIGQHCEHERITRAAFACPPGISVSDGRCFEELSLHQLAGRSGPEGYVGTGSNGAVGAPDMLDPVPEGPEAHCDNADFLDDPSYPQTRMEATAQLQDCVNHLRERFLEGVEAANKITDEESRIIISEVDISTLDCRFSFPELQSHHFSRSKCSAIEGFGRALHGIQDFYAHSNWADRSEPPFSAANPPGLERTDYPIFLDLRAENDITEQVPHNLSTGCFGGIFTDGPVGRAGHPLEPGSIDCTGRITHGTLNKDNGIIDAVTGMTSKPGPNTPRSDIPGNFERAVQGAIKDSRRLWRHFREEIRRTYGTERGNIMVCALVRDNPNRDCYGRRIAFLRDAPKDINRVAEIQIPIHRWLLEELEGKAHDEGPDEGGTPQNATKSRGSSGELHGVVKYDEDNVLPGTSQGLDISSAIDDLLIHAGTIPANKSAIIALTTNRDLHLGDSIAEVWRAGDKGVRVHLGLLPPAQTAQQRSEDKTITALSEARAEDLMTAVLRTGGTYSVLHSRRSIPRLLDHVISRGLTQYDNARDTETLLLPGLSIGDYVTPAAEPRRFSFDAHAYDNVMVAVAPITPNLALHVSVRHVRWNEMIRELRIGAGGNETFRAEFSVADIPRTDAWFELEVAHVEGTGLAGSGLFEVSMETEVVSATGDGQKATKPNAQGRTGEHDEL